Protein 7KLJ (pdb70)

InterPro domains:
  IPR001680 WD40 repeat [PF00400] (1338-1373)
  IPR001680 WD40 repeat [PF00400] (1378-1414)
  IPR001680 WD40 repeat [PF00400] (1451-1478)
  IPR001680 WD40 repeat [PF00400] (1484-1523)
  IPR001680 WD40 repeat [PF00400] (1579-1612)
  IPR001680 WD40 repeat [PF00400] (1618-1651)
  IPR001680 WD40 repeat [PS50082] (1343-1382)
  IPR001680 WD40 repeat [PS50082] (1539-1578)
  IPR001680 WD40 repeat [PS50082] (1580-1615)
  IPR001680 WD40 repeat [PS50082] (1622-1655)
  IPR001680 WD40 repeat [SM00320] (1336-1373)
  IPR001680 WD40 repeat [SM00320] (1376-1414)
  IPR001680 WD40 repeat [SM00320] (1440-1478)
  IPR001680 WD40 repeat [SM00320] (1481-1523)
  IPR001680 WD40 repeat [SM00320] (1531-1569)
  IPR001680 WD40 repeat [SM00320] (1572-1612)
  IPR001680 WD40 repeat [SM00320] (1615-1652)
  IPR001752 Kinesin motor domain [PF00225] (15-371)
  IPR001752 Kinesin motor domain [PR00380] (79-100)
  IPR001752 Kinesin motor domain [PR00380] (217-234)

Radius of gyration: 26.64 Å; Cα contacts (8 Å, |Δi|>4): 2056; chains: 2; bounding box: 51×71×72 Å

Organism: Homo sapiens (NCBI:txid9606)

B-factor: mean 21.09, std 7.45, range [11.45, 58.47]

Structure (mmCIF, N/CA/C/O backbone):
data_7KLJ
#
_entry.id   7KLJ
#
_cell.length_a   55.275
_cell.length_b   67.067
_cell.length_c   79.880
_cell.angle_alpha   90.000
_cell.angle_beta   94.430
_cell.angle_gamma   90.000
#
_symmetry.space_group_name_H-M   'P 1 21 1'
#
loop_
_entity.id
_entity.type
_entity.pdbx_description
1 polymer 'Isoform 2 of Kinesin-like protein KIF21A'
2 non-polymer 1,2-ETHANEDIOL
3 non-polymer 'UNKNOWN ATOM OR ION'
4 water water
#
loop_
_atom_site.group_PDB
_atom_site.id
_atom_site.type_symbol
_atom_site.label_atom_id
_atom_site.label_alt_id
_atom_site.label_comp_id
_atom_site.label_asym_id
_atom_site.label_entity_id
_atom_site.label_seq_id
_atom_site.pdbx_PDB_ins_code
_atom_site.Cartn_x
_atom_site.Cartn_y
_atom_site.Cartn_z
_atom_site.occupancy
_atom_site.B_iso_or_equiv
_atom_site.auth_seq_id
_atom_site.auth_comp_id
_atom_site.auth_asym_id
_atom_site.auth_atom_id
_atom_site.pdbx_PDB_model_num
ATOM 1 N N . GLU A 1 12 ? 56.327 86.615 45.301 1.00 47.93 1330 GLU A N 1
ATOM 2 C CA . GLU A 1 12 ? 56.806 85.420 44.538 1.00 45.51 1330 GLU A CA 1
ATOM 3 C C . GLU A 1 12 ? 55.856 84.240 44.794 1.00 42.77 1330 GLU A C 1
ATOM 4 O O . GLU A 1 12 ? 55.007 83.973 43.926 1.00 42.88 1330 GLU A O 1
ATOM 6 N N . ASN A 1 13 ? 55.982 83.569 45.944 1.00 40.22 1331 ASN A N 1
ATOM 7 C CA . ASN A 1 13 ? 55.217 82.334 46.264 1.00 37.81 1331 ASN A CA 1
ATOM 8 C C . ASN A 1 13 ? 54.432 82.530 47.563 1.00 35.91 1331 ASN A C 1
ATOM 9 O O . ASN A 1 13 ? 55.051 82.535 48.643 1.00 37.16 1331 ASN A O 1
ATOM 14 N N . LEU A 1 14 ? 53.107 82.644 47.456 1.00 35.58 1332 LEU A N 1
ATOM 15 C CA . LEU A 1 14 ? 52.189 82.871 48.604 1.00 33.81 1332 LEU A CA 1
ATOM 16 C C . LEU A 1 14 ? 51.682 81.531 49.152 1.00 33.35 1332 LEU A C 1
ATOM 17 O O . LEU A 1 14 ? 51.089 81.521 50.252 1.00 33.51 1332 LEU A O 1
ATOM 22 N N . TYR A 1 15 ? 51.911 80.434 48.428 1.00 30.67 1333 TYR A N 1
ATOM 23 C CA . TYR A 1 15 ? 51.388 79.096 48.800 1.00 31.03 1333 TYR A CA 1
ATOM 24 C C . TYR A 1 15 ? 52.141 78.583 50.036 1.00 26.22 1333 TYR A C 1
ATOM 25 O O . TYR A 1 15 ? 53.169 79.163 50.461 1.00 25.63 1333 TYR A O 1
ATOM 34 N N . PHE A 1 16 ? 51.607 77.516 50.620 1.00 23.34 1334 PHE A N 1
ATOM 35 C CA . PHE A 1 16 ? 52.236 76.776 51.737 1.00 20.91 1334 PHE A CA 1
ATOM 36 C C . PHE A 1 16 ? 53.671 76.409 51.359 1.00 21.03 1334 PHE A C 1
ATOM 37 O O . PHE A 1 16 ? 53.864 75.853 50.248 1.00 20.65 1334 PHE A O 1
ATOM 45 N N . GLN A 1 17 ? 54.627 76.694 52.247 1.00 20.18 1335 GLN A N 1
ATOM 46 C CA . GLN A 1 17 ? 56.044 76.284 52.094 1.00 21.35 1335 GLN A CA 1
ATOM 47 C C . GLN A 1 17 ? 56.391 75.291 53.206 1.00 20.84 1335 GLN A C 1
ATOM 48 O O . GLN A 1 17 ? 56.789 74.156 52.914 1.00 21.32 1335 GLN A O 1
ATOM 54 N N . GLY A 1 18 ? 56.198 75.698 54.452 1.00 19.46 1336 GLY A N 1
ATOM 55 C CA . GLY A 1 18 ? 56.552 74.866 55.598 1.00 18.26 1336 GLY A CA 1
ATOM 56 C C . GLY A 1 18 ? 56.006 75.442 56.871 1.00 18.65 1336 GLY A C 1
ATOM 57 O O . GLY A 1 18 ? 55.356 76.477 56.813 1.00 22.07 1336 GLY A O 1
ATOM 58 N N . LEU A 1 19 ? 56.256 74.749 57.966 1.00 18.97 1337 LEU A N 1
ATOM 59 C CA . LEU A 1 19 ? 55.866 75.191 59.320 1.00 18.39 1337 LEU A CA 1
ATOM 60 C C . LEU A 1 19 ? 57.108 75.672 60.063 1.00 18.13 1337 LEU A C 1
ATOM 61 O O . LEU A 1 19 ? 58.152 75.016 59.969 1.00 19.38 1337 LEU A O 1
ATOM 66 N N . GLN A 1 20 ? 56.964 76.760 60.815 1.00 17.88 1338 GLN A N 1
ATOM 67 C CA . GLN A 1 20 ? 58.029 77.292 61.689 1.00 19.76 1338 GLN A CA 1
ATOM 68 C C . GLN A 1 20 ? 57.514 77.228 63.129 1.00 17.54 1338 GLN A C 1
ATOM 69 O O . GLN A 1 20 ? 56.361 77.648 63.391 1.00 17.03 1338 GLN A O 1
ATOM 73 N N . CYS A 1 21 ? 58.333 76.721 64.035 1.00 16.45 1339 CYS A N 1
ATOM 74 C CA . CYS A 1 21 ? 58.004 76.730 65.474 1.00 17.21 1339 CYS A CA 1
ATOM 75 C C . CYS A 1 21 ? 58.298 78.119 66.035 1.00 16.20 1339 CYS A C 1
ATOM 76 O O . CYS A 1 21 ? 59.461 78.564 65.998 1.00 18.25 1339 CYS A O 1
ATOM 79 N N . ILE A 1 22 ? 57.278 78.778 66.551 1.00 16.45 1340 ILE A N 1
ATOM 80 C CA . ILE A 1 22 ? 57.390 80.185 67.020 1.00 16.48 1340 ILE A CA 1
ATOM 81 C C . ILE A 1 22 ? 57.489 80.252 68.539 1.00 16.56 1340 ILE A C 1
ATOM 82 O O . ILE A 1 22 ? 57.869 81.318 69.041 1.00 17.01 1340 ILE A O 1
ATOM 87 N N . HIS A 1 23 ? 57.157 79.174 69.240 1.00 16.11 1341 HIS A N 1
ATOM 88 C CA . HIS A 1 23 ? 57.132 79.181 70.720 1.00 15.39 1341 HIS A CA 1
ATOM 89 C C . HIS A 1 23 ? 57.022 77.752 71.232 1.00 15.59 1341 HIS A C 1
ATOM 90 O O . HIS A 1 23 ? 56.374 76.922 70.566 1.00 15.42 1341 HIS A O 1
ATOM 97 N N . ILE A 1 24 ? 57.622 77.496 72.387 1.00 16.96 1342 ILE A N 1
ATOM 98 C CA . ILE A 1 24 ? 57.484 76.216 73.125 1.00 16.70 1342 ILE A CA 1
ATOM 99 C C . ILE A 1 24 ? 56.773 76.494 74.451 1.00 16.34 1342 ILE A C 1
ATOM 100 O O . ILE A 1 24 ? 57.304 77.309 75.259 1.00 17.85 1342 ILE A O 1
ATOM 105 N N . ALA A 1 25 ? 55.628 75.857 74.685 1.00 16.38 1343 ALA A N 1
ATOM 106 C CA . ALA A 1 25 ? 54.897 75.919 75.970 1.00 17.43 1343 ALA A CA 1
ATOM 107 C C . ALA A 1 25 ? 55.460 74.847 76.904 1.00 17.21 1343 ALA A C 1
ATOM 108 O O . ALA A 1 25 ? 55.301 73.655 76.619 1.00 18.19 1343 ALA A O 1
ATOM 110 N N . GLU A 1 26 ? 56.153 75.287 77.948 1.00 18.59 1344 GLU A N 1
ATOM 111 C CA . GLU A 1 26 ? 56.852 74.420 78.925 1.00 19.65 1344 GLU A CA 1
ATOM 112 C C . GLU A 1 26 ? 56.222 74.596 80.300 1.00 19.22 1344 GLU A C 1
ATOM 113 O O . GLU A 1 26 ? 55.822 75.700 80.635 1.00 20.50 1344 GLU A O 1
ATOM 119 N N . GLY A 1 27 ? 56.183 73.525 81.080 1.00 20.13 1345 GLY A N 1
ATOM 120 C CA . GLY A 1 27 ? 55.673 73.604 82.459 1.00 20.26 1345 GLY A CA 1
ATOM 121 C C . GLY A 1 27 ? 55.217 72.257 82.962 1.00 20.44 1345 GLY A C 1
ATOM 122 O O . GLY A 1 27 ? 55.470 71.957 84.147 1.00 20.18 1345 GLY A O 1
ATOM 123 N N . HIS A 1 28 ? 54.598 71.436 82.110 1.00 17.61 1346 HIS A N 1
ATOM 124 C CA . HIS A 1 28 ? 54.246 70.055 82.521 1.00 16.07 1346 HIS A CA 1
ATOM 125 C C . HIS A 1 28 ? 55.520 69.327 82.967 1.00 15.99 1346 HIS A C 1
ATOM 126 O O . HIS A 1 28 ? 56.599 69.568 82.391 1.00 16.45 1346 HIS A O 1
ATOM 133 N N . THR A 1 29 ? 55.392 68.431 83.937 1.00 16.32 1347 THR A N 1
ATOM 134 C CA . THR A 1 29 ? 56.545 67.660 84.458 1.00 15.89 1347 THR A CA 1
ATOM 135 C C . THR A 1 29 ? 56.664 66.302 83.765 1.00 16.03 1347 THR A C 1
ATOM 136 O O . THR A 1 29 ? 57.627 65.578 84.046 1.00 17.08 1347 THR A O 1
ATOM 140 N N . LYS A 1 30 ? 55.693 65.920 82.930 1.00 15.18 1348 LYS A N 1
ATOM 141 C CA . LYS A 1 30 ? 55.677 64.623 82.229 1.00 15.52 1348 LYS A CA 1
ATOM 142 C C . LYS A 1 30 ? 55.081 64.850 80.844 1.00 15.11 1348 LYS A C 1
ATOM 143 O O . LYS A 1 30 ? 54.652 65.987 80.557 1.00 15.01 1348 LYS A O 1
ATOM 149 N N . ALA A 1 31 ? 55.061 63.788 80.052 1.00 14.96 1349 ALA A N 1
ATOM 150 C CA . ALA A 1 31 ? 54.557 63.779 78.663 1.00 14.64 1349 ALA A CA 1
ATOM 151 C C . ALA A 1 31 ? 53.237 64.547 78.547 1.00 13.95 1349 ALA A C 1
ATOM 152 O O . ALA A 1 31 ? 52.345 64.401 79.391 1.00 14.13 1349 ALA A O 1
ATOM 154 N N . VAL A 1 32 ? 53.116 65.304 77.470 1.00 14.07 1350 VAL A N 1
ATOM 155 C CA . VAL A 1 32 ? 51.834 65.955 77.105 1.00 13.59 1350 VAL A CA 1
ATOM 156 C C . VAL A 1 32 ? 51.133 65.035 76.112 1.00 13.00 1350 VAL A C 1
ATOM 157 O O . VAL A 1 32 ? 51.680 64.753 75.048 1.00 13.47 1350 VAL A O 1
ATOM 161 N N . LEU A 1 33 ? 49.975 64.521 76.510 1.00 12.72 1351 LEU A N 1
ATOM 162 C CA . LEU A 1 33 ? 49.219 63.492 75.744 1.00 13.42 1351 LEU A CA 1
ATOM 163 C C . LEU A 1 33 ? 48.174 64.122 74.818 1.00 12.89 1351 LEU A C 1
ATOM 164 O O . LEU A 1 33 ? 47.727 63.428 73.887 1.00 14.12 1351 LEU A O 1
ATOM 169 N N . CYS A 1 34 ? 47.678 65.318 75.127 1.00 11.90 1352 CYS A N 1
ATOM 170 C CA . CYS A 1 34 ? 46.517 65.879 74.407 1.00 11.88 1352 CYS A CA 1
ATOM 171 C C . CYS A 1 34 ? 46.542 67.394 74.484 1.00 11.97 1352 CYS A C 1
ATOM 172 O O . CYS A 1 34 ? 47.165 67.958 75.395 1.00 12.11 1352 CYS A O 1
ATOM 175 N N A VAL A 1 35 ? 45.927 68.018 73.477 0.70 11.94 1353 VAL A N 1
ATOM 176 N N B VAL A 1 35 ? 45.861 68.030 73.537 0.30 11.64 1353 VAL A N 1
ATOM 177 C CA A VAL A 1 35 ? 45.839 69.492 73.327 0.70 12.82 1353 VAL A CA 1
ATOM 178 C CA B VAL A 1 35 ? 45.874 69.506 73.397 0.30 11.79 1353 VAL A CA 1
ATOM 179 C C A VAL A 1 35 ? 44.470 69.853 72.758 0.70 12.43 1353 VAL A C 1
ATOM 180 C C B VAL A 1 35 ? 44.603 69.936 72.662 0.30 11.94 1353 VAL A C 1
ATOM 181 O O A VAL A 1 35 ? 43.876 69.027 72.025 0.70 12.42 1353 VAL A O 1
ATOM 182 O O B VAL A 1 35 ? 44.173 69.205 71.752 0.30 11.98 1353 VAL A O 1
ATOM 189 N N . ASP A 1 36 ? 44.024 71.060 73.088 1.00 11.66 1354 ASP A N 1
ATOM 190 C CA . ASP A 1 36 ? 42.869 71.710 72.434 1.00 13.19 1354 ASP A CA 1
ATOM 191 C C . ASP A 1 36 ? 43.154 73.198 72.418 1.00 13.04 1354 ASP A C 1
ATOM 192 O O . ASP A 1 36 ? 43.883 73.677 73.298 1.00 12.87 1354 ASP A O 1
ATOM 197 N N . SER A 1 37 ? 42.610 73.919 71.457 1.00 13.70 1355 SER A N 1
ATOM 198 C CA . SER A 1 37 ? 42.890 75.366 71.345 1.00 13.95 1355 SER A CA 1
ATOM 199 C C . SER A 1 37 ? 41.690 76.114 70.801 1.00 15.03 1355 SER A C 1
ATOM 200 O O . SER A 1 37 ? 41.105 75.654 69.798 1.00 18.23 1355 SER A O 1
ATOM 203 N N . THR A 1 38 ? 41.467 77.296 71.344 1.00 14.14 1356 THR A N 1
ATOM 204 C CA . THR A 1 38 ? 40.715 78.371 70.669 1.00 13.51 1356 THR A CA 1
ATOM 205 C C . THR A 1 38 ? 41.726 79.383 70.138 1.00 13.50 1356 THR A C 1
ATOM 206 O O . THR A 1 38 ? 42.937 79.116 70.192 1.00 13.22 1356 THR A O 1
ATOM 210 N N . ASP A 1 39 ? 41.251 80.535 69.667 1.00 14.30 1357 ASP A N 1
ATOM 211 C CA . ASP A 1 39 ? 42.174 81.610 69.235 1.00 14.67 1357 ASP A CA 1
ATOM 212 C C . ASP A 1 39 ? 42.720 82.340 70.458 1.00 16.10 1357 ASP A C 1
ATOM 213 O O . ASP A 1 39 ? 43.634 83.151 70.277 1.00 20.09 1357 ASP A O 1
ATOM 218 N N . ASP A 1 40 ? 42.191 82.081 71.649 1.00 15.89 1358 ASP A N 1
ATOM 219 C CA . ASP A 1 40 ? 42.598 82.822 72.876 1.00 16.28 1358 ASP A CA 1
ATOM 220 C C . ASP A 1 40 ? 43.249 81.909 73.922 1.00 14.94 1358 ASP A C 1
ATOM 221 O O . ASP A 1 40 ? 44.019 82.417 74.740 1.00 15.37 1358 ASP A O 1
ATOM 226 N N . LEU A 1 41 ? 42.900 80.620 73.938 1.00 13.73 1359 LEU A N 1
ATOM 227 C CA . LEU A 1 41 ? 43.257 79.702 75.040 1.00 14.08 1359 LEU A CA 1
ATOM 228 C C . LEU A 1 41 ? 43.834 78.409 74.488 1.00 13.59 1359 LEU A C 1
ATOM 229 O O . LEU A 1 41 ? 43.309 77.892 73.496 1.00 14.79 1359 LEU A O 1
ATOM 234 N N . LEU A 1 42 ? 44.829 77.883 75.184 1.00 13.51 1360 LEU A N 1
ATOM 235 C CA . LEU A 1 42 ? 45.400 76.541 74.919 1.00 13.29 1360 LEU A CA 1
ATOM 236 C C . LEU A 1 42 ? 45.140 75.665 76.134 1.00 12.76 1360 LEU A C 1
ATOM 237 O O . LEU A 1 42 ? 45.238 76.165 77.248 1.00 13.96 1360 LEU A O 1
ATOM 242 N N . PHE A 1 43 ? 44.813 74.407 75.896 1.00 11.91 1361 PHE A N 1
ATOM 243 C CA . PHE A 1 43 ? 44.538 73.383 76.925 1.00 12.59 1361 PHE A CA 1
ATOM 244 C C . PHE A 1 43 ? 45.464 72.215 76.669 1.00 12.60 1361 PHE A C 1
ATOM 245 O O . PHE A 1 43 ? 45.505 71.737 75.541 1.00 12.93 1361 PHE A O 1
ATOM 253 N N . THR A 1 44 ? 46.189 71.779 77.694 1.00 13.31 1362 THR A N 1
ATOM 254 C CA . THR A 1 44 ? 47.187 70.694 77.576 1.00 13.66 1362 THR A CA 1
ATOM 255 C C . THR A 1 44 ? 46.904 69.665 78.662 1.00 14.49 1362 THR A C 1
ATOM 256 O O . THR A 1 44 ? 46.667 70.088 79.809 1.00 16.93 1362 THR A O 1
ATOM 260 N N . GLY A 1 45 ? 46.864 68.386 78.323 1.00 13.26 1363 GLY A N 1
ATOM 261 C CA . GLY A 1 45 ? 46.675 67.306 79.307 1.00 12.68 1363 GLY A CA 1
ATOM 262 C C . GLY A 1 45 ? 47.897 66.430 79.324 1.00 12.11 1363 GLY A C 1
ATOM 263 O O . GLY A 1 45 ? 48.448 66.145 78.242 1.00 12.68 1363 GLY A O 1
ATOM 264 N N . SER A 1 46 ? 48.308 66.004 80.516 1.00 12.60 1364 SER A N 1
ATOM 265 C CA . SER A 1 46 ? 49.624 65.356 80.733 1.00 12.24 1364 SER A CA 1
ATOM 266 C C . SER A 1 46 ? 49.540 64.084 81.590 1.00 13.27 1364 SER A C 1
ATOM 267 O O . SER A 1 46 ? 48.555 63.869 82.349 1.00 13.38 1364 SER A O 1
ATOM 270 N N . LYS A 1 47 ? 50.583 63.267 81.464 1.00 13.94 1365 LYS A N 1
ATOM 271 C CA . LYS A 1 47 ? 50.830 62.127 82.391 1.00 14.89 1365 LYS A CA 1
ATOM 272 C C . LYS A 1 47 ? 51.039 62.678 83.811 1.00 14.90 1365 LYS A C 1
ATOM 273 O O . LYS A 1 47 ? 50.975 61.879 84.759 1.00 15.32 1365 LYS A O 1
ATOM 279 N N . ASP A 1 48 ? 51.273 63.988 83.972 1.00 13.92 1366 ASP A N 1
ATOM 280 C CA . ASP A 1 48 ? 51.458 64.593 85.321 1.00 13.87 1366 ASP A CA 1
ATOM 281 C C . ASP A 1 48 ? 50.118 64.781 86.041 1.00 14.03 1366 ASP A C 1
ATOM 282 O O . ASP A 1 48 ? 50.132 65.330 87.143 1.00 14.88 1366 ASP A O 1
ATOM 287 N N . ARG A 1 49 ? 49.007 64.295 85.466 1.00 13.87 1367 ARG A N 1
ATOM 288 C CA . ARG A 1 49 ? 47.669 64.207 86.116 1.00 14.78 1367 ARG A CA 1
ATOM 289 C C . ARG A 1 49 ? 46.993 65.582 86.135 1.00 13.82 1367 ARG A C 1
ATOM 290 O O . ARG A 1 49 ? 46.035 65.755 86.877 1.00 14.37 1367 ARG A O 1
ATOM 298 N N . THR A 1 50 ? 47.430 66.500 85.277 1.00 13.61 1368 THR A N 1
ATOM 299 C CA . THR A 1 50 ? 46.837 67.847 85.191 1.00 13.49 1368 THR A CA 1
ATOM 300 C C . THR A 1 50 ? 46.510 68.209 83.751 1.00 12.49 1368 THR A C 1
ATOM 301 O O . THR A 1 50 ? 47.120 67.684 82.786 1.00 12.77 1368 THR A O 1
ATOM 305 N N . CYS A 1 51 ? 45.573 69.135 83.643 1.00 13.40 1369 CYS A N 1
ATOM 306 C CA . CYS A 1 51 ? 45.370 69.941 82.435 1.00 14.24 1369 CYS A CA 1
ATOM 307 C C . CYS A 1 51 ? 45.770 71.378 82.755 1.00 14.76 1369 CYS A C 1
ATOM 308 O O . CYS A 1 51 ? 45.282 71.914 83.751 1.00 15.64 1369 CYS A O 1
ATOM 311 N N . LYS A 1 52 ? 46.637 71.969 81.939 1.00 14.48 1370 LYS A N 1
ATOM 312 C CA . LYS A 1 52 ? 46.982 73.400 82.067 1.00 14.35 1370 LYS A CA 1
ATOM 313 C C . LYS A 1 52 ? 46.152 74.191 81.061 1.00 14.24 1370 LYS A C 1
ATOM 314 O O . LYS A 1 52 ? 45.950 73.730 79.915 1.00 13.64 1370 LYS A O 1
ATOM 320 N N . VAL A 1 53 ? 45.695 75.347 81.511 1.00 12.94 1371 VAL A N 1
ATOM 321 C CA . VAL A 1 53 ? 45.028 76.372 80.676 1.00 13.67 1371 VAL A CA 1
ATOM 322 C C . VAL A 1 53 ? 46.034 77.495 80.454 1.00 14.33 1371 VAL A C 1
ATOM 323 O O . VAL A 1 53 ? 46.591 77.980 81.453 1.00 15.49 1371 VAL A O 1
ATOM 327 N N . TRP A 1 54 ? 46.254 77.889 79.203 1.00 14.06 1372 TRP A N 1
ATOM 328 C CA . TRP A 1 54 ? 47.291 78.886 78.839 1.00 14.27 1372 TRP A CA 1
ATOM 329 C C . TRP A 1 54 ? 46.629 80.018 78.071 1.00 15.53 1372 TRP A C 1
ATOM 330 O O . TRP A 1 54 ? 45.762 79.763 77.228 1.00 15.81 1372 TRP A O 1
ATOM 341 N N . ASN A 1 55 ? 47.060 81.238 78.359 1.00 15.66 1373 ASN A N 1
ATOM 342 C CA . ASN A 1 55 ? 46.694 82.448 77.588 1.00 15.88 1373 ASN A CA 1
ATOM 343 C C . ASN A 1 55 ? 47.539 82.406 76.318 1.00 15.99 1373 ASN A C 1
ATOM 344 O O . ASN A 1 55 ? 48.752 82.462 76.427 1.00 16.00 1373 ASN A O 1
ATOM 349 N N . LEU A 1 56 ? 46.932 82.243 75.136 1.00 15.57 1374 LEU A N 1
ATOM 350 C CA . LEU A 1 56 ? 47.719 82.144 73.885 1.00 16.11 1374 LEU A CA 1
ATOM 351 C C . LEU A 1 56 ? 48.312 83.495 73.458 1.00 16.13 1374 LEU A C 1
ATOM 352 O O . LEU A 1 56 ? 49.252 83.469 72.660 1.00 16.28 1374 LEU A O 1
ATOM 357 N N . VAL A 1 57 ? 47.797 84.612 73.962 1.00 16.96 1375 VAL A N 1
ATOM 358 C CA . VAL A 1 57 ? 48.354 85.955 73.637 1.00 19.52 1375 VAL A CA 1
ATOM 359 C C . VAL A 1 57 ? 49.717 86.099 74.329 1.00 19.10 1375 VAL A C 1
ATOM 360 O O . VAL A 1 57 ? 50.663 86.549 73.684 1.00 19.85 1375 VAL A O 1
ATOM 364 N N . THR A 1 58 ? 49.835 85.663 75.587 1.00 18.57 1376 THR A N 1
ATOM 365 C CA . THR A 1 58 ? 51.027 85.905 76.439 1.00 18.43 1376 THR A CA 1
ATOM 366 C C . THR A 1 58 ? 51.895 84.647 76.610 1.00 19.25 1376 THR A C 1
ATOM 367 O O . THR A 1 58 ? 53.092 84.775 76.984 1.00 21.64 1376 THR A O 1
ATOM 371 N N . GLY A 1 59 ? 51.326 83.461 76.380 1.00 18.13 1377 GLY A N 1
ATOM 372 C CA . GLY A 1 59 ? 51.990 82.177 76.674 1.00 17.57 1377 GLY A CA 1
ATOM 373 C C . GLY A 1 59 ? 51.963 81.838 78.163 1.00 18.95 1377 GLY A C 1
ATOM 374 O O . GLY A 1 59 ? 52.538 80.792 78.531 1.00 20.27 1377 GLY A O 1
ATOM 375 N N . GLN A 1 60 ? 51.297 82.635 78.995 1.00 20.04 1378 GLN A N 1
ATOM 376 C CA . GLN A 1 60 ? 51.278 82.421 80.467 1.00 21.66 1378 GLN A CA 1
ATOM 377 C C . GLN A 1 60 ? 50.304 81.291 80.797 1.00 19.67 1378 GLN A C 1
ATOM 378 O O . GLN A 1 60 ? 49.214 81.282 80.244 1.00 18.77 1378 GLN A O 1
ATOM 384 N N . GLU A 1 61 ? 50.677 80.421 81.735 1.00 19.53 1379 GLU A N 1
ATOM 385 C CA . GLU A 1 61 ? 49.730 79.474 82.362 1.00 18.66 1379 GLU A CA 1
ATOM 386 C C . GLU A 1 61 ? 48.745 80.276 83.218 1.00 19.31 1379 GLU A C 1
ATOM 387 O O . GLU A 1 61 ? 49.200 81.070 84.075 1.00 22.05 1379 GLU A O 1
ATOM 393 N N A ILE A 1 62 ? 47.440 80.067 82.985 0.50 18.58 1380 ILE A N 1
ATOM 394 N N B ILE A 1 62 ? 47.445 80.102 82.996 0.50 19.18 1380 ILE A N 1
ATOM 395 C CA A ILE A 1 62 ? 46.264 80.744 83.617 0.50 19.32 1380 ILE A CA 1
ATOM 396 C CA B ILE A 1 62 ? 46.371 80.804 83.752 0.50 20.41 1380 ILE A CA 1
ATOM 397 C C A ILE A 1 62 ? 45.834 79.953 84.854 0.50 18.91 1380 ILE A C 1
ATOM 398 C C B ILE A 1 62 ? 45.980 79.931 84.942 0.50 19.73 1380 ILE A C 1
ATOM 399 O O A ILE A 1 62 ? 45.437 80.564 85.864 0.50 19.19 1380 ILE A O 1
ATOM 400 O O B ILE A 1 62 ? 45.891 80.459 86.061 0.50 20.18 1380 ILE A O 1
ATOM 409 N N . MET A 1 63 ? 45.801 78.629 84.727 1.00 18.94 1381 MET A N 1
ATOM 410 C CA . MET A 1 63 ? 45.398 77.755 85.843 1.00 18.91 1381 MET A CA 1
ATOM 411 C C . MET A 1 63 ? 45.727 76.308 85.511 1.00 16.91 1381 MET A C 1
ATOM 412 O O . MET A 1 63 ? 46.024 75.953 84.355 1.00 15.72 1381 MET A O 1
ATOM 417 N N . SER A 1 64 ? 45.713 75.519 86.561 1.00 16.46 1382 SER A N 1
ATOM 418 C CA . SER A 1 64 ? 45.985 74.078 86.546 1.00 16.28 1382 SER A CA 1
ATOM 419 C C . SER A 1 64 ? 44.739 73.336 87.013 1.00 16.38 1382 SER A C 1
ATOM 420 O O . SER A 1 64 ? 44.234 73.649 88.119 1.00 17.79 1382 SER A O 1
ATOM 423 N N . LEU A 1 65 ? 44.277 72.384 86.210 1.00 15.08 1383 LEU A N 1
ATOM 424 C CA . LEU A 1 65 ? 43.097 71.555 86.534 1.00 14.69 1383 LEU A CA 1
ATOM 425 C C . LEU A 1 65 ? 43.611 70.173 86.961 1.00 14.72 1383 LEU A C 1
ATOM 426 O O . LEU A 1 65 ? 44.116 69.407 86.113 1.00 14.63 1383 LEU A O 1
ATOM 431 N N . GLY A 1 66 ? 43.522 69.902 88.255 1.00 14.53 1384 GLY A N 1
ATOM 432 C CA . GLY A 1 66 ? 44.104 68.701 88.871 1.00 15.04 1384 GLY A CA 1
ATOM 433 C C . GLY A 1 66 ? 43.067 67.712 89.367 1.00 14.93 1384 GLY A C 1
ATOM 434 O O . GLY A 1 66 ? 41.947 67.644 88.835 1.00 16.27 1384 GLY A O 1
ATOM 435 N N . GLY A 1 67 ? 43.466 66.926 90.364 1.00 16.57 1385 GLY A N 1
ATOM 436 C CA . GLY A 1 67 ? 42.606 65.898 90.959 1.00 16.52 1385 GLY A CA 1
ATOM 437 C C . GLY A 1 67 ? 42.261 64.804 89.969 1.00 16.52 1385 GLY A C 1
ATOM 438 O O . GLY A 1 67 ? 41.112 64.328 89.998 1.00 18.85 1385 GLY A O 1
ATOM 439 N N . HIS A 1 68 ? 43.189 64.413 89.094 1.00 15.28 1386 HIS A N 1
ATOM 440 C CA . HIS A 1 68 ? 42.952 63.282 88.166 1.00 15.43 1386 HIS A CA 1
ATOM 441 C C . HIS A 1 68 ? 43.623 62.044 88.730 1.00 15.53 1386 HIS A C 1
ATOM 442 O O . HIS A 1 68 ? 44.739 62.118 89.238 1.00 17.08 1386 HIS A O 1
ATOM 449 N N . PRO A 1 69 ? 42.957 60.875 88.681 1.00 16.26 1387 PRO A N 1
ATOM 450 C CA . PRO A 1 69 ? 43.556 59.680 89.265 1.00 17.93 1387 PRO A CA 1
ATOM 451 C C . PRO A 1 69 ? 44.787 59.191 88.500 1.00 17.30 1387 PRO A C 1
ATOM 452 O O . PRO A 1 69 ? 45.563 58.434 89.042 1.00 18.30 1387 PRO A O 1
ATOM 456 N N . ASN A 1 70 ? 44.926 59.591 87.235 1.00 16.54 1388 ASN A N 1
ATOM 457 C CA . ASN A 1 70 ? 45.999 59.081 86.366 1.00 17.22 1388 ASN A CA 1
ATOM 458 C C . ASN A 1 70 ? 46.228 60.069 85.218 1.00 15.22 1388 ASN A C 1
ATOM 459 O O . ASN A 1 70 ? 45.933 61.277 85.356 1.00 16.33 1388 ASN A O 1
ATOM 464 N N . ASN A 1 71 ? 46.762 59.581 84.113 1.00 14.47 1389 ASN A N 1
ATOM 465 C CA . ASN A 1 71 ? 47.043 60.408 82.922 1.00 14.54 1389 ASN A CA 1
ATOM 466 C C . ASN A 1 71 ? 45.794 61.183 82.498 1.00 14.36 1389 ASN A C 1
ATOM 467 O O . ASN A 1 71 ? 44.664 60.641 82.552 1.00 14.51 1389 ASN A O 1
ATOM 472 N N . VAL A 1 72 ? 45.989 62.398 82.009 1.00 12.98 1390 VAL A N 1
ATOM 473 C CA . VAL A 1 72 ? 44.912 63.165 81.318 1.00 13.26 1390 VAL A CA 1
ATOM 474 C C . VAL A 1 72 ? 45.062 62.924 79.820 1.00 12.90 1390 VAL A C 1
ATOM 475 O O . VAL A 1 72 ? 46.028 63.419 79.233 1.00 13.13 1390 VAL A O 1
ATOM 479 N N . VAL A 1 73 ? 44.182 62.098 79.260 1.00 12.37 1391 VAL A N 1
ATOM 480 C CA . VAL A 1 73 ? 44.368 61.505 77.905 1.00 13.59 1391 VAL A CA 1
ATOM 481 C C . VAL A 1 73 ? 43.645 62.313 76.828 1.00 12.59 1391 VAL A C 1
ATOM 482 O O . VAL A 1 73 ? 43.935 62.120 75.650 1.00 13.09 1391 VAL A O 1
ATOM 486 N N . SER A 1 74 ? 42.681 63.141 77.205 1.00 12.61 1392 SER A N 1
ATOM 487 C CA . SER A 1 74 ? 41.860 63.903 76.244 1.00 12.25 1392 SER A CA 1
ATOM 488 C C . SER A 1 74 ? 41.352 65.150 76.949 1.00 12.44 1392 SER A C 1
ATOM 489 O O . SER A 1 74 ? 41.004 65.077 78.130 1.00 11.96 1392 SER A O 1
ATOM 492 N N A VAL A 1 75 ? 41.344 66.286 76.257 0.50 12.27 1393 VAL A N 1
ATOM 493 N N B VAL A 1 75 ? 41.380 66.281 76.254 0.50 12.13 1393 VAL A N 1
ATOM 494 C CA A VAL A 1 75 ? 40.823 67.567 76.808 0.50 12.65 1393 VAL A CA 1
ATOM 495 C CA B VAL A 1 75 ? 40.792 67.546 76.762 0.50 12.39 1393 VAL A CA 1
ATOM 496 C C A VAL A 1 75 ? 40.121 68.330 75.683 0.50 12.66 1393 VAL A C 1
ATOM 497 C C B VAL A 1 75 ? 40.057 68.247 75.628 0.50 12.53 1393 VAL A C 1
ATOM 498 O O A VAL A 1 75 ? 40.681 68.420 74.579 0.50 12.23 1393 VAL A O 1
ATOM 499 O O B VAL A 1 75 ? 40.531 68.236 74.479 0.50 12.03 1393 VAL A O 1
ATOM 506 N N . LYS A 1 76 ? 38.918 68.845 75.957 1.00 13.19 1394 LYS A N 1
ATOM 507 C CA . LYS A 1 76 ? 38.160 69.648 74.993 1.00 13.38 1394 LYS A CA 1
ATOM 508 C C . LYS A 1 76 ? 37.559 70.814 75.746 1.00 14.38 1394 LYS A C 1
ATOM 509 O O . LYS A 1 76 ? 37.108 70.632 76.869 1.00 14.68 1394 LYS A O 1
ATOM 515 N N . TYR A 1 77 ? 37.552 71.975 75.120 1.00 14.34 1395 TYR A N 1
ATOM 516 C CA . TYR A 1 77 ? 36.923 73.197 75.650 1.00 14.35 1395 TYR A CA 1
ATOM 517 C C . TYR A 1 77 ? 35.750 73.562 74.752 1.00 14.27 1395 TYR A C 1
ATOM 518 O O . TYR A 1 77 ? 35.870 73.505 73.516 1.00 15.68 1395 TYR A O 1
ATOM 527 N N . CYS A 1 78 ? 34.644 73.934 75.372 1.00 15.56 1396 CYS A N 1
ATOM 528 C CA . CYS A 1 78 ? 33.494 74.553 74.679 1.00 18.08 1396 CYS A CA 1
ATOM 529 C C . CYS A 1 78 ? 33.530 76.065 74.919 1.00 18.75 1396 CYS A C 1
ATOM 530 O O . CYS A 1 78 ? 33.274 76.507 76.044 1.00 19.00 1396 CYS A O 1
ATOM 533 N N . ASN A 1 79 ? 33.890 76.823 73.892 1.00 23.09 1397 ASN A N 1
ATOM 534 C CA . ASN A 1 79 ? 34.047 78.297 73.977 1.00 25.98 1397 ASN A CA 1
ATOM 535 C C . ASN A 1 79 ? 32.714 78.951 74.373 1.00 27.37 1397 ASN A C 1
ATOM 536 O O . ASN A 1 79 ? 32.748 79.909 75.165 1.00 26.17 1397 ASN A O 1
ATOM 541 N N . TYR A 1 80 ? 31.593 78.435 73.864 1.00 26.19 1398 TYR A N 1
ATOM 542 C CA . TYR A 1 80 ? 30.225 78.984 74.088 1.00 28.60 1398 TYR A CA 1
ATOM 543 C C . TYR A 1 80 ? 29.873 78.960 75.583 1.00 27.63 1398 TYR A C 1
ATOM 544 O O . TYR A 1 80 ? 29.318 79.940 76.101 1.00 27.10 1398 TYR A O 1
ATOM 553 N N . THR A 1 81 ? 30.171 77.853 76.273 1.00 24.30 1399 THR A N 1
ATOM 554 C CA . THR A 1 81 ? 29.740 77.603 77.669 1.00 22.68 1399 THR A CA 1
ATOM 555 C C . THR A 1 81 ? 30.903 77.830 78.640 1.00 21.99 1399 THR A C 1
ATOM 556 O O . THR A 1 81 ? 30.658 77.801 79.856 1.00 22.77 1399 THR A O 1
ATOM 560 N N . SER A 1 82 ? 32.123 78.064 78.136 1.00 21.41 1400 SER A N 1
ATOM 561 C CA . SER A 1 82 ? 33.349 78.267 78.953 1.00 23.23 1400 SER A CA 1
ATOM 562 C C . SER A 1 82 ? 33.636 77.021 79.799 1.00 20.39 1400 SER A C 1
ATOM 563 O O . SER A 1 82 ? 34.166 77.165 80.926 1.00 21.84 1400 SER A O 1
ATOM 566 N N . LEU A 1 83 ? 33.280 75.834 79.303 1.00 17.87 1401 LEU A N 1
ATOM 567 C CA . LEU A 1 83 ? 33.487 74.591 80.074 1.00 16.46 1401 LEU A CA 1
ATOM 568 C C . LEU A 1 83 ? 34.663 73.808 79.487 1.00 15.10 1401 LEU A C 1
ATOM 569 O O . LEU A 1 83 ? 34.718 73.604 78.241 1.00 14.99 1401 LEU A O 1
ATOM 574 N N . VAL A 1 84 ? 35.553 73.362 80.367 1.00 14.48 1402 VAL A N 1
ATOM 575 C CA . VAL A 1 84 ? 36.653 72.433 80.005 1.00 14.47 1402 VAL A CA 1
ATOM 576 C C . VAL A 1 84 ? 36.213 71.013 80.382 1.00 13.93 1402 VAL A C 1
ATOM 577 O O . VAL A 1 84 ? 35.681 70.816 81.494 1.00 14.58 1402 VAL A O 1
ATOM 581 N N . PHE A 1 85 ? 36.465 70.047 79.505 1.00 12.75 1403 PHE A N 1
ATOM 582 C CA . PHE A 1 85 ? 36.220 68.603 79.730 1.00 12.70 1403 PHE A CA 1
ATOM 583 C C . PHE A 1 85 ? 37.572 67.912 79.735 1.00 12.81 1403 PHE A C 1
ATOM 584 O O . PHE A 1 85 ? 38.268 67.961 78.716 1.00 12.48 1403 PHE A O 1
ATOM 592 N N . THR A 1 86 ? 37.948 67.315 80.859 1.00 11.98 1404 THR A N 1
ATOM 593 C CA . THR A 1 86 ? 39.236 66.593 80.987 1.00 12.43 1404 THR A CA 1
ATOM 594 C C . THR A 1 86 ? 38.942 65.129 81.254 1.00 12.73 1404 THR A C 1
ATOM 595 O O . THR A 1 86 ? 37.981 64.798 81.980 1.00 13.66 1404 THR A O 1
ATOM 599 N N . VAL A 1 87 ? 39.740 64.249 80.684 1.00 11.93 1405 VAL A N 1
ATOM 600 C CA . VAL A 1 87 ? 39.477 62.790 80.790 1.00 12.47 1405 VAL A CA 1
ATOM 601 C C . VAL A 1 87 ? 40.642 62.122 81.502 1.00 11.99 1405 VAL A C 1
ATOM 602 O O . VAL A 1 87 ? 41.790 62.287 81.083 1.00 12.69 1405 VAL A O 1
ATOM 606 N N . SER A 1 88 ? 40.337 61.320 82.511 1.00 13.00 1406 SER A N 1
ATOM 607 C CA . SER A 1 88 ? 41.344 60.480 83.188 1.00 13.12 1406 SER A CA 1
ATOM 608 C C . SER A 1 88 ? 40.651 59.211 83.647 1.00 13.43 1406 SER A C 1
ATOM 609 O O . SER A 1 88 ? 39.537 59.306 84.174 1.00 13.31 1406 SER A O 1
ATOM 612 N N . THR A 1 89 ? 41.276 58.062 83.392 1.00 13.69 1407 THR A N 1
ATOM 613 C CA . THR A 1 89 ? 40.713 56.704 83.613 1.00 13.60 1407 THR A CA 1
ATOM 614 C C . THR A 1 89 ? 39.253 56.675 83.162 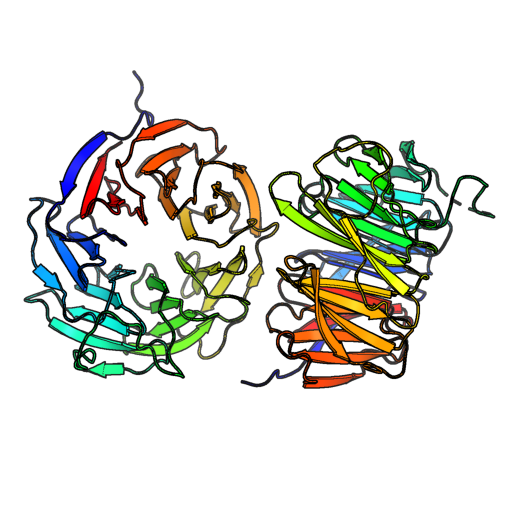1.00 13.84 1407 THR A C 1
ATOM 615 O O . THR A 1 89 ? 39.024 56.921 81.988 1.00 13.65 1407 THR A O 1
ATOM 619 N N . SER A 1 90 ? 38.313 56.361 84.052 1.00 12.91 1408 SER A N 1
ATOM 620 C CA . SER A 1 90 ? 36.888 56.169 83.685 1.00 13.99 1408 SER A CA 1
ATOM 621 C C . SER A 1 90 ? 36.087 57.439 83.966 1.00 13.63 1408 SER A C 1
ATOM 622 O O . SER A 1 90 ? 34.845 57.336 84.074 1.00 14.77 1408 SER A O 1
ATOM 625 N N . TYR A 1 91 ? 36.745 58.597 84.063 1.00 13.93 1409 TYR A N 1
ATOM 626 C CA . TYR A 1 91 ? 36.108 59.871 84.472 1.00 13.06 1409 TYR A CA 1
ATOM 627 C C . TYR A 1 91 ? 36.276 60.969 83.418 1.00 13.29 1409 TYR A C 1
ATOM 628 O O . TYR A 1 91 ? 37.330 61.113 82.774 1.00 13.22 1409 TYR A O 1
ATOM 637 N N . ILE A 1 92 ? 35.245 61.804 83.313 1.00 13.00 1410 ILE A N 1
ATOM 638 C CA . ILE A 1 92 ? 35.307 63.109 82.605 1.00 13.79 1410 ILE A CA 1
ATOM 639 C C . ILE A 1 92 ? 35.031 64.180 83.647 1.00 13.16 1410 ILE A C 1
ATOM 640 O O . ILE A 1 92 ? 33.940 64.167 84.200 1.00 13.87 1410 ILE A O 1
ATOM 645 N N . LYS A 1 93 ? 35.971 65.078 83.890 1.00 12.69 1411 LYS A N 1
ATOM 646 C CA . LYS A 1 93 ? 35.747 66.195 84.826 1.00 13.08 1411 LYS A CA 1
ATOM 647 C C . LYS A 1 93 ? 35.347 67.407 83.997 1.00 13.93 1411 LYS A C 1
ATOM 648 O O . LYS A 1 93 ? 35.981 67.655 82.935 1.00 13.79 1411 LYS A O 1
ATOM 654 N N . VAL A 1 94 ? 34.333 68.124 84.473 1.00 13.79 1412 VAL A N 1
ATOM 655 C CA . VAL A 1 94 ? 33.753 69.283 83.767 1.00 13.71 1412 VAL A CA 1
ATOM 656 C C . VAL A 1 94 ? 34.071 70.509 84.612 1.00 14.04 1412 VAL A C 1
ATOM 657 O O . VAL A 1 94 ? 33.708 70.516 85.820 1.00 14.69 1412 VAL A O 1
ATOM 661 N N . TRP A 1 95 ? 34.784 71.464 84.031 1.00 14.57 1413 TRP A N 1
ATOM 662 C CA . TRP A 1 95 ? 35.307 72.630 84.771 1.00 15.34 1413 TRP A CA 1
ATOM 663 C C . TRP A 1 95 ? 34.669 73.911 84.243 1.00 15.99 1413 TRP A C 1
ATOM 664 O O . TRP A 1 95 ? 34.720 74.161 83.025 1.00 15.80 1413 TRP A O 1
ATOM 675 N N . ASP A 1 96 ? 34.146 74.732 85.152 1.00 17.52 1414 ASP A N 1
ATOM 676 C CA . ASP A 1 96 ? 33.731 76.118 84.847 1.00 20.31 1414 ASP A CA 1
ATOM 677 C C . ASP A 1 96 ? 34.912 77.011 85.207 1.00 19.75 1414 ASP A C 1
ATOM 678 O O . ASP A 1 96 ? 35.231 77.093 86.392 1.00 20.48 1414 ASP A O 1
ATOM 683 N N . ILE A 1 97 ? 35.601 77.571 84.214 1.00 21.16 1415 ILE A N 1
ATOM 684 C CA . ILE A 1 97 ? 36.912 78.240 84.445 1.00 23.26 1415 ILE A CA 1
ATOM 685 C C . ILE A 1 97 ? 36.772 79.762 84.372 1.00 26.33 1415 ILE A C 1
ATOM 686 O O . ILE A 1 97 ? 37.818 80.425 84.364 1.00 29.53 1415 ILE A O 1
ATOM 691 N N . ARG A 1 98 ? 35.546 80.287 84.395 1.00 30.39 1416 ARG A N 1
ATOM 692 C CA . ARG A 1 98 ? 35.297 81.755 84.344 1.00 34.65 1416 ARG A CA 1
ATOM 693 C C . ARG A 1 98 ? 36.078 82.453 85.466 1.00 37.26 1416 ARG A C 1
ATOM 694 O O . ARG A 1 98 ? 36.676 83.514 85.173 1.00 37.61 1416 ARG A O 1
ATOM 702 N N . ASP A 1 99 ? 36.123 81.873 86.674 1.00 38.15 1417 ASP A N 1
ATOM 703 C CA . ASP A 1 99 ? 36.708 82.496 87.893 1.00 39.76 1417 ASP A CA 1
ATOM 704 C C . ASP A 1 99 ? 37.943 81.724 88.372 1.00 39.26 1417 ASP A C 1
ATOM 705 O O . ASP A 1 99 ? 39.005 82.356 88.551 1.00 42.44 1417 ASP A O 1
ATOM 710 N N . SER A 1 100 ? 37.793 80.420 88.619 1.00 32.80 1418 SER A N 1
ATOM 711 C CA . SER A 1 100 ? 38.807 79.543 89.255 1.00 31.41 1418 SER A CA 1
ATOM 712 C C . SER A 1 100 ? 38.729 78.149 88.624 1.00 26.43 1418 SER A C 1
ATOM 713 O O . SER A 1 100 ? 37.885 77.957 87.738 1.00 24.95 1418 SER A O 1
ATOM 716 N N . ALA A 1 101 ? 39.566 77.218 89.078 1.00 27.17 1419 ALA A N 1
ATOM 717 C CA . ALA A 1 101 ? 39.550 75.807 88.621 1.00 25.46 1419 ALA A CA 1
ATOM 718 C C . ALA A 1 101 ? 38.398 75.070 89.321 1.00 23.01 1419 ALA A C 1
ATOM 719 O O . ALA A 1 101 ? 38.667 74.243 90.226 1.00 23.28 1419 ALA A O 1
ATOM 721 N N . LYS A 1 102 ? 37.156 75.363 88.915 1.00 21.12 1420 LYS A N 1
ATOM 722 C CA . LYS A 1 102 ? 35.925 74.865 89.591 1.00 21.06 1420 LYS A CA 1
ATOM 723 C C . LYS A 1 102 ? 35.381 73.644 88.838 1.00 19.06 1420 LYS A C 1
ATOM 724 O O . LYS A 1 102 ? 34.811 73.801 87.762 1.00 18.41 1420 LYS A O 1
ATOM 728 N N . CYS A 1 103 ? 35.505 72.465 89.436 1.00 17.01 1421 CYS A N 1
ATOM 729 C CA . CYS A 1 103 ? 34.913 71.236 88.884 1.00 16.63 1421 CYS A CA 1
ATOM 730 C C . CYS A 1 103 ? 33.422 71.204 89.230 1.00 17.93 1421 CYS A C 1
ATOM 731 O O . CYS A 1 103 ? 33.096 71.042 90.425 1.00 18.77 1421 CYS A O 1
ATOM 734 N N . ILE A 1 104 ? 32.555 71.328 88.229 1.00 16.06 1422 ILE A N 1
ATOM 735 C CA . ILE A 1 104 ? 31.077 71.359 88.443 1.00 16.14 1422 ILE A CA 1
ATOM 736 C C . ILE A 1 104 ? 30.450 69.975 88.260 1.00 15.46 1422 ILE A C 1
ATOM 737 O O . ILE A 1 104 ? 29.344 69.771 88.766 1.00 15.14 1422 ILE A O 1
ATOM 742 N N . ARG A 1 105 ? 31.083 69.072 87.514 1.00 14.98 1423 ARG A N 1
ATOM 743 C CA . ARG A 1 105 ? 30.530 67.718 87.274 1.00 14.60 1423 ARG A CA 1
ATOM 744 C C . ARG A 1 105 ? 31.674 66.730 87.125 1.00 14.57 1423 ARG A C 1
ATOM 745 O O . ARG A 1 105 ? 32.748 67.123 86.631 1.00 14.53 1423 ARG A O 1
ATOM 753 N N . THR A 1 106 ? 31.435 65.491 87.536 1.00 13.53 1424 THR A N 1
ATOM 754 C CA . THR A 1 106 ? 32.253 64.353 87.089 1.00 14.86 1424 THR A CA 1
ATOM 755 C C . THR A 1 106 ? 31.320 63.334 86.465 1.00 15.20 1424 THR A C 1
ATOM 756 O O . THR A 1 106 ? 30.329 62.930 87.112 1.00 16.34 1424 THR A O 1
ATOM 760 N N . LEU A 1 107 ? 31.618 62.945 85.234 1.00 14.39 1425 LEU A N 1
ATOM 761 C CA . LEU A 1 107 ? 30.858 61.926 84.476 1.00 14.65 1425 LEU A CA 1
ATOM 762 C C . LEU A 1 107 ? 31.675 60.637 84.460 1.00 14.62 1425 LEU A C 1
ATOM 763 O O . LEU A 1 107 ? 32.913 60.720 84.399 1.00 16.22 1425 LEU A O 1
ATOM 768 N N . THR A 1 108 ? 31.041 59.476 84.497 1.00 14.14 1426 THR A N 1
ATOM 769 C CA . THR A 1 108 ? 31.785 58.206 84.427 1.00 14.93 1426 THR A CA 1
ATOM 770 C C . THR A 1 108 ? 31.548 57.496 83.097 1.00 14.63 1426 THR A C 1
ATOM 771 O O . THR A 1 108 ? 30.599 57.807 82.366 1.00 14.11 1426 THR A O 1
ATOM 775 N N . SER A 1 109 ? 32.400 56.529 82.804 1.00 14.70 1427 SER A N 1
ATOM 776 C CA . SER A 1 109 ? 32.292 55.704 81.578 1.00 14.89 1427 SER A CA 1
ATOM 777 C C . SER A 1 109 ? 30.916 55.023 81.542 1.00 16.21 1427 SER A C 1
ATOM 778 O O . SER A 1 109 ? 30.366 54.856 80.434 1.00 17.88 1427 SER A O 1
ATOM 781 N N . SER A 1 110 ? 30.362 54.708 82.711 1.00 16.13 1428 SER A N 1
ATOM 782 C CA . SER A 1 110 ? 29.076 53.975 82.848 1.00 17.20 1428 SER A CA 1
ATOM 783 C C . SER A 1 110 ? 27.878 54.929 82.872 1.00 18.15 1428 SER A C 1
ATOM 784 O O . SER A 1 110 ? 26.751 54.406 82.932 1.00 20.95 1428 SER A O 1
ATOM 787 N N . GLY A 1 111 ? 28.066 56.251 82.819 1.00 16.42 1429 GLY A N 1
ATOM 788 C CA . GLY A 1 111 ? 26.932 57.200 82.774 1.00 16.41 1429 GLY A CA 1
ATOM 789 C C . GLY A 1 111 ? 26.533 57.778 84.123 1.00 17.14 1429 GLY A C 1
ATOM 790 O O . GLY A 1 111 ? 25.480 58.432 84.189 1.00 20.08 1429 GLY A O 1
ATOM 791 N N A GLN A 1 112 ? 27.336 57.564 85.170 0.50 15.91 1430 GLN A N 1
ATOM 792 N N B GLN A 1 112 ? 27.337 57.607 85.168 0.50 15.57 1430 GLN A N 1
ATOM 793 C CA A GLN A 1 112 ? 27.119 58.159 86.521 0.50 16.34 1430 GLN A CA 1
ATOM 794 C CA B GLN A 1 112 ? 27.000 58.178 86.499 0.50 15.83 1430 GLN A CA 1
ATOM 795 C C A GLN A 1 112 ? 27.422 59.657 86.423 0.50 16.24 1430 GLN A C 1
ATOM 796 C C B GLN A 1 112 ? 27.514 59.616 86.572 0.50 15.94 1430 GLN A C 1
ATOM 797 O O A GLN A 1 112 ? 28.268 60.039 85.573 0.50 15.65 1430 GLN A O 1
ATOM 798 O O B GLN A 1 112 ? 28.614 59.901 86.033 0.50 15.76 1430 GLN A O 1
ATOM 803 N N . VAL A 1 113 ? 26.724 60.480 87.214 1.00 16.18 1431 VAL A N 1
ATOM 804 C CA . VAL A 1 113 ? 26.958 61.946 87.276 1.00 15.13 1431 VAL A CA 1
ATOM 805 C C . VAL A 1 113 ? 27.111 62.386 88.726 1.00 15.86 1431 VAL A C 1
ATOM 806 O O . VAL A 1 113 ? 26.133 62.266 89.501 1.00 16.84 1431 VAL A O 1
ATOM 810 N N . THR A 1 114 ? 28.267 62.939 89.069 1.00 15.64 1432 THR A N 1
ATOM 811 C CA . THR A 1 114 ? 28.516 63.593 90.372 1.00 15.27 1432 THR A CA 1
ATOM 812 C C . THR A 1 114 ? 28.451 65.110 90.210 1.00 16.21 1432 THR A C 1
ATOM 813 O O . THR A 1 114 ? 29.016 65.641 89.226 1.00 16.13 1432 THR A O 1
ATOM 817 N N . LEU A 1 115 ? 27.779 65.784 91.146 1.00 16.37 1433 LEU A N 1
ATOM 818 C CA . LEU A 1 115 ? 27.827 67.258 91.304 1.00 17.29 1433 LEU A CA 1
ATOM 819 C C . LEU A 1 115 ? 29.139 67.585 92.009 1.00 18.79 1433 LEU A C 1
ATOM 820 O O . LEU A 1 115 ? 29.284 67.268 93.190 1.00 23.30 1433 LEU A O 1
ATOM 825 N N . GLY A 1 116 ? 30.080 68.150 91.274 1.00 17.83 1434 GLY A N 1
ATOM 826 C CA . GLY A 1 116 ? 31.426 68.443 91.770 1.00 18.27 1434 GLY A CA 1
ATOM 827 C C . GLY A 1 116 ? 32.398 67.352 91.381 1.00 18.31 1434 GLY A C 1
ATOM 828 O O . GLY A 1 116 ? 32.201 66.689 90.339 1.00 17.62 1434 GLY A O 1
ATOM 829 N N . ASP A 1 117 ? 33.437 67.201 92.187 1.00 18.62 1435 ASP A N 1
ATOM 830 C CA . ASP A 1 117 ? 34.610 66.356 91.885 1.00 18.72 1435 ASP A CA 1
ATOM 831 C C . ASP A 1 117 ? 34.444 64.982 92.537 1.00 19.17 1435 ASP A C 1
ATOM 832 O O . ASP A 1 117 ? 34.517 64.913 93.791 1.00 22.53 1435 ASP A O 1
ATOM 837 N N . ALA A 1 118 ? 34.257 63.928 91.738 1.00 18.17 1436 ALA A N 1
ATOM 838 C CA . ALA A 1 118 ? 34.074 62.532 92.216 1.00 19.71 1436 ALA A CA 1
ATOM 839 C C . ALA A 1 118 ? 35.425 61.853 92.429 1.00 21.44 1436 ALA A C 1
ATOM 840 O O . ALA A 1 118 ? 35.444 60.740 92.982 1.00 22.82 1436 ALA A O 1
ATOM 842 N N . CYS A 1 119 ? 36.515 62.441 91.953 1.00 21.11 1437 CYS A N 1
ATOM 843 C CA . CYS A 1 119 ? 37.850 61.805 92.030 1.00 24.17 1437 CYS A CA 1
ATOM 844 C C . CYS A 1 119 ? 38.439 62.117 93.414 1.00 27.86 1437 CYS A C 1
ATOM 845 O O . CYS A 1 119 ? 39.452 62.840 93.482 1.00 31.91 1437 CYS A O 1
ATOM 848 N N . SER A 1 120 ? 37.784 61.583 94.458 1.00 32.41 1438 SER A N 1
ATOM 849 C CA . SER A 1 120 ? 38.050 61.812 95.905 1.00 34.64 1438 SER A CA 1
ATOM 850 C C . SER A 1 120 ? 38.823 60.627 96.501 1.00 35.20 1438 SER A C 1
ATOM 851 O O . SER A 1 120 ? 39.466 60.808 97.563 1.00 38.07 1438 SER A O 1
ATOM 853 N N . ALA A 1 121 ? 38.749 59.456 95.857 1.00 34.81 1439 ALA A N 1
ATOM 854 C CA . ALA A 1 121 ? 39.393 58.192 96.296 1.00 33.12 1439 ALA A CA 1
ATOM 855 C C . ALA A 1 121 ? 40.910 58.398 96.392 1.00 31.99 1439 ALA A C 1
ATOM 856 O O . ALA A 1 121 ? 41.446 59.316 95.721 1.00 29.52 1439 ALA A O 1
ATOM 858 N N . SER A 1 122 ? 41.583 57.596 97.220 1.00 32.41 1440 SER A N 1
ATOM 859 C CA . SER A 1 122 ? 43.063 57.578 97.311 1.00 31.08 1440 SER A CA 1
ATOM 860 C C . SER A 1 122 ? 43.630 57.340 95.904 1.00 29.32 1440 SER A C 1
ATOM 861 O O . SER A 1 122 ? 43.052 56.515 95.174 1.00 29.28 1440 SER A O 1
ATOM 864 N N . THR A 1 123 ? 44.705 58.033 95.528 1.00 26.55 1441 THR A N 1
ATOM 865 C CA . THR A 1 123 ? 45.393 57.808 94.227 1.00 25.74 1441 THR A CA 1
ATOM 866 C C . THR A 1 123 ? 46.634 56.933 94.437 1.00 26.45 1441 THR A C 1
ATOM 867 O O . THR A 1 123 ? 47.155 56.833 95.575 1.00 27.15 1441 THR A O 1
ATOM 871 N N . SER A 1 124 ? 47.078 56.301 93.357 1.00 26.52 1442 SER A N 1
ATOM 872 C CA . SER A 1 124 ? 48.261 55.410 93.324 1.00 24.91 1442 SER A CA 1
ATOM 873 C C . SER A 1 124 ? 48.802 55.391 91.899 1.00 24.81 1442 SER A C 1
ATOM 874 O O . SER A 1 124 ? 48.282 56.161 91.059 1.00 25.12 1442 SER A O 1
ATOM 877 N N . ARG A 1 125 ? 49.823 54.567 91.669 1.00 25.77 1443 ARG A N 1
ATOM 878 C CA . ARG A 1 125 ? 50.425 54.349 90.338 1.00 26.27 1443 ARG A CA 1
ATOM 879 C C . ARG A 1 125 ? 49.962 53.001 89.798 1.00 23.14 1443 ARG A C 1
ATOM 880 O O . ARG A 1 125 ? 50.677 52.477 88.943 1.00 25.51 1443 ARG A O 1
ATOM 888 N N . THR A 1 126 ? 48.848 52.437 90.290 1.00 19.48 1444 THR A N 1
ATOM 889 C CA . THR A 1 126 ? 48.373 51.113 89.797 1.00 18.23 1444 THR A CA 1
ATOM 890 C C . THR A 1 126 ? 46.941 51.244 89.291 1.00 17.48 1444 THR A C 1
ATOM 891 O O . THR A 1 126 ? 46.093 51.775 90.030 1.00 18.87 1444 THR A O 1
ATOM 895 N N . VAL A 1 127 ? 46.675 50.713 88.101 1.00 15.87 1445 VAL A N 1
ATOM 896 C CA . VAL A 1 127 ? 45.310 50.741 87.496 1.00 16.43 1445 VAL A CA 1
ATOM 897 C C . VAL A 1 127 ? 44.284 50.217 88.501 1.00 17.02 1445 VAL A C 1
ATOM 898 O O . VAL A 1 127 ? 44.516 49.156 89.110 1.00 17.63 1445 VAL A O 1
ATOM 902 N N . ALA A 1 128 ? 43.178 50.947 88.677 1.00 17.12 1446 ALA A N 1
ATOM 903 C CA . ALA A 1 128 ? 42.147 50.647 89.685 1.00 16.59 1446 ALA A CA 1
ATOM 904 C C . ALA A 1 128 ? 40.760 50.871 89.087 1.00 17.43 1446 ALA A C 1
ATOM 905 O O . ALA A 1 128 ? 39.844 51.192 89.844 1.00 20.31 1446 ALA A O 1
ATOM 907 N N . ILE A 1 129 ? 40.624 50.660 87.784 1.00 16.45 1447 ILE A N 1
ATOM 908 C CA . ILE A 1 129 ? 39.331 50.796 87.065 1.00 17.33 1447 ILE A CA 1
ATOM 909 C C . ILE A 1 129 ? 38.505 49.563 87.405 1.00 18.11 1447 ILE A C 1
ATOM 910 O O . ILE A 1 129 ? 38.897 48.434 87.089 1.00 19.09 1447 ILE A O 1
ATOM 915 N N . PRO A 1 130 ? 37.367 49.745 88.105 1.00 19.53 1448 PRO A N 1
ATOM 916 C CA . PRO A 1 130 ? 36.571 48.608 88.546 1.00 20.33 1448 PRO A CA 1
ATOM 917 C C . PRO A 1 130 ? 35.721 47.987 87.435 1.00 22.18 1448 PRO A C 1
ATOM 918 O O . PRO A 1 130 ? 35.545 48.574 86.376 1.00 21.83 1448 PRO A O 1
ATOM 922 N N . SER A 1 131 ? 35.194 46.793 87.711 1.00 23.78 1449 SER A N 1
ATOM 923 C CA . SER A 1 131 ? 34.156 46.154 86.873 1.00 25.73 1449 SER A CA 1
ATOM 924 C C . SER A 1 131 ? 33.002 47.135 86.669 1.00 24.33 1449 SER A C 1
ATOM 925 O O . SER A 1 131 ? 32.600 47.816 87.627 1.00 28.16 1449 SER A O 1
ATOM 928 N N . GLY A 1 132 ? 32.496 47.198 85.448 1.00 25.77 1450 GLY A N 1
ATOM 929 C CA . GLY A 1 132 ? 31.399 48.109 85.095 1.00 23.42 1450 GLY A CA 1
ATOM 930 C C . GLY A 1 132 ? 31.910 49.474 84.676 1.00 21.05 1450 GLY A C 1
ATOM 931 O O . GLY A 1 132 ? 31.070 50.289 84.243 1.00 23.78 1450 GLY A O 1
ATOM 932 N N . GLU A 1 133 ? 33.224 49.720 84.775 1.00 19.65 1451 GLU A N 1
ATOM 933 C CA . GLU A 1 133 ? 33.843 50.926 84.158 1.00 17.88 1451 GLU A CA 1
ATOM 934 C C . GLU A 1 133 ? 34.911 50.499 83.161 1.00 17.78 1451 GLU A C 1
ATOM 935 O O . GLU A 1 133 ? 35.446 49.377 83.258 1.00 18.11 1451 GLU A O 1
ATOM 941 N N . ASN A 1 134 ? 35.243 51.410 82.251 1.00 16.66 1452 ASN A N 1
ATOM 942 C CA . ASN A 1 134 ? 36.379 51.251 81.328 1.00 17.06 1452 ASN A CA 1
ATOM 943 C C . ASN A 1 134 ? 37.116 52.579 81.236 1.00 15.95 1452 ASN A C 1
ATOM 944 O O . ASN A 1 134 ? 36.503 53.646 81.414 1.00 14.54 1452 ASN A O 1
ATOM 949 N N . GLN A 1 135 ? 38.382 52.502 80.875 1.00 15.21 1453 GLN A N 1
ATOM 950 C CA . GLN A 1 135 ? 39.132 53.688 80.434 1.00 14.01 1453 GLN A CA 1
ATOM 951 C C . GLN A 1 135 ? 38.331 54.411 79.362 1.00 13.76 1453 GLN A C 1
ATOM 952 O O . GLN A 1 135 ? 37.855 53.777 78.413 1.00 14.61 1453 GLN A O 1
ATOM 958 N N . ILE A 1 136 ? 38.217 55.723 79.503 1.00 12.96 1454 ILE A N 1
ATOM 959 C CA . ILE A 1 136 ? 37.717 56.619 78.434 1.00 12.95 1454 ILE A CA 1
ATOM 960 C C . ILE A 1 136 ? 38.933 57.039 77.621 1.00 13.30 1454 ILE A C 1
ATOM 961 O O . ILE A 1 136 ? 39.855 57.661 78.166 1.00 13.70 1454 ILE A O 1
ATOM 966 N N . ASN A 1 137 ? 38.966 56.676 76.354 1.00 14.13 1455 ASN A N 1
ATOM 967 C CA . ASN A 1 137 ? 40.185 56.854 75.533 1.00 13.75 1455 ASN A CA 1
ATOM 968 C C . ASN A 1 137 ? 40.204 58.255 74.927 1.00 14.01 1455 ASN A C 1
ATOM 969 O O . ASN A 1 137 ? 41.302 58.807 74.717 1.00 14.89 1455 ASN A O 1
ATOM 974 N N . GLN A 1 138 ? 39.039 58.800 74.589 1.00 13.27 1456 GLN A N 1
ATOM 975 C CA . GLN A 1 138 ? 38.958 60.112 73.920 1.00 13.20 1456 GLN A CA 1
ATOM 976 C C . GLN A 1 138 ? 37.529 60.626 73.997 1.00 12.84 1456 GLN A C 1
ATOM 977 O O . GLN A 1 138 ? 36.594 59.796 74.019 1.00 12.21 1456 GLN A O 1
ATOM 983 N N . ILE A 1 139 ? 37.391 61.938 74.012 1.00 12.42 1457 ILE A N 1
ATOM 984 C CA . ILE A 1 139 ? 36.083 62.623 73.909 1.00 13.18 1457 ILE A CA 1
ATOM 985 C C . ILE A 1 139 ? 36.095 63.542 72.691 1.00 13.27 1457 ILE A C 1
ATOM 986 O O . ILE A 1 139 ? 37.185 63.936 72.210 1.00 13.20 1457 ILE A O 1
ATOM 991 N N . ALA A 1 140 ? 34.895 63.895 72.257 1.00 13.54 1458 ALA A N 1
ATOM 992 C CA . ALA A 1 140 ? 34.655 64.863 71.176 1.00 13.80 1458 ALA A CA 1
ATOM 993 C C . ALA A 1 140 ? 33.392 65.644 71.504 1.00 14.36 1458 ALA A C 1
ATOM 994 O O . ALA A 1 140 ? 32.393 65.036 71.944 1.00 15.10 1458 ALA A O 1
ATOM 996 N N . LEU A 1 141 ? 33.424 66.944 71.281 1.00 15.47 1459 LEU A N 1
ATOM 997 C CA . LEU A 1 141 ? 32.208 67.785 71.325 1.00 16.48 1459 LEU A CA 1
ATOM 998 C C . LEU A 1 141 ? 31.655 67.895 69.902 1.00 17.45 1459 LEU A C 1
ATOM 999 O O . LEU A 1 141 ? 32.429 67.887 68.931 1.00 17.70 1459 LEU A O 1
ATOM 1004 N N . ASN A 1 142 ? 30.349 68.038 69.784 1.00 16.10 1460 ASN A N 1
ATOM 1005 C CA . ASN A 1 142 ? 29.758 68.467 68.500 1.00 18.33 1460 ASN A CA 1
ATOM 1006 C C . ASN A 1 142 ? 30.066 69.954 68.340 1.00 20.22 1460 ASN A C 1
ATOM 1007 O O . ASN A 1 142 ? 30.437 70.641 69.291 1.00 19.98 1460 ASN A O 1
ATOM 1012 N N . PRO A 1 143 ? 30.008 70.477 67.098 1.00 22.21 1461 PRO A N 1
ATOM 1013 C CA . PRO A 1 143 ? 30.381 71.870 66.858 1.00 22.99 1461 PRO A CA 1
ATOM 1014 C C . PRO A 1 143 ? 29.598 72.883 67.709 1.00 24.31 1461 PRO A C 1
ATOM 1015 O O . PRO A 1 143 ? 30.185 73.897 68.070 1.00 27.30 1461 PRO A O 1
ATOM 1019 N N . THR A 1 144 ? 28.336 72.585 68.051 1.00 25.50 1462 THR A N 1
ATOM 1020 C CA . THR A 1 144 ? 27.439 73.467 68.850 1.00 26.37 1462 THR A CA 1
ATOM 1021 C C . THR A 1 144 ? 27.739 73.363 70.354 1.00 27.05 1462 THR A C 1
ATOM 1022 O O . THR A 1 144 ? 27.210 74.207 71.105 1.00 28.55 1462 THR A O 1
ATOM 1026 N N . GLY A 1 145 ? 28.532 72.377 70.789 1.00 25.02 1463 GLY A N 1
ATOM 1027 C CA . GLY A 1 145 ? 28.832 72.128 72.214 1.00 24.55 1463 GLY A CA 1
ATOM 1028 C C . GLY A 1 145 ? 27.606 71.728 73.022 1.00 22.93 1463 GLY A C 1
ATOM 1029 O O . GLY A 1 145 ? 27.623 71.943 74.247 1.00 23.41 1463 GLY A O 1
ATOM 1030 N N . THR A 1 146 ? 26.590 71.150 72.377 1.00 20.09 1464 THR A N 1
ATOM 1031 C CA . THR A 1 146 ? 25.346 70.643 73.020 1.00 21.00 1464 THR A CA 1
ATOM 1032 C C . THR A 1 146 ? 25.491 69.171 73.425 1.00 18.02 1464 THR A C 1
ATOM 1033 O O . THR A 1 146 ? 24.728 68.735 74.310 1.00 18.93 1464 THR A O 1
ATOM 1037 N N . PHE A 1 147 ? 26.406 68.425 72.795 1.00 17.64 1465 PHE A N 1
ATOM 1038 C CA . PHE A 1 147 ? 26.634 66.987 73.072 1.00 17.36 1465 PHE A CA 1
ATOM 1039 C C . PHE A 1 147 ? 28.131 66.715 73.146 1.00 16.46 1465 PHE A C 1
ATOM 1040 O O . PHE A 1 147 ? 28.923 67.304 72.379 1.00 14.97 1465 PHE A O 1
ATOM 1048 N N . LEU A 1 148 ? 28.478 65.822 74.072 1.00 15.28 1466 LEU A N 1
ATOM 1049 C CA . LEU A 1 148 ? 29.821 65.217 74.223 1.00 15.19 1466 LEU A CA 1
ATOM 1050 C C . LEU A 1 148 ? 29.692 63.730 73.916 1.00 14.76 1466 LEU A C 1
ATOM 1051 O O . LEU A 1 148 ? 28.703 63.089 74.315 1.00 14.18 1466 LEU A O 1
ATOM 1056 N N . TYR A 1 149 ? 30.665 63.213 73.176 1.00 14.18 1467 TYR A N 1
ATOM 1057 C CA . TYR A 1 149 ? 30.766 61.796 72.782 1.00 13.67 1467 TYR A CA 1
ATOM 1058 C C . TYR A 1 149 ? 32.029 61.220 73.409 1.00 13.78 1467 TYR A C 1
ATOM 1059 O O . TYR A 1 149 ? 33.107 61.766 73.200 1.00 14.06 1467 TYR A O 1
ATOM 1068 N N . ALA A 1 150 ? 31.875 60.189 74.226 1.00 13.70 1468 ALA A N 1
ATOM 1069 C CA . ALA A 1 150 ? 32.957 59.646 75.076 1.00 13.05 1468 ALA A CA 1
ATOM 1070 C C . ALA A 1 150 ? 33.243 58.193 74.694 1.00 13.49 1468 ALA A C 1
ATOM 1071 O O . ALA A 1 150 ? 32.419 57.305 74.979 1.00 14.12 1468 ALA A O 1
ATOM 1073 N N . ALA A 1 151 ? 34.398 57.958 74.082 1.00 13.94 1469 ALA A N 1
ATOM 1074 C CA . ALA A 1 151 ? 34.826 56.621 73.625 1.00 14.32 1469 ALA A CA 1
ATOM 1075 C C . ALA A 1 151 ? 35.371 55.838 74.819 1.00 14.61 1469 ALA A C 1
ATOM 1076 O O . ALA A 1 151 ? 36.327 56.285 75.439 1.00 15.32 1469 ALA A O 1
ATOM 1078 N N A SER A 1 152 ? 34.791 54.677 75.086 0.50 14.62 1470 SER A N 1
ATOM 1079 N N B SER A 1 152 ? 34.728 54.728 75.193 0.50 14.58 1470 SER A N 1
ATOM 1080 C CA A SER A 1 152 ? 35.148 53.827 76.244 0.50 14.97 1470 SER A CA 1
ATOM 1081 C CA B SER A 1 152 ? 35.175 53.839 76.303 0.50 14.87 1470 SER A CA 1
ATOM 1082 C C A SER A 1 152 ? 34.735 52.390 75.941 0.50 15.24 1470 SER A C 1
ATOM 1083 C C B SER A 1 152 ? 34.713 52.405 76.032 0.50 15.23 1470 SER A C 1
ATOM 1084 O O A SER A 1 152 ? 33.640 52.203 75.401 0.50 15.71 1470 SER A O 1
ATOM 1085 O O B SER A 1 152 ? 33.549 52.240 75.639 0.50 15.94 1470 SER A O 1
ATOM 1090 N N . GLY A 1 153 ? 35.589 51.418 76.243 1.00 15.56 1471 GLY A N 1
ATOM 1091 C CA . GLY A 1 153 ? 35.314 50.035 75.814 1.00 16.48 1471 GLY A CA 1
ATOM 1092 C C . GLY A 1 153 ? 35.011 50.026 74.321 1.00 16.62 1471 GLY A C 1
ATOM 1093 O O . GLY A 1 153 ? 35.630 50.820 73.575 1.00 17.11 1471 GLY A O 1
ATOM 1094 N N . ASN A 1 154 ? 34.045 49.219 73.882 1.00 17.40 1472 ASN A N 1
ATOM 1095 C CA . ASN A 1 154 ? 33.793 49.023 72.428 1.00 18.47 1472 ASN A CA 1
ATOM 1096 C C . ASN A 1 154 ? 32.688 49.972 71.958 1.00 19.71 1472 ASN A C 1
ATOM 1097 O O . ASN A 1 154 ? 32.117 49.709 70.881 1.00 20.30 1472 ASN A O 1
ATOM 1102 N N . ALA A 1 155 ? 32.437 51.074 72.677 1.00 17.82 1473 ALA A N 1
ATOM 1103 C CA . ALA A 1 155 ? 31.285 51.956 72.405 1.00 17.47 1473 ALA A CA 1
ATOM 1104 C C . ALA A 1 155 ? 31.635 53.419 72.672 1.00 16.34 1473 ALA A C 1
ATOM 1105 O O . ALA A 1 155 ? 32.717 53.720 73.171 1.00 16.49 1473 ALA A O 1
ATOM 1107 N N . VAL A 1 156 ? 30.732 54.296 72.278 1.00 15.47 1474 VAL A N 1
ATOM 1108 C CA . VAL A 1 156 ? 30.832 55.757 72.510 1.00 14.54 1474 VAL A CA 1
ATOM 1109 C C . VAL A 1 156 ? 29.565 56.165 73.245 1.00 15.61 1474 VAL A C 1
ATOM 1110 O O . VAL A 1 156 ? 28.473 56.019 72.668 1.00 17.13 1474 VAL A O 1
ATOM 1114 N N . ARG A 1 157 ? 29.714 56.700 74.448 1.00 15.01 1475 ARG A N 1
ATOM 1115 C CA . ARG A 1 157 ? 28.558 57.190 75.227 1.00 14.87 1475 ARG A CA 1
ATOM 1116 C C . ARG A 1 157 ? 28.207 58.618 74.789 1.00 14.88 1475 ARG A C 1
ATOM 1117 O O . ARG A 1 157 ? 29.117 59.462 74.628 1.00 14.69 1475 ARG A O 1
ATOM 1125 N N . MET A 1 158 ? 26.921 58.906 74.645 1.00 15.35 1476 MET A N 1
ATOM 1126 C CA . MET A 1 158 ? 26.396 60.227 74.245 1.00 16.10 1476 MET A CA 1
ATOM 1127 C C . MET A 1 158 ? 25.928 60.975 75.488 1.00 14.49 1476 MET A C 1
ATOM 1128 O O . MET A 1 158 ? 25.198 60.384 76.290 1.00 16.12 1476 MET A O 1
ATOM 1133 N N . TRP A 1 159 ? 26.417 62.191 75.660 1.00 14.66 1477 TRP A N 1
ATOM 1134 C CA . TRP A 1 159 ? 26.122 63.061 76.811 1.00 14.73 1477 TRP A CA 1
ATOM 1135 C C . TRP A 1 159 ? 25.430 64.334 76.345 1.00 15.40 1477 TRP A C 1
ATOM 1136 O O . TRP A 1 159 ? 26.051 65.131 75.610 1.00 15.89 1477 TRP A O 1
ATOM 1147 N N . ASP A 1 160 ? 24.224 64.561 76.860 1.00 16.47 1478 ASP A N 1
ATOM 1148 C CA . ASP A 1 160 ? 23.505 65.846 76.721 1.00 16.45 1478 ASP A CA 1
ATOM 1149 C C . ASP A 1 160 ? 24.141 66.848 77.685 1.00 16.62 1478 ASP A C 1
ATOM 1150 O O . ASP A 1 160 ? 24.016 66.657 78.904 1.00 17.18 1478 ASP A O 1
ATOM 1155 N N . LEU A 1 161 ? 24.802 67.869 77.163 1.00 16.82 1479 LEU A N 1
ATOM 1156 C CA . LEU A 1 161 ? 25.553 68.839 77.991 1.00 17.12 1479 LEU A CA 1
ATOM 1157 C C . LEU A 1 161 ? 24.646 69.942 78.548 1.00 19.12 1479 LEU A C 1
ATOM 1158 O O . LEU A 1 161 ? 25.125 70.703 79.380 1.00 20.19 1479 LEU A O 1
ATOM 1163 N N . LYS A 1 162 ? 23.378 70.006 78.159 1.00 20.00 1480 LYS A N 1
ATOM 1164 C CA . LYS A 1 162 ? 22.431 70.941 78.827 1.00 22.01 1480 LYS A CA 1
ATOM 1165 C C . LYS A 1 162 ? 21.996 70.331 80.166 1.00 21.89 1480 LYS A C 1
ATOM 1166 O O . LYS A 1 162 ? 21.813 71.114 81.121 1.00 23.40 1480 LYS A O 1
ATOM 1171 N N . ARG A 1 163 ? 21.911 69.001 80.250 1.00 20.67 1481 ARG A N 1
ATOM 1172 C CA . ARG A 1 163 ? 21.386 68.285 81.443 1.00 20.74 1481 ARG A CA 1
ATOM 1173 C C . ARG A 1 163 ? 22.521 67.541 82.162 1.00 21.27 1481 ARG A C 1
ATOM 1174 O O . ARG A 1 163 ? 22.327 67.169 83.330 1.00 21.84 1481 ARG A O 1
ATOM 1177 N N . PHE A 1 164 ? 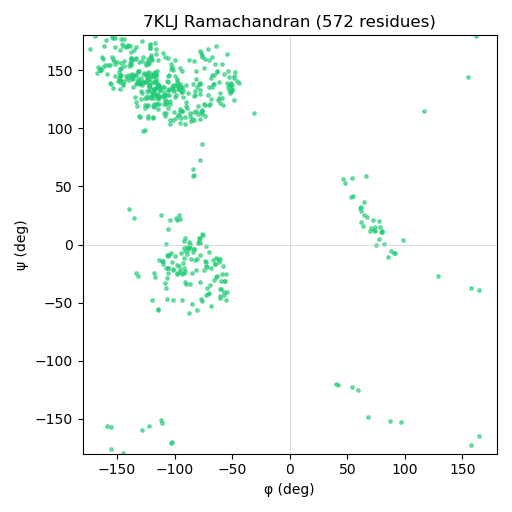23.682 67.373 81.520 1.00 19.08 1482 PHE A N 1
ATOM 1178 C CA . PHE A 1 164 ? 24.756 66.437 81.954 1.00 19.84 1482 PHE A CA 1
ATOM 1179 C C . PHE A 1 164 ? 24.143 65.081 82.310 1.00 21.16 1482 PHE A C 1
ATOM 1180 O O . PHE A 1 164 ? 24.325 64.573 83.440 1.00 22.99 1482 PHE A O 1
ATOM 1188 N N . GLN A 1 165 ? 23.434 64.499 81.352 1.00 19.75 1483 GLN A N 1
ATOM 1189 C CA . GLN A 1 165 ? 22.879 63.139 81.471 1.00 20.27 1483 GLN A CA 1
ATOM 1190 C C . GLN A 1 165 ? 23.117 62.410 80.152 1.00 19.35 1483 GLN A C 1
ATOM 1191 O O . GLN A 1 165 ? 23.093 63.050 79.073 1.00 18.39 1483 GLN A O 1
ATOM 1197 N N . SER A 1 166 ? 23.403 61.123 80.253 1.00 18.53 1484 SER A N 1
ATOM 1198 C CA . SER A 1 166 ? 23.696 60.261 79.089 1.00 18.67 1484 SER A CA 1
ATOM 1199 C C . SER A 1 166 ? 22.394 59.864 78.392 1.00 18.13 1484 SER A C 1
ATOM 1200 O O . SER A 1 166 ? 21.438 59.478 79.088 1.00 19.73 1484 SER A O 1
ATOM 1203 N N . THR A 1 167 ? 22.379 59.888 77.064 1.00 17.71 1485 THR A N 1
ATOM 1204 C CA . THR A 1 167 ? 21.182 59.565 76.240 1.00 19.10 1485 THR A CA 1
ATOM 1205 C C . THR A 1 167 ? 21.309 58.194 75.581 1.00 20.39 1485 THR A C 1
ATOM 1206 O O . THR A 1 167 ? 20.278 57.648 75.173 1.00 21.44 1485 THR A O 1
ATOM 1210 N N . GLY A 1 168 ? 22.511 57.638 75.445 1.00 19.24 1486 GLY A N 1
ATOM 1211 C CA . GLY A 1 168 ? 22.675 56.364 74.729 1.00 19.57 1486 GLY A CA 1
ATOM 1212 C C . GLY A 1 168 ? 24.112 56.102 74.355 1.00 19.34 1486 GLY A C 1
ATOM 1213 O O . GLY A 1 168 ? 24.995 56.776 74.901 1.00 17.89 1486 GLY A O 1
ATOM 1214 N N . LYS A 1 169 ? 24.314 55.150 73.449 1.00 18.54 1487 LYS A N 1
ATOM 1215 C CA . LYS A 1 169 ? 25.657 54.647 73.086 1.00 19.14 1487 LYS A CA 1
ATOM 1216 C C . LYS A 1 169 ? 25.713 54.362 71.592 1.00 19.79 1487 LYS A C 1
ATOM 1217 O O . LYS A 1 169 ? 24.712 53.887 71.033 1.00 19.82 1487 LYS A O 1
ATOM 1221 N N . LEU A 1 170 ? 26.867 54.608 70.988 1.00 17.90 1488 LEU A N 1
ATOM 1222 C CA . LEU A 1 170 ? 27.185 54.176 69.603 1.00 17.60 1488 LEU A CA 1
ATOM 1223 C C . LEU A 1 170 ? 27.905 52.830 69.700 1.00 18.29 1488 LEU A C 1
ATOM 1224 O O . LEU A 1 170 ? 28.965 52.793 70.311 1.00 18.22 1488 LEU A O 1
ATOM 1229 N N . THR A 1 171 ? 27.318 51.744 69.186 1.00 16.88 1489 THR A N 1
ATOM 1230 C CA . THR A 1 171 ? 27.851 50.370 69.326 1.00 18.03 1489 THR A CA 1
ATOM 1231 C C . THR A 1 171 ? 28.214 49.811 67.954 1.00 18.53 1489 THR A C 1
ATOM 1232 O O . THR A 1 171 ? 27.916 50.474 66.943 1.00 20.69 1489 THR A O 1
ATOM 1236 N N . GLY A 1 172 ? 28.925 48.686 67.951 1.00 20.85 1490 GLY A N 1
ATOM 1237 C CA . GLY A 1 172 ? 29.250 47.914 66.737 1.00 20.40 1490 GLY A CA 1
ATOM 1238 C C . GLY A 1 172 ? 30.726 47.598 66.614 1.00 22.41 1490 GLY A C 1
ATOM 1239 O O . GLY A 1 172 ? 31.056 46.577 65.983 1.00 24.40 1490 GLY A O 1
ATOM 1240 N N . HIS A 1 173 ? 31.632 48.404 67.188 1.00 20.12 1491 HIS A N 1
ATOM 1241 C CA . HIS A 1 173 ? 33.076 48.072 67.195 1.00 21.39 1491 HIS A CA 1
ATOM 1242 C C . HIS A 1 173 ? 33.309 46.774 67.992 1.00 21.76 1491 HIS A C 1
ATOM 1243 O O . HIS A 1 173 ? 32.570 46.502 68.969 1.00 21.51 1491 HIS A O 1
ATOM 1250 N N . LEU A 1 174 ? 34.333 46.013 67.610 1.00 22.06 1492 LEU A N 1
ATOM 1251 C CA . LEU A 1 174 ? 34.701 44.724 68.260 1.00 23.24 1492 LEU A CA 1
ATOM 1252 C C . LEU A 1 174 ? 35.975 44.870 69.087 1.00 23.39 1492 LEU A C 1
ATOM 1253 O O . LEU A 1 174 ? 36.430 43.866 69.663 1.00 28.78 1492 LEU A O 1
ATOM 1258 N N . GLY A 1 175 ? 36.552 46.060 69.124 1.00 22.18 1493 GLY A N 1
ATOM 1259 C CA . GLY A 1 175 ? 37.637 46.365 70.047 1.00 20.25 1493 GLY A CA 1
ATOM 1260 C C . GLY A 1 175 ? 37.475 47.783 70.558 1.00 19.70 1493 GLY A C 1
ATOM 1261 O O . GLY A 1 175 ? 36.609 48.513 70.077 1.00 19.80 1493 GLY A O 1
ATOM 1262 N N . PRO A 1 176 ? 38.261 48.156 71.578 1.00 19.82 1494 PRO A N 1
ATOM 1263 C CA . PRO A 1 176 ? 38.138 49.477 72.184 1.00 18.47 1494 PRO A CA 1
ATOM 1264 C C . PRO A 1 176 ? 38.148 50.599 71.140 1.00 17.57 1494 PRO A C 1
ATOM 1265 O O . PRO A 1 176 ? 38.964 50.609 70.218 1.00 17.97 1494 PRO A O 1
ATOM 1269 N N . VAL A 1 177 ? 37.265 51.572 71.330 1.00 16.19 1495 VAL A N 1
ATOM 1270 C CA . VAL A 1 177 ? 37.238 52.796 70.488 1.00 15.77 1495 VAL A CA 1
ATOM 1271 C C . VAL A 1 177 ? 38.310 53.743 71.026 1.00 15.63 1495 VAL A C 1
ATOM 1272 O O . VAL A 1 177 ? 38.185 54.190 72.182 1.00 15.52 1495 VAL A O 1
ATOM 1276 N N . MET A 1 178 ? 39.336 54.017 70.225 1.00 15.50 1496 MET A N 1
ATOM 1277 C CA . MET A 1 178 ? 40.536 54.735 70.705 1.00 15.67 1496 MET A CA 1
ATOM 1278 C C . MET A 1 178 ? 40.471 56.216 70.356 1.00 15.39 1496 MET A C 1
ATOM 1279 O O . MET A 1 178 ? 41.165 57.022 71.027 1.00 16.14 1496 MET A O 1
ATOM 1284 N N . CYS A 1 179 ? 39.730 56.582 69.318 1.00 14.37 1497 CYS A N 1
ATOM 1285 C CA . CYS A 1 179 ? 39.653 57.978 68.850 1.00 14.77 1497 CYS A CA 1
ATOM 1286 C C . CYS A 1 179 ? 38.326 58.197 68.147 1.00 14.61 1497 CYS A C 1
ATOM 1287 O O . CYS A 1 179 ? 37.670 57.207 67.739 1.00 14.95 1497 CYS A O 1
ATOM 1290 N N . LEU A 1 180 ? 37.937 59.456 68.043 1.00 14.69 1498 LEU A N 1
ATOM 1291 C CA . LEU A 1 180 ? 36.686 59.824 67.365 1.00 14.61 1498 LEU A CA 1
ATOM 1292 C C . LEU A 1 180 ? 36.723 61.298 67.028 1.00 15.10 1498 LEU A C 1
ATOM 1293 O O . LEU A 1 180 ? 37.538 62.051 67.615 1.00 14.87 1498 LEU A O 1
ATOM 1298 N N . THR A 1 181 ? 35.896 61.688 66.085 1.00 15.21 1499 THR A N 1
ATOM 1299 C CA . THR A 1 181 ? 35.741 63.108 65.727 1.00 16.77 1499 THR A CA 1
ATOM 1300 C C . THR A 1 181 ? 34.291 63.316 65.309 1.00 17.17 1499 THR A C 1
ATOM 1301 O O . THR A 1 181 ? 33.636 62.338 64.872 1.00 16.94 1499 THR A O 1
ATOM 1305 N N . VAL A 1 182 ? 33.784 64.527 65.493 1.00 17.70 1500 VAL A N 1
ATOM 1306 C CA . VAL A 1 182 ? 32.345 64.819 65.279 1.00 19.30 1500 VAL A CA 1
ATOM 1307 C C . VAL A 1 182 ? 32.225 66.030 64.353 1.00 21.47 1500 VAL A C 1
ATOM 1308 O O . VAL A 1 182 ? 32.975 67.000 64.513 1.00 22.09 1500 VAL A O 1
ATOM 1312 N N . ASP A 1 183 ? 31.267 65.968 63.444 1.00 23.12 1501 ASP A N 1
ATOM 1313 C CA . ASP A 1 183 ? 30.921 67.089 62.536 1.00 26.29 1501 ASP A CA 1
ATOM 1314 C C . ASP A 1 183 ? 29.401 67.255 62.524 1.00 26.34 1501 ASP A C 1
ATOM 1315 O O . ASP A 1 183 ? 28.711 66.373 63.051 1.00 24.79 1501 ASP A O 1
ATOM 1320 N N . GLN A 1 184 ? 28.906 68.344 61.929 1.00 29.74 1502 GLN A N 1
ATOM 1321 C CA . GLN A 1 184 ? 27.468 68.557 61.618 1.00 32.97 1502 GLN A CA 1
ATOM 1322 C C . GLN A 1 184 ? 27.366 68.982 60.148 1.00 35.25 1502 GLN A C 1
ATOM 1323 O O . GLN A 1 184 ? 27.810 70.102 59.842 1.00 36.17 1502 GLN A O 1
ATOM 1329 N N . ILE A 1 185 ? 26.840 68.103 59.289 1.00 40.75 1503 ILE A N 1
ATOM 1330 C CA . ILE A 1 185 ? 26.648 68.338 57.822 1.00 44.16 1503 ILE A CA 1
ATOM 1331 C C . ILE A 1 185 ? 25.188 68.720 57.549 1.00 49.42 1503 ILE A C 1
ATOM 1332 O O . ILE A 1 185 ? 24.909 69.143 56.409 1.00 51.13 1503 ILE A O 1
ATOM 1334 N N . SER A 1 186 ? 24.304 68.583 58.548 1.00 52.87 1504 SER A N 1
ATOM 1335 C CA . SER A 1 186 ? 22.841 68.833 58.445 1.00 55.39 1504 SER A CA 1
ATOM 1336 C C . SER A 1 186 ? 22.318 69.514 59.717 1.00 57.57 1504 SER A C 1
ATOM 1337 O O . SER A 1 186 ? 23.080 69.616 60.708 1.00 55.90 1504 SER A O 1
ATOM 1339 N N . SER A 1 187 ? 21.057 69.962 59.676 1.00 56.70 1505 SER A N 1
ATOM 1340 C CA . SER A 1 187 ? 20.309 70.556 60.816 1.00 55.81 1505 SER A CA 1
ATOM 1341 C C . SER A 1 187 ? 19.897 69.445 61.790 1.00 53.44 1505 SER A C 1
ATOM 1342 O O . SER A 1 187 ? 19.196 68.505 61.349 1.00 53.46 1505 SER A O 1
ATOM 1344 N N . GLY A 1 188 ? 20.341 69.541 63.050 1.00 49.86 1506 GLY A N 1
ATOM 1345 C CA . GLY A 1 188 ? 19.952 68.642 64.158 1.00 47.11 1506 GLY A CA 1
ATOM 1346 C C . GLY A 1 188 ? 20.522 67.233 64.030 1.00 43.89 1506 GLY A C 1
ATOM 1347 O O . GLY A 1 188 ? 20.040 66.340 64.764 1.00 39.88 1506 GLY A O 1
ATOM 1348 N N . GLN A 1 189 ? 21.506 67.024 63.147 1.00 39.63 1507 GLN A N 1
ATOM 1349 C CA . GLN A 1 189 ? 22.174 65.711 62.938 1.00 35.54 1507 GLN A CA 1
ATOM 1350 C C . GLN A 1 189 ? 23.663 65.844 63.276 1.00 30.04 1507 GLN A C 1
ATOM 1351 O O . GLN A 1 189 ? 24.320 66.774 62.752 1.00 29.02 1507 GLN A O 1
ATOM 1357 N N . ASP A 1 190 ? 24.181 64.942 64.115 1.00 24.14 1508 ASP A N 1
ATOM 1358 C CA . ASP A 1 190 ? 25.638 64.836 64.388 1.00 23.00 1508 ASP A CA 1
ATOM 1359 C C . ASP A 1 190 ? 26.180 63.660 63.576 1.00 21.59 1508 ASP A C 1
ATOM 1360 O O . ASP A 1 190 ? 25.504 62.604 63.468 1.00 22.38 1508 ASP A O 1
ATOM 1365 N N . LEU A 1 191 ? 27.341 63.866 62.967 1.00 21.38 1509 LEU A N 1
ATOM 1366 C CA . LEU A 1 191 ? 28.101 62.818 62.254 1.00 21.61 1509 LEU A CA 1
ATOM 1367 C C . LEU A 1 191 ? 29.290 62.464 63.145 1.00 19.85 1509 LEU A C 1
ATOM 1368 O O . LEU A 1 191 ? 30.090 63.368 63.429 1.00 20.07 1509 LEU A O 1
ATOM 1373 N N . ILE A 1 192 ? 29.356 61.227 63.611 1.00 18.08 1510 ILE A N 1
ATOM 1374 C CA . ILE A 1 192 ? 30.457 60.770 64.503 1.00 17.05 1510 ILE A CA 1
ATOM 1375 C C . ILE A 1 192 ? 31.252 59.718 63.744 1.00 16.82 1510 ILE A C 1
ATOM 1376 O O . ILE A 1 192 ? 30.678 58.737 63.260 1.00 17.69 1510 ILE A O 1
ATOM 1381 N N . ILE A 1 193 ? 32.553 59.945 63.637 1.00 15.60 1511 ILE A N 1
ATOM 1382 C CA . ILE A 1 193 ? 33.516 58.969 63.068 1.00 15.51 1511 ILE A CA 1
ATOM 1383 C C . ILE A 1 193 ? 34.329 58.389 64.215 1.00 14.60 1511 ILE A C 1
ATOM 1384 O O . ILE A 1 193 ? 34.916 59.163 65.004 1.00 14.93 1511 ILE A O 1
ATOM 1389 N N . THR A 1 194 ? 34.396 57.065 64.273 1.00 14.26 1512 THR A N 1
ATOM 1390 C CA . THR A 1 194 ? 35.101 56.335 65.335 1.00 14.71 1512 THR A CA 1
ATOM 1391 C C . THR A 1 194 ? 36.239 55.518 64.736 1.00 15.35 1512 THR A C 1
ATOM 1392 O O . THR A 1 194 ? 36.086 55.026 63.593 1.00 15.80 1512 THR A O 1
ATOM 1396 N N . GLY A 1 195 ? 37.307 55.363 65.507 1.00 14.49 1513 GLY A N 1
ATOM 1397 C CA . GLY A 1 195 ? 38.473 54.538 65.166 1.00 15.74 1513 GLY A CA 1
ATOM 1398 C C . GLY A 1 195 ? 38.778 53.601 66.303 1.00 16.40 1513 GLY A C 1
ATOM 1399 O O . GLY A 1 195 ? 38.793 54.046 67.460 1.00 16.17 1513 GLY A O 1
ATOM 1400 N N . SER A 1 196 ? 39.091 52.351 65.991 1.00 16.63 1514 SER A N 1
ATOM 1401 C CA . SER A 1 196 ? 39.125 51.283 67.003 1.00 17.13 1514 SER A CA 1
ATOM 1402 C C . SER A 1 196 ? 40.440 50.504 66.968 1.00 16.88 1514 SER A C 1
ATOM 1403 O O . SER A 1 196 ? 41.144 50.508 65.946 1.00 16.66 1514 SER A O 1
ATOM 1406 N N . LYS A 1 197 ? 40.750 49.867 68.093 1.00 17.43 1515 LYS A N 1
ATOM 1407 C CA . LYS A 1 197 ? 41.810 48.845 68.214 1.00 20.49 1515 LYS A CA 1
ATOM 1408 C C . LYS A 1 197 ? 41.559 47.727 67.206 1.00 20.05 1515 LYS A C 1
ATOM 1409 O O . LYS A 1 197 ? 42.540 47.090 66.843 1.00 24.09 1515 LYS A O 1
ATOM 1415 N N . ASP A 1 198 ? 40.303 47.527 66.793 1.00 20.55 1516 ASP A N 1
ATOM 1416 C CA . ASP A 1 198 ? 39.860 46.488 65.825 1.00 21.56 1516 ASP A CA 1
ATOM 1417 C C . ASP A 1 198 ? 40.310 46.858 64.403 1.00 20.29 1516 ASP A C 1
ATOM 1418 O O . ASP A 1 198 ? 39.979 46.073 63.488 1.00 20.53 1516 ASP A O 1
ATOM 1423 N N . HIS A 1 199 ? 40.983 48.009 64.217 1.00 18.67 1517 HIS A N 1
ATOM 1424 C CA . HIS A 1 199 ? 41.534 48.486 62.912 1.00 18.86 1517 HIS A CA 1
ATOM 1425 C C . HIS A 1 199 ? 40.460 49.165 62.051 1.00 18.56 1517 HIS A C 1
ATOM 1426 O O . HIS A 1 199 ? 40.809 49.596 60.922 1.00 19.18 1517 HIS A O 1
ATOM 1433 N N . TYR A 1 200 ? 39.213 49.282 62.512 1.00 18.54 1518 TYR A N 1
ATOM 1434 C CA . TYR A 1 200 ? 38.112 49.809 61.669 1.00 20.46 1518 TYR A CA 1
ATOM 1435 C C . TYR A 1 200 ? 37.786 51.257 62.019 1.00 18.20 1518 TYR A C 1
ATOM 1436 O O . TYR A 1 200 ? 37.981 51.737 63.167 1.00 17.40 1518 TYR A O 1
ATOM 1445 N N . ILE A 1 201 ? 37.276 51.934 61.000 1.00 17.48 1519 ILE A N 1
ATOM 1446 C CA . ILE A 1 201 ? 36.692 53.296 61.063 1.00 17.24 1519 ILE A CA 1
ATOM 1447 C C . ILE A 1 201 ? 35.217 53.123 60.751 1.00 16.64 1519 ILE A C 1
ATOM 1448 O O . ILE A 1 201 ? 34.908 52.464 59.741 1.00 17.09 1519 ILE A O 1
ATOM 1453 N N . LYS A 1 202 ? 34.348 53.640 61.614 1.00 16.10 1520 LYS A N 1
ATOM 1454 C CA . LYS A 1 202 ? 32.883 53.567 61.430 1.00 16.65 1520 LYS A CA 1
ATOM 1455 C C . LYS A 1 202 ? 32.290 54.970 61.440 1.00 16.99 1520 LYS A C 1
ATOM 1456 O O . LYS A 1 202 ? 32.890 55.917 62.012 1.00 15.91 1520 LYS A O 1
ATOM 1462 N N . MET A 1 203 ? 31.132 55.098 60.804 1.00 18.21 1521 MET A N 1
ATOM 1463 C CA . MET A 1 203 ? 30.358 56.350 60.736 1.00 19.20 1521 MET A CA 1
ATOM 1464 C C . MET A 1 203 ? 29.026 56.103 61.432 1.00 18.69 1521 MET A C 1
ATOM 1465 O O . MET A 1 203 ? 28.390 55.064 61.151 1.00 18.72 1521 MET A O 1
ATOM 1470 N N . PHE A 1 204 ? 28.633 57.043 62.285 1.00 17.57 1522 PHE A N 1
ATOM 1471 C CA . PHE A 1 204 ? 27.312 57.070 62.941 1.00 19.10 1522 PHE A CA 1
ATOM 1472 C C . PHE A 1 204 ? 26.640 58.380 62.559 1.00 20.04 1522 PHE A C 1
ATOM 1473 O O . PHE A 1 204 ? 27.323 59.415 62.533 1.00 20.39 1522 PHE A O 1
ATOM 1481 N N . ASP A 1 205 ? 25.336 58.307 62.298 1.00 24.05 1523 ASP A N 1
ATOM 1482 C CA . ASP A 1 205 ? 24.455 59.458 61.970 1.00 28.40 1523 ASP A CA 1
ATOM 1483 C C . ASP A 1 205 ? 23.390 59.531 63.059 1.00 29.29 1523 ASP A C 1
ATOM 1484 O O . ASP A 1 205 ? 22.549 58.620 63.117 1.00 33.23 1523 ASP A O 1
ATOM 1489 N N . VAL A 1 206 ? 23.462 60.530 63.931 1.00 27.83 1524 VAL A N 1
ATOM 1490 C CA . VAL A 1 206 ? 22.571 60.598 65.124 1.00 29.02 1524 VAL A CA 1
ATOM 1491 C C . VAL A 1 206 ? 21.761 61.893 65.083 1.00 28.58 1524 VAL A C 1
ATOM 1492 O O . VAL A 1 206 ? 22.361 62.973 64.983 1.00 26.15 1524 VAL A O 1
ATOM 1496 N N . THR A 1 207 ? 20.438 61.778 65.201 1.00 30.58 1525 THR A N 1
ATOM 1497 C CA . THR A 1 207 ? 19.559 62.939 65.480 1.00 33.92 1525 THR A CA 1
ATOM 1498 C C . THR A 1 207 ? 19.825 63.370 66.919 1.00 33.40 1525 THR A C 1
ATOM 1499 O O . THR A 1 207 ? 19.646 62.535 67.812 1.00 34.09 1525 THR A O 1
ATOM 1503 N N . GLU A 1 208 ? 20.265 64.613 67.107 1.00 34.03 1526 GLU A N 1
ATOM 1504 C CA . GLU A 1 208 ? 20.657 65.166 68.423 1.00 34.82 1526 GLU A CA 1
ATOM 1505 C C . GLU A 1 208 ? 19.552 64.845 69.432 1.00 34.69 1526 GLU A C 1
ATOM 1506 O O . GLU A 1 208 ? 18.373 65.173 69.149 1.00 32.14 1526 GLU A O 1
ATOM 1512 N N . GLY A 1 209 ? 19.914 64.183 70.533 1.00 32.26 1527 GLY A N 1
ATOM 1513 C CA . GLY A 1 209 ? 18.995 63.852 71.636 1.00 32.16 1527 GLY A CA 1
ATOM 1514 C C . GLY A 1 209 ? 18.326 62.495 71.478 1.00 33.28 1527 GLY A C 1
ATOM 1515 O O . GLY A 1 209 ? 17.645 62.087 72.434 1.00 33.06 1527 GLY A O 1
ATOM 1516 N N . ALA A 1 210 ? 18.487 61.810 70.338 1.00 33.91 1528 ALA A N 1
ATOM 1517 C CA . ALA A 1 210 ? 17.947 60.445 70.117 1.00 35.53 1528 ALA A CA 1
ATOM 1518 C C . ALA A 1 210 ? 18.392 59.555 71.284 1.00 34.47 1528 ALA A C 1
ATOM 1519 O O . ALA A 1 210 ? 19.565 59.657 71.689 1.00 33.08 1528 ALA A O 1
ATOM 1521 N N . LEU A 1 211 ? 17.495 58.720 71.815 1.00 33.23 1529 LEU A N 1
ATOM 1522 C CA . LEU A 1 211 ? 17.771 57.898 73.021 1.00 31.99 1529 LEU A CA 1
ATOM 1523 C C . LEU A 1 211 ? 18.139 56.473 72.603 1.00 31.67 1529 LEU A C 1
ATOM 1524 O O . LEU A 1 211 ? 17.561 55.974 71.622 1.00 35.48 1529 LEU A O 1
ATOM 1529 N N . GLY A 1 212 ? 19.046 55.838 73.343 1.00 29.33 1530 GLY A N 1
ATOM 1530 C CA . GLY A 1 212 ? 19.301 54.390 73.264 1.00 27.18 1530 GLY A CA 1
ATOM 1531 C C . GLY A 1 212 ? 20.540 54.075 72.452 1.00 27.60 1530 GLY A C 1
ATOM 1532 O O . GLY A 1 212 ? 21.372 54.989 72.220 1.00 27.61 1530 GLY A O 1
ATOM 1533 N N A THR A 1 213 ? 20.642 52.824 72.011 0.70 26.29 1531 THR A N 1
ATOM 1534 N N B THR A 1 213 ? 20.682 52.810 72.039 0.30 26.09 1531 THR A N 1
ATOM 1535 C CA A THR A 1 213 ? 21.815 52.253 71.306 0.70 27.00 1531 THR A CA 1
ATOM 1536 C CA B THR A 1 213 ? 21.876 52.269 71.333 0.30 25.70 1531 THR A CA 1
ATOM 1537 C C A THR A 1 213 ? 21.683 52.560 69.814 0.70 25.63 1531 THR A C 1
ATOM 1538 C C B THR A 1 213 ? 21.726 52.470 69.823 0.30 24.73 1531 THR A C 1
ATOM 1539 O O A THR A 1 213 ? 20.574 52.425 69.278 0.70 26.62 1531 THR A O 1
ATOM 1540 O O B THR A 1 213 ? 20.672 52.093 69.281 0.30 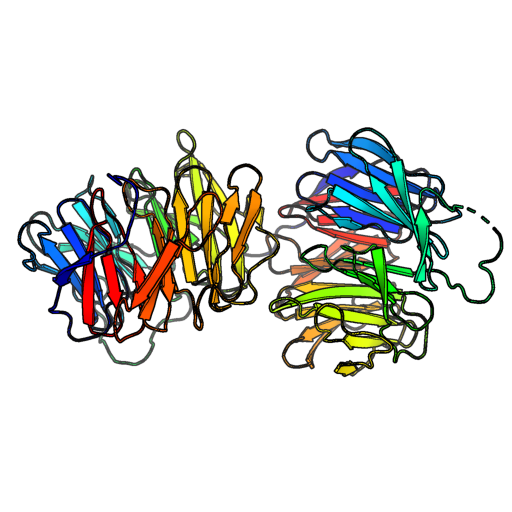24.48 1531 THR A O 1
ATOM 1547 N N . VAL A 1 214 ? 22.781 52.984 69.183 1.00 23.54 1532 VAL A N 1
ATOM 1548 C CA . VAL A 1 214 ? 22.809 53.376 67.746 1.00 22.82 1532 VAL A CA 1
ATOM 1549 C C . VAL A 1 214 ? 23.851 52.509 67.042 1.00 22.19 1532 VAL A C 1
ATOM 1550 O O . VAL A 1 214 ? 25.016 52.479 67.515 1.00 20.61 1532 VAL A O 1
ATOM 1554 N N . SER A 1 215 ? 23.463 51.831 65.957 1.00 20.69 1533 SER A N 1
ATOM 1555 C CA . SER A 1 215 ? 24.385 51.030 65.111 1.00 20.58 1533 SER A CA 1
ATOM 1556 C C . SER A 1 215 ? 24.999 51.930 64.041 1.00 19.45 1533 SER A C 1
ATOM 1557 O O . SER A 1 215 ? 24.453 52.979 63.720 1.00 19.43 1533 SER A O 1
ATOM 1560 N N . PRO A 1 216 ? 26.154 51.547 63.461 1.00 18.50 1534 PRO A N 1
ATOM 1561 C CA . PRO A 1 216 ? 26.794 52.340 62.409 1.00 20.10 1534 PRO A CA 1
ATOM 1562 C C . PRO A 1 216 ? 25.959 52.411 61.129 1.00 21.81 1534 PRO A C 1
ATOM 1563 O O . PRO A 1 216 ? 25.184 51.514 60.890 1.00 21.95 1534 PRO A O 1
ATOM 1567 N N . THR A 1 217 ? 26.169 53.463 60.342 1.00 23.17 1535 THR A N 1
ATOM 1568 C CA . THR A 1 217 ? 25.609 53.615 58.977 1.00 24.72 1535 THR A CA 1
ATOM 1569 C C . THR A 1 217 ? 26.605 53.037 57.973 1.00 24.74 1535 THR A C 1
ATOM 1570 O O . THR A 1 217 ? 26.159 52.481 56.947 1.00 25.25 1535 THR A O 1
ATOM 1574 N N . HIS A 1 218 ? 27.906 53.137 58.260 1.00 22.43 1536 HIS A N 1
ATOM 1575 C CA . HIS A 1 218 ? 28.955 52.693 57.313 1.00 23.16 1536 HIS A CA 1
ATOM 1576 C C . HIS A 1 218 ? 30.191 52.162 58.040 1.00 22.54 1536 HIS A C 1
ATOM 1577 O O . HIS A 1 218 ? 30.606 52.759 59.059 1.00 21.07 1536 HIS A O 1
ATOM 1584 N N . ASN A 1 219 ? 30.773 51.102 57.484 1.00 23.78 1537 ASN A N 1
ATOM 1585 C CA . ASN A 1 219 ? 32.137 50.620 57.788 1.00 26.58 1537 ASN A CA 1
ATOM 1586 C C . ASN A 1 219 ? 33.049 50.954 56.621 1.00 28.63 1537 ASN A C 1
ATOM 1587 O O . ASN A 1 219 ? 32.742 50.496 55.510 1.00 31.05 1537 ASN A O 1
ATOM 1592 N N . PHE A 1 220 ? 34.125 51.700 56.872 1.00 26.26 1538 PHE A N 1
ATOM 1593 C CA . PHE A 1 220 ? 35.087 52.114 55.823 1.00 25.58 1538 PHE A CA 1
ATOM 1594 C C . PHE A 1 220 ? 36.012 50.938 55.488 1.00 28.20 1538 PHE A C 1
ATOM 1595 O O . PHE A 1 220 ? 36.605 50.305 56.395 1.00 28.83 1538 PHE A O 1
ATOM 1603 N N . GLU A 1 221 ? 36.125 50.658 54.190 1.00 29.29 1539 GLU A N 1
ATOM 1604 C CA . GLU A 1 221 ? 36.899 49.517 53.641 1.00 29.13 1539 GLU A CA 1
ATOM 1605 C C . GLU A 1 221 ? 37.797 50.034 52.528 1.00 28.20 1539 GLU A C 1
ATOM 1606 O O . GLU A 1 221 ? 37.415 50.965 51.837 1.00 26.43 1539 GLU A O 1
ATOM 1612 N N . PRO A 1 222 ? 38.992 49.442 52.283 1.00 27.33 1540 PRO A N 1
ATOM 1613 C CA . PRO A 1 222 ? 39.567 48.418 53.152 1.00 28.55 1540 PRO A CA 1
ATOM 1614 C C . PRO A 1 222 ? 40.268 49.056 54.346 1.00 27.38 1540 PRO A C 1
ATOM 1615 O O . PRO A 1 222 ? 40.797 50.161 54.225 1.00 29.77 1540 PRO A O 1
ATOM 1619 N N . PRO A 1 223 ? 40.306 48.381 55.517 1.00 26.58 1541 PRO A N 1
ATOM 1620 C CA . PRO A 1 223 ? 40.791 49.003 56.744 1.00 25.90 1541 PRO A CA 1
ATOM 1621 C C . PRO A 1 223 ? 42.314 49.107 56.807 1.00 26.20 1541 PRO A C 1
ATOM 1622 O O . PRO A 1 223 ? 43.005 48.460 56.044 1.00 24.99 1541 PRO A O 1
ATOM 1626 N N . HIS A 1 224 ? 42.797 49.932 57.735 1.00 24.44 1542 HIS A N 1
ATOM 1627 C CA . HIS A 1 224 ? 44.199 49.879 58.209 1.00 22.32 1542 HIS A CA 1
ATOM 1628 C C . HIS A 1 224 ? 44.532 48.460 58.695 1.00 20.23 1542 HIS A C 1
ATOM 1629 O O . HIS A 1 224 ? 43.610 47.654 58.970 1.00 21.63 1542 HIS A O 1
ATOM 1636 N N . TYR A 1 225 ? 45.819 48.165 58.832 1.00 20.18 1543 TYR A N 1
ATOM 1637 C CA . TYR A 1 225 ? 46.331 46.840 59.248 1.00 20.35 1543 TYR A CA 1
ATOM 1638 C C . TYR A 1 225 ? 46.493 46.757 60.762 1.00 20.69 1543 TYR A C 1
ATOM 1639 O O . TYR A 1 225 ? 46.848 45.678 61.273 1.00 21.69 1543 TYR A O 1
ATOM 1648 N N . ASP A 1 226 ? 46.280 47.879 61.469 1.00 19.87 1544 ASP A N 1
ATOM 1649 C CA . ASP A 1 226 ? 46.513 47.952 62.933 1.00 19.50 1544 ASP A CA 1
ATOM 1650 C C . ASP A 1 226 ? 45.597 49.037 63.510 1.00 19.40 1544 ASP A C 1
ATOM 1651 O O . ASP A 1 226 ? 44.859 49.653 62.738 1.00 18.10 1544 ASP A O 1
ATOM 1656 N N . GLY A 1 227 ? 45.626 49.225 64.830 1.00 19.22 1545 GLY A N 1
ATOM 1657 C CA . GLY A 1 227 ? 44.742 50.166 65.541 1.00 18.47 1545 GLY A CA 1
ATOM 1658 C C . GLY A 1 227 ? 44.695 51.546 64.910 1.00 17.74 1545 GLY A C 1
ATOM 1659 O O . GLY A 1 227 ? 45.722 52.052 64.433 1.00 16.67 1545 GLY A O 1
ATOM 1660 N N . ILE A 1 228 ? 43.525 52.168 64.967 1.00 16.44 1546 ILE A N 1
ATOM 1661 C CA . ILE A 1 228 ? 43.334 53.569 64.520 1.00 15.72 1546 ILE A CA 1
ATOM 1662 C C . ILE A 1 228 ? 43.757 54.478 65.683 1.00 15.82 1546 ILE A C 1
ATOM 1663 O O . ILE A 1 228 ? 43.226 54.323 66.792 1.00 16.63 1546 ILE A O 1
ATOM 1668 N N . GLU A 1 229 ? 44.644 55.436 65.420 1.00 15.27 1547 GLU A N 1
ATOM 1669 C CA . GLU A 1 229 ? 45.183 56.371 66.437 1.00 15.77 1547 GLU A CA 1
ATOM 1670 C C . GLU A 1 229 ? 44.641 57.787 66.259 1.00 14.61 1547 GLU A C 1
ATOM 1671 O O . GLU A 1 229 ? 44.543 58.477 67.284 1.00 15.64 1547 GLU A O 1
ATOM 1677 N N . ALA A 1 230 ? 44.370 58.241 65.034 1.00 13.44 1548 ALA A N 1
ATOM 1678 C CA . ALA A 1 230 ? 44.028 59.658 64.771 1.00 14.36 1548 ALA A CA 1
ATOM 1679 C C . ALA A 1 230 ? 43.028 59.771 63.634 1.00 14.31 1548 ALA A C 1
ATOM 1680 O O . ALA A 1 230 ? 43.095 58.952 62.685 1.00 14.99 1548 ALA A O 1
ATOM 1682 N N . LEU A 1 231 ? 42.149 60.769 63.751 1.00 14.27 1549 LEU A N 1
ATOM 1683 C CA . LEU A 1 231 ? 41.119 61.119 62.751 1.00 15.09 1549 LEU A CA 1
ATOM 1684 C C . LEU A 1 231 ? 41.011 62.632 62.688 1.00 16.48 1549 LEU A C 1
ATOM 1685 O O . LEU A 1 231 ? 41.096 63.265 63.746 1.00 18.10 1549 LEU A O 1
ATOM 1690 N N . THR A 1 232 ? 40.797 63.177 61.497 1.00 15.52 1550 THR A N 1
ATOM 1691 C CA . THR A 1 232 ? 40.461 64.608 61.333 1.00 16.26 1550 THR A CA 1
ATOM 1692 C C . THR A 1 232 ? 39.622 64.768 60.066 1.00 17.07 1550 THR A C 1
ATOM 1693 O O . THR A 1 232 ? 39.848 64.030 59.117 1.00 16.10 1550 THR A O 1
ATOM 1697 N N . ILE A 1 233 ? 38.683 65.706 60.105 1.00 18.45 1551 ILE A N 1
ATOM 1698 C CA . ILE A 1 233 ? 37.770 66.020 58.972 1.00 19.22 1551 ILE A CA 1
ATOM 1699 C C . ILE A 1 233 ? 38.066 67.439 58.482 1.00 20.39 1551 ILE A C 1
ATOM 1700 O O . ILE A 1 233 ? 38.226 68.337 59.332 1.00 21.23 1551 ILE A O 1
ATOM 1705 N N . GLN A 1 234 ? 38.094 67.607 57.160 1.00 22.76 1552 GLN A N 1
ATOM 1706 C CA . GLN A 1 234 ? 37.976 68.916 56.463 1.00 25.09 1552 GLN A CA 1
ATOM 1707 C C . GLN A 1 234 ? 36.944 68.736 55.346 1.00 23.67 1552 GLN A C 1
ATOM 1708 O O . GLN A 1 234 ? 37.181 67.900 54.474 1.00 23.10 1552 GLN A O 1
ATOM 1714 N N . GLY A 1 235 ? 35.855 69.503 55.405 1.00 26.25 1553 GLY A N 1
ATOM 1715 C CA . GLY A 1 235 ? 34.724 69.401 54.466 1.00 26.81 1553 GLY A CA 1
ATOM 1716 C C . GLY A 1 235 ? 34.191 67.982 54.411 1.00 25.39 1553 GLY A C 1
ATOM 1717 O O . GLY A 1 235 ? 33.855 67.444 55.475 1.00 26.03 1553 GLY A O 1
ATOM 1718 N N . ASP A 1 236 ? 34.174 67.382 53.219 1.00 27.30 1554 ASP A N 1
ATOM 1719 C CA . ASP A 1 236 ? 33.677 66.002 52.969 1.00 28.62 1554 ASP A CA 1
ATOM 1720 C C . ASP A 1 236 ? 34.805 64.975 53.095 1.00 27.27 1554 ASP A C 1
ATOM 1721 O O . ASP A 1 236 ? 34.545 63.807 52.776 1.00 25.84 1554 ASP A O 1
ATOM 1726 N N . ASN A 1 237 ? 36.012 65.385 53.503 1.00 24.55 1555 ASN A N 1
ATOM 1727 C CA . ASN A 1 237 ? 37.204 64.495 53.545 1.00 23.70 1555 ASN A CA 1
ATOM 1728 C C . ASN A 1 237 ? 37.505 64.101 54.995 1.00 22.05 1555 ASN A C 1
ATOM 1729 O O . ASN A 1 237 ? 37.519 64.978 55.882 1.00 21.82 1555 ASN A O 1
ATOM 1734 N N . LEU A 1 238 ? 37.732 62.809 55.203 1.00 18.24 1556 LEU A N 1
ATOM 1735 C CA . LEU A 1 238 ? 38.203 62.239 56.488 1.00 18.09 1556 LEU A CA 1
ATOM 1736 C C . LEU A 1 238 ? 39.619 61.704 56.292 1.00 17.39 1556 LEU A C 1
ATOM 1737 O O . LEU A 1 238 ? 39.886 60.960 55.336 1.00 16.88 1556 LEU A O 1
ATOM 1742 N N . PHE A 1 239 ? 40.515 62.042 57.213 1.00 16.21 1557 PHE A N 1
ATOM 1743 C CA . PHE A 1 239 ? 41.893 61.515 57.224 1.00 17.05 1557 PHE A CA 1
ATOM 1744 C C . PHE A 1 239 ? 42.081 60.641 58.461 1.00 16.31 1557 PHE A C 1
ATOM 1745 O O . PHE A 1 239 ? 41.666 61.060 59.551 1.00 16.00 1557 PHE A O 1
ATOM 1753 N N . SER A 1 240 ? 42.702 59.474 58.291 1.00 16.36 1558 SER A N 1
ATOM 1754 C CA . SER A 1 240 ? 42.957 58.507 59.383 1.00 16.11 1558 SER A CA 1
ATOM 1755 C C . SER A 1 240 ? 44.447 58.181 59.478 1.00 16.66 1558 SER A C 1
ATOM 1756 O O . SER A 1 240 ? 45.126 58.171 58.431 1.00 17.75 1558 SER A O 1
ATOM 1759 N N . GLY A 1 241 ? 44.924 57.981 60.705 1.00 16.47 1559 GLY A N 1
ATOM 1760 C CA . GLY A 1 241 ? 46.302 57.584 61.012 1.00 15.82 1559 GLY A CA 1
ATOM 1761 C C . GLY A 1 241 ? 46.304 56.385 61.931 1.00 15.39 1559 GLY A C 1
ATOM 1762 O O . GLY A 1 241 ? 45.399 56.289 62.780 1.00 15.80 1559 GLY A O 1
ATOM 1763 N N . SER A 1 242 ? 47.247 55.472 61.738 1.00 14.89 1560 SER A N 1
ATOM 1764 C CA . SER A 1 242 ? 47.181 54.130 62.362 1.00 15.48 1560 SER A CA 1
ATOM 1765 C C . SER A 1 242 ? 48.538 53.685 62.906 1.00 16.34 1560 SER A C 1
ATOM 1766 O O . SER A 1 242 ? 49.587 54.184 62.453 1.00 16.17 1560 SER A O 1
ATOM 1769 N N . ARG A 1 243 ? 48.494 52.710 63.810 1.00 17.22 1561 ARG A N 1
ATOM 1770 C CA . ARG A 1 243 ? 49.678 51.937 64.274 1.00 17.65 1561 ARG A CA 1
ATOM 1771 C C . ARG A 1 243 ? 50.309 51.163 63.104 1.00 18.00 1561 ARG A C 1
ATOM 1772 O O . ARG A 1 243 ? 51.447 50.712 63.271 1.00 17.46 1561 ARG A O 1
ATOM 1780 N N . ASP A 1 244 ? 49.637 51.059 61.949 1.00 16.91 1562 ASP A N 1
ATOM 1781 C CA . ASP A 1 244 ? 50.237 50.443 60.734 1.00 17.18 1562 ASP A CA 1
ATOM 1782 C C . ASP A 1 244 ? 51.200 51.413 60.032 1.00 17.48 1562 ASP A C 1
ATOM 1783 O O . ASP A 1 244 ? 51.783 51.004 59.012 1.00 19.00 1562 ASP A O 1
ATOM 1788 N N . ASN A 1 245 ? 51.387 52.618 60.578 1.00 17.28 1563 ASN A N 1
ATOM 1789 C CA . ASN A 1 245 ? 52.326 53.662 60.089 1.00 17.57 1563 ASN A CA 1
ATOM 1790 C C . ASN A 1 245 ? 51.787 54.307 58.811 1.00 16.63 1563 ASN A C 1
ATOM 1791 O O . ASN A 1 245 ? 52.529 55.097 58.196 1.00 16.18 1563 ASN A O 1
ATOM 1796 N N . GLY A 1 246 ? 50.520 54.070 58.470 1.00 17.02 1564 GLY A N 1
ATOM 1797 C CA . GLY A 1 246 ? 49.854 54.582 57.259 1.00 16.91 1564 GLY A CA 1
ATOM 1798 C C . GLY A 1 246 ? 48.868 55.704 57.542 1.00 17.52 1564 GLY A C 1
ATOM 1799 O O . GLY A 1 246 ? 48.432 55.870 58.707 1.00 16.93 1564 GLY A O 1
ATOM 1800 N N . ILE A 1 247 ? 48.546 56.467 56.502 1.00 16.46 1565 ILE A N 1
ATOM 1801 C CA . ILE A 1 247 ? 47.455 57.478 56.475 1.00 17.67 1565 ILE A CA 1
ATOM 1802 C C . ILE A 1 247 ? 46.535 57.110 55.319 1.00 19.31 1565 ILE A C 1
ATOM 1803 O O . ILE A 1 247 ? 47.018 56.562 54.292 1.00 17.86 1565 ILE A O 1
ATOM 1808 N N . LYS A 1 248 ? 45.252 57.377 55.487 1.00 20.78 1566 LYS A N 1
ATOM 1809 C CA A LYS A 1 248 ? 44.231 57.174 54.431 0.50 21.03 1566 LYS A CA 1
ATOM 1810 C CA B LYS A 1 248 ? 44.238 57.178 54.425 0.50 21.50 1566 LYS A CA 1
ATOM 1811 C C . LYS A 1 248 ? 43.347 58.415 54.355 1.00 21.69 1566 LYS A C 1
ATOM 1812 O O . LYS A 1 248 ? 43.163 59.093 55.410 1.00 20.88 1566 LYS A O 1
ATOM 1823 N N . LYS A 1 249 ? 42.846 58.687 53.159 1.00 21.09 1567 LYS A N 1
ATOM 1824 C CA . LYS A 1 249 ? 41.872 59.754 52.885 1.00 20.86 1567 LYS A CA 1
ATOM 1825 C C . LYS A 1 249 ? 40.586 59.077 52.438 1.00 20.50 1567 LYS A C 1
ATOM 1826 O O . LYS A 1 249 ? 40.641 58.239 51.516 1.00 20.18 1567 LYS A O 1
ATOM 1832 N N . TRP A 1 250 ? 39.488 59.421 53.099 1.00 19.07 1568 TRP A N 1
ATOM 1833 C CA . TRP A 1 250 ? 38.160 58.823 52.845 1.00 20.55 1568 TRP A CA 1
ATOM 1834 C C . TRP A 1 250 ? 37.200 59.909 52.391 1.00 19.87 1568 TRP A C 1
ATOM 1835 O O . TRP A 1 250 ? 37.290 61.036 52.871 1.00 20.41 1568 TRP A O 1
ATOM 1846 N N . ASP A 1 251 ? 36.281 59.549 51.496 1.00 22.63 1569 ASP A N 1
ATOM 1847 C CA . ASP A 1 251 ? 35.166 60.438 51.109 1.00 22.22 1569 ASP A CA 1
ATOM 1848 C C . ASP A 1 251 ? 33.980 60.167 52.038 1.00 22.39 1569 ASP A C 1
ATOM 1849 O O . ASP A 1 251 ? 33.469 59.027 52.021 1.00 20.69 1569 ASP A O 1
ATOM 1854 N N . LEU A 1 252 ? 33.544 61.186 52.780 1.00 22.85 1570 LEU A N 1
ATOM 1855 C CA . LEU A 1 252 ? 32.442 61.045 53.762 1.00 22.89 1570 LEU A CA 1
ATOM 1856 C C . LEU A 1 252 ? 31.098 60.938 53.033 1.00 24.54 1570 LEU A C 1
ATOM 1857 O O . LEU A 1 252 ? 30.153 60.470 53.657 1.00 25.52 1570 LEU A O 1
ATOM 1862 N N . THR A 1 253 ? 31.002 61.402 51.783 1.00 25.83 1571 THR A N 1
ATOM 1863 C CA . THR A 1 253 ? 29.736 61.361 51.002 1.00 25.50 1571 THR A CA 1
ATOM 1864 C C . THR A 1 253 ? 29.545 59.964 50.403 1.00 26.34 1571 THR A C 1
ATOM 1865 O O . THR A 1 253 ? 28.492 59.357 50.669 1.00 25.86 1571 THR A O 1
ATOM 1869 N N . GLN A 1 254 ? 30.518 59.476 49.627 1.00 27.49 1572 GLN A N 1
ATOM 1870 C CA . GLN A 1 254 ? 30.480 58.165 48.918 1.00 30.58 1572 GLN A CA 1
ATOM 1871 C C . GLN A 1 254 ? 30.865 57.031 49.870 1.00 31.29 1572 GLN A C 1
ATOM 1872 O O . GLN A 1 254 ? 30.566 55.866 49.554 1.00 28.92 1572 GLN A O 1
ATOM 1878 N N . LYS A 1 255 ? 31.573 57.346 50.958 1.00 29.60 1573 LYS A N 1
ATOM 1879 C CA . LYS A 1 255 ? 31.920 56.377 52.027 1.00 33.25 1573 LYS A CA 1
ATOM 1880 C C . LYS A 1 255 ? 32.869 55.329 51.437 1.00 33.74 1573 LYS A C 1
ATOM 1881 O O . LYS A 1 255 ? 32.512 54.136 51.438 1.00 37.11 1573 LYS A O 1
ATOM 1887 N N . ASP A 1 256 ? 34.019 55.772 50.928 1.00 31.40 1574 ASP A N 1
ATOM 1888 C CA . ASP A 1 256 ? 35.057 54.891 50.328 1.00 35.27 1574 ASP A CA 1
ATOM 1889 C C . ASP A 1 256 ? 36.398 55.631 50.265 1.00 32.27 1574 ASP A C 1
ATOM 1890 O O . ASP A 1 256 ? 36.429 56.849 50.531 1.00 33.28 1574 ASP A O 1
ATOM 1895 N N . LEU A 1 257 ? 37.461 54.897 49.927 1.00 30.86 1575 LEU A N 1
ATOM 1896 C CA . LEU A 1 257 ? 38.875 55.358 49.967 1.00 28.96 1575 LEU A CA 1
ATOM 1897 C C . LEU A 1 257 ? 39.195 56.238 48.748 1.00 29.50 1575 LEU A C 1
ATOM 1898 O O . LEU A 1 257 ? 38.870 55.809 47.617 1.00 31.28 1575 LEU A O 1
ATOM 1903 N N . LEU A 1 258 ? 39.835 57.397 48.959 1.00 26.98 1576 LEU A N 1
ATOM 1904 C CA . LEU A 1 258 ? 40.280 58.346 47.895 1.00 28.86 1576 LEU A CA 1
ATOM 1905 C C . LEU A 1 258 ? 41.801 58.312 47.689 1.00 30.87 1576 LEU A C 1
ATOM 1906 O O . LEU A 1 258 ? 42.248 58.385 46.520 1.00 32.04 1576 LEU A O 1
ATOM 1911 N N . GLN A 1 259 ? 42.573 58.354 48.775 1.00 29.79 1577 GLN A N 1
ATOM 1912 C CA . GLN A 1 259 ? 44.058 58.395 48.722 1.00 28.00 1577 GLN A CA 1
ATOM 1913 C C . GLN A 1 259 ? 44.574 57.577 49.899 1.00 27.82 1577 GLN A C 1
ATOM 1914 O O . GLN A 1 259 ? 43.830 57.395 50.891 1.00 23.14 1577 GLN A O 1
ATOM 1920 N N . GLN A 1 260 ? 45.805 57.100 49.799 1.00 26.61 1578 GLN A N 1
ATOM 1921 C CA . GLN A 1 260 ? 46.453 56.401 50.927 1.00 26.50 1578 GLN A CA 1
ATOM 1922 C C . GLN A 1 260 ? 47.962 56.450 50.729 1.00 27.69 1578 GLN A C 1
ATOM 1923 O O . GLN A 1 260 ? 48.443 56.456 49.578 1.00 27.21 1578 GLN A O 1
ATOM 1929 N N . VAL A 1 261 ? 48.663 56.521 51.846 1.00 25.31 1579 VAL A N 1
ATOM 1930 C CA . VAL A 1 261 ? 50.134 56.380 51.904 1.00 24.41 1579 VAL A CA 1
ATOM 1931 C C . VAL A 1 261 ? 50.408 55.311 52.946 1.00 23.49 1579 VAL A C 1
ATOM 1932 O O . VAL A 1 261 ? 50.376 55.584 54.142 1.00 21.52 1579 VAL A O 1
ATOM 1936 N N . PRO A 1 262 ? 50.635 54.047 52.537 1.00 22.98 1580 PRO A N 1
ATOM 1937 C CA . PRO A 1 262 ? 51.129 53.045 53.471 1.00 21.55 1580 PRO A CA 1
ATOM 1938 C C . PRO A 1 262 ? 52.561 53.453 53.844 1.00 19.15 1580 PRO A C 1
ATOM 1939 O O . PRO A 1 262 ? 53.250 54.078 53.030 1.00 20.76 1580 PRO A O 1
ATOM 1943 N N . ASN A 1 263 ? 52.965 53.189 55.086 1.00 20.90 1581 ASN A N 1
ATOM 1944 C CA . ASN A 1 263 ? 54.328 53.532 55.559 1.00 20.68 1581 ASN A CA 1
ATOM 1945 C C . ASN A 1 263 ? 54.564 55.030 55.318 1.00 20.25 1581 ASN A C 1
ATOM 1946 O O . ASN A 1 263 ? 55.648 55.420 54.894 1.00 20.90 1581 ASN A O 1
ATOM 1951 N N . ALA A 1 264 ? 53.556 55.858 55.596 1.00 19.03 1582 ALA A N 1
ATOM 1952 C CA . ALA A 1 264 ? 53.656 57.329 55.518 1.00 17.66 1582 ALA A CA 1
ATOM 1953 C C . ALA A 1 264 ? 54.742 57.817 56.481 1.00 16.79 1582 ALA A C 1
ATOM 1954 O O . ALA A 1 264 ? 55.453 58.766 56.154 1.00 17.09 1582 ALA A O 1
ATOM 1956 N N . HIS A 1 265 ? 54.835 57.194 57.658 1.00 15.67 1583 HIS A N 1
ATOM 1957 C CA . HIS A 1 265 ? 55.929 57.401 58.637 1.00 16.03 1583 HIS A CA 1
ATOM 1958 C C . HIS A 1 265 ? 56.607 56.052 58.891 1.00 16.77 1583 HIS A C 1
ATOM 1959 O O . HIS A 1 265 ? 56.053 55.025 58.481 1.00 17.14 1583 HIS A O 1
ATOM 1966 N N . LYS A 1 266 ? 57.747 56.078 59.568 1.00 19.70 1584 LYS A N 1
ATOM 1967 C CA . LYS A 1 266 ? 58.487 54.855 59.967 1.00 20.86 1584 LYS A CA 1
ATOM 1968 C C . LYS A 1 266 ? 57.958 54.320 61.303 1.00 21.38 1584 LYS A C 1
ATOM 1969 O O . LYS A 1 266 ? 58.477 53.304 61.785 1.00 21.97 1584 LYS A O 1
ATOM 1974 N N . ASP A 1 267 ? 56.960 54.967 61.897 1.00 20.23 1585 ASP A N 1
ATOM 1975 C CA . ASP A 1 267 ? 56.393 54.533 63.194 1.00 19.54 1585 ASP A CA 1
ATOM 1976 C C . ASP A 1 267 ? 54.932 54.984 63.247 1.00 18.45 1585 ASP A C 1
ATOM 1977 O O . ASP A 1 267 ? 54.464 55.617 62.264 1.00 17.10 1585 ASP A O 1
ATOM 1982 N N . TRP A 1 268 ? 54.248 54.636 64.336 1.00 18.20 1586 TRP A N 1
ATOM 1983 C CA . TRP A 1 268 ? 52.786 54.848 64.474 1.00 18.00 1586 TRP A CA 1
ATOM 1984 C C . TRP A 1 268 ? 52.444 56.295 64.132 1.00 16.84 1586 TRP A C 1
ATOM 1985 O O . TRP A 1 268 ? 53.051 57.212 64.703 1.00 16.19 1586 TRP A O 1
ATOM 1996 N N . VAL A 1 269 ? 51.424 56.487 63.304 1.00 16.93 1587 VAL A N 1
ATOM 1997 C CA . VAL A 1 269 ? 50.866 57.841 63.032 1.00 15.94 1587 VAL A CA 1
ATOM 1998 C C . VAL A 1 269 ? 49.837 58.137 64.122 1.00 17.32 1587 VAL A C 1
ATOM 1999 O O . VAL A 1 269 ? 48.732 57.592 64.081 1.00 18.14 1587 VAL A O 1
ATOM 2003 N N . CYS A 1 270 ? 50.185 59.012 65.054 1.00 16.96 1588 CYS A N 1
ATOM 2004 C CA . CYS A 1 270 ? 49.429 59.198 66.310 1.00 16.56 1588 CYS A CA 1
ATOM 2005 C C . CYS A 1 270 ? 48.597 60.482 66.274 1.00 14.69 1588 CYS A C 1
ATOM 2006 O O . CYS A 1 270 ? 47.807 60.703 67.195 1.00 15.00 1588 CYS A O 1
ATOM 2009 N N . ALA A 1 271 ? 48.779 61.339 65.274 1.00 13.38 1589 ALA A N 1
ATOM 2010 C CA . ALA A 1 271 ? 48.216 62.702 65.308 1.00 13.52 1589 ALA A CA 1
ATOM 2011 C C . ALA A 1 271 ? 48.079 63.201 63.878 1.00 13.15 1589 ALA A C 1
ATOM 2012 O O . ALA A 1 271 ? 49.001 63.008 63.065 1.00 13.37 1589 ALA A O 1
ATOM 2014 N N . LEU A 1 272 ? 46.963 63.863 63.614 1.00 12.92 1590 LEU A N 1
ATOM 2015 C CA . LEU A 1 272 ? 46.655 64.507 62.316 1.00 13.00 1590 LEU A CA 1
ATOM 2016 C C . LEU A 1 272 ? 45.991 65.853 62.565 1.00 13.33 1590 LEU A C 1
ATOM 2017 O O . LEU A 1 272 ? 45.165 65.984 63.480 1.00 13.63 1590 LEU A O 1
ATOM 2022 N N . GLY A 1 273 ? 46.276 66.805 61.696 1.00 13.23 1591 GLY A N 1
ATOM 2023 C CA . GLY A 1 273 ? 45.560 68.085 61.683 1.00 13.80 1591 GLY A CA 1
ATOM 2024 C C . GLY A 1 273 ? 45.672 68.752 60.346 1.00 14.18 1591 GLY A C 1
ATOM 2025 O O . GLY A 1 273 ? 46.642 68.515 59.641 1.00 17.02 1591 GLY A O 1
ATOM 2026 N N . VAL A 1 274 ? 44.710 69.590 60.022 1.00 13.51 1592 VAL A N 1
ATOM 2027 C CA . VAL A 1 274 ? 44.730 70.357 58.751 1.00 14.44 1592 VAL A CA 1
ATOM 2028 C C . VAL A 1 274 ? 45.385 71.708 59.033 1.00 13.44 1592 VAL A C 1
ATOM 2029 O O . VAL A 1 274 ? 44.957 72.446 59.946 1.00 13.30 1592 VAL A O 1
ATOM 2033 N N . VAL A 1 275 ? 46.400 72.054 58.256 1.00 13.65 1593 VAL A N 1
ATOM 2034 C CA . VAL A 1 275 ? 47.107 73.362 58.386 1.00 13.73 1593 VAL A CA 1
ATOM 2035 C C . VAL A 1 275 ? 46.084 74.459 58.121 1.00 14.32 1593 VAL A C 1
ATOM 2036 O O . VAL A 1 275 ? 45.414 74.430 57.086 1.00 14.07 1593 VAL A O 1
ATOM 2040 N N . PRO A 1 276 ? 45.912 75.446 59.018 1.00 14.31 1594 PRO A N 1
ATOM 2041 C CA . PRO A 1 276 ? 45.013 76.555 58.724 1.00 14.39 1594 PRO A CA 1
ATOM 2042 C C . PRO A 1 276 ? 45.339 77.228 57.386 1.00 14.66 1594 PRO A C 1
ATOM 2043 O O . PRO A 1 276 ? 46.497 77.429 57.087 1.00 14.46 1594 PRO A O 1
ATOM 2047 N N . ASP A 1 277 ? 44.286 77.504 56.619 1.00 15.36 1595 ASP A N 1
ATOM 2048 C CA . ASP A 1 277 ? 44.312 78.379 55.416 1.00 15.36 1595 ASP A CA 1
ATOM 2049 C C . ASP A 1 277 ? 44.962 77.691 54.217 1.00 15.81 1595 ASP A C 1
ATOM 2050 O O . ASP A 1 277 ? 45.059 78.350 53.171 1.00 17.58 1595 ASP A O 1
ATOM 2055 N N . HIS A 1 278 ? 45.428 76.450 54.341 1.00 15.49 1596 HIS A N 1
ATOM 2056 C CA . HIS A 1 278 ? 46.140 75.733 53.258 1.00 15.71 1596 HIS A CA 1
ATOM 2057 C C . HIS A 1 278 ? 45.568 74.335 53.086 1.00 16.62 1596 HIS A C 1
ATOM 2058 O O . HIS A 1 278 ? 45.129 73.716 54.055 1.00 16.21 1596 HIS A O 1
ATOM 2065 N N . PRO A 1 279 ? 45.587 73.790 51.846 1.00 16.08 1597 PRO A N 1
ATOM 2066 C CA . PRO A 1 279 ? 45.066 72.454 51.576 1.00 16.39 1597 PRO A CA 1
ATOM 2067 C C . PRO A 1 279 ? 46.118 71.396 51.902 1.00 16.65 1597 PRO A C 1
ATOM 2068 O O . PRO A 1 279 ? 46.521 70.623 51.043 1.00 17.38 1597 PRO A O 1
ATOM 2072 N N . VAL A 1 280 ? 46.529 71.384 53.158 1.00 14.81 1598 VAL A N 1
ATOM 2073 C CA . VAL A 1 280 ? 47.713 70.617 53.616 1.00 14.91 1598 VAL A CA 1
ATOM 2074 C C . VAL A 1 280 ? 47.364 69.873 54.902 1.00 14.59 1598 VAL A C 1
ATOM 2075 O O . VAL A 1 280 ? 46.889 70.505 55.874 1.00 14.94 1598 VAL A O 1
ATOM 2079 N N . LEU A 1 281 ? 47.616 68.568 54.892 1.00 14.18 1599 LEU A N 1
ATOM 2080 C CA . LEU A 1 281 ? 47.463 67.705 56.085 1.00 14.63 1599 LEU A CA 1
ATOM 2081 C C . LEU A 1 281 ? 48.811 67.594 56.778 1.00 13.86 1599 LEU A C 1
ATOM 2082 O O . LEU A 1 281 ? 49.808 67.299 56.109 1.00 15.03 1599 LEU A O 1
ATOM 2087 N N . LEU A 1 282 ? 48.824 67.799 58.088 1.00 13.71 1600 LEU A N 1
ATOM 2088 C CA . LEU A 1 282 ? 49.993 67.523 58.950 1.00 13.86 1600 LEU A CA 1
ATOM 2089 C C . LEU A 1 282 ? 49.795 66.185 59.660 1.00 13.74 1600 LEU A C 1
ATOM 2090 O O . LEU A 1 282 ? 48.730 65.969 60.300 1.00 13.71 1600 LEU A O 1
ATOM 2095 N N . SER A 1 283 ? 50.827 65.353 59.624 1.00 13.73 1601 SER A N 1
ATOM 2096 C CA . SER A 1 283 ? 50.844 64.060 60.345 1.00 13.93 1601 SER A CA 1
ATOM 2097 C C . SER A 1 283 ? 52.067 64.031 61.258 1.00 13.77 1601 SER A C 1
ATOM 2098 O O . SER A 1 283 ? 53.125 64.542 60.874 1.00 14.55 1601 SER A O 1
ATOM 2101 N N . GLY A 1 284 ? 51.892 63.457 62.444 1.00 13.37 1602 GLY A N 1
ATOM 2102 C CA . GLY A 1 284 ? 52.962 63.294 63.440 1.00 14.13 1602 GLY A CA 1
ATOM 2103 C C . GLY A 1 284 ? 52.983 61.874 63.940 1.00 14.74 1602 GLY A C 1
ATOM 2104 O O . GLY A 1 284 ? 51.918 61.280 64.166 1.00 14.70 1602 GLY A O 1
ATOM 2105 N N . CYS A 1 285 ? 54.178 61.334 64.109 1.00 14.47 1603 CYS A N 1
ATOM 2106 C CA . CYS A 1 285 ? 54.371 59.925 64.510 1.00 15.42 1603 CYS A CA 1
ATOM 2107 C C . CYS A 1 285 ? 55.068 59.783 65.869 1.00 14.92 1603 CYS A C 1
ATOM 2108 O O . CYS A 1 285 ? 55.593 60.777 66.453 1.00 14.98 1603 CYS A O 1
ATOM 2111 N N . ARG A 1 286 ? 55.129 58.532 66.309 1.00 16.24 1604 ARG A N 1
ATOM 2112 C CA . ARG A 1 286 ? 55.829 58.132 67.552 1.00 18.30 1604 ARG A CA 1
ATOM 2113 C C . ARG A 1 286 ? 57.342 58.345 67.391 1.00 18.28 1604 ARG A C 1
ATOM 2114 O O . ARG A 1 286 ? 58.035 58.304 68.405 1.00 18.86 1604 ARG A O 1
ATOM 2122 N N . GLY A 1 287 ? 57.839 58.570 66.171 1.00 18.28 1605 GLY A N 1
ATOM 2123 C CA . GLY A 1 287 ? 59.251 58.923 65.908 1.00 19.72 1605 GLY A CA 1
ATOM 2124 C C . GLY A 1 287 ? 59.549 60.409 66.076 1.00 19.14 1605 GLY A C 1
ATOM 2125 O O . GLY A 1 287 ? 60.717 60.807 65.896 1.00 20.28 1605 GLY A O 1
ATOM 2126 N N . GLY A 1 288 ? 58.546 61.245 66.345 1.00 17.56 1606 GLY A N 1
ATOM 2127 C CA . GLY A 1 288 ? 58.736 62.696 66.508 1.00 17.01 1606 GLY A CA 1
ATOM 2128 C C . GLY A 1 288 ? 58.831 63.431 65.177 1.00 16.77 1606 GLY A C 1
ATOM 2129 O O . GLY A 1 288 ? 59.159 64.625 65.181 1.00 17.64 1606 GLY A O 1
ATOM 2130 N N . ILE A 1 289 ? 58.506 62.754 64.072 1.00 17.22 1607 ILE A N 1
ATOM 2131 C CA . ILE A 1 289 ? 58.580 63.346 62.709 1.00 16.51 1607 ILE A CA 1
ATOM 2132 C C . ILE A 1 289 ? 57.239 63.998 62.364 1.00 15.45 1607 ILE A C 1
ATOM 2133 O O . ILE A 1 289 ? 56.185 63.390 62.612 1.00 14.84 1607 ILE A O 1
ATOM 2138 N N . LEU A 1 290 ? 57.296 65.182 61.759 1.00 14.98 1608 LEU A N 1
ATOM 2139 C CA . LEU A 1 290 ? 56.124 65.874 61.179 1.00 15.25 1608 LEU A CA 1
ATOM 2140 C C . LEU A 1 290 ? 56.249 65.818 59.662 1.00 15.65 1608 LEU A C 1
ATOM 2141 O O . LEU A 1 290 ? 57.329 66.183 59.120 1.00 16.41 1608 LEU A O 1
ATOM 2146 N N . LYS A 1 291 ? 55.181 65.370 59.010 1.00 14.44 1609 LYS A N 1
ATOM 2147 C CA . LYS A 1 291 ? 55.103 65.371 57.540 1.00 14.47 1609 LYS A CA 1
ATOM 2148 C C . LYS A 1 291 ? 53.884 66.157 57.101 1.00 14.83 1609 LYS A C 1
ATOM 2149 O O . LYS A 1 291 ? 52.846 66.165 57.818 1.00 13.99 1609 LYS A O 1
ATOM 2155 N N . VAL A 1 292 ? 54.001 66.787 55.940 1.00 14.55 1610 VAL A N 1
ATOM 2156 C CA . VAL A 1 292 ? 52.868 67.536 55.357 1.00 14.28 1610 VAL A CA 1
ATOM 2157 C C . VAL A 1 292 ? 52.565 66.958 53.980 1.00 14.36 1610 VAL A C 1
ATOM 2158 O O . VAL A 1 292 ? 53.495 66.560 53.241 1.00 14.58 1610 VAL A O 1
ATOM 2162 N N . TRP A 1 293 ? 51.281 66.908 53.681 1.00 14.48 1611 TRP A N 1
ATOM 2163 C CA . TRP A 1 293 ? 50.743 66.266 52.464 1.00 14.63 1611 TRP A CA 1
ATOM 2164 C C . TRP A 1 293 ? 49.734 67.192 51.814 1.00 15.12 1611 TRP A C 1
ATOM 2165 O O . TRP A 1 293 ? 48.904 67.752 52.521 1.00 16.52 1611 TRP A O 1
ATOM 2176 N N . ASN A 1 294 ? 49.766 67.312 50.495 1.00 15.44 1612 ASN A N 1
ATOM 2177 C CA . ASN A 1 294 ? 48.657 67.992 49.793 1.00 16.32 1612 ASN A CA 1
ATOM 2178 C C . ASN A 1 294 ? 47.399 67.165 50.071 1.00 16.78 1612 ASN A C 1
ATOM 2179 O O . ASN A 1 294 ? 47.400 65.953 49.854 1.00 16.51 1612 ASN A O 1
ATOM 2184 N N A MET A 1 295 ? 46.336 67.798 50.554 0.50 18.36 1613 MET A N 1
ATOM 2185 N N B MET A 1 295 ? 46.336 67.808 50.551 0.50 18.16 1613 MET A N 1
ATOM 2186 C CA A MET A 1 295 ? 45.113 67.062 50.966 0.50 20.14 1613 MET A CA 1
ATOM 2187 C CA B MET A 1 295 ? 45.129 67.075 51.015 0.50 19.82 1613 MET A CA 1
ATOM 2188 C C A MET A 1 295 ? 44.369 66.515 49.752 0.50 20.66 1613 MET A C 1
ATOM 2189 C C B MET A 1 295 ? 44.258 66.646 49.822 0.50 20.51 1613 MET A C 1
ATOM 2190 O O A MET A 1 295 ? 43.729 65.457 49.880 0.50 20.79 1613 MET A O 1
ATOM 2191 O O B MET A 1 295 ? 43.406 65.772 50.047 0.50 20.75 1613 MET A O 1
ATOM 2200 N N . ASP A 1 296 ? 44.486 67.185 48.609 1.00 19.85 1614 ASP A N 1
ATOM 2201 C CA . ASP A 1 296 ? 43.747 66.797 47.375 1.00 21.65 1614 ASP A CA 1
ATOM 2202 C C . ASP A 1 296 ? 44.396 65.547 46.755 1.00 21.27 1614 ASP A C 1
ATOM 2203 O O . ASP A 1 296 ? 43.662 64.627 46.364 1.00 22.94 1614 ASP A O 1
ATOM 2208 N N . THR A 1 297 ? 45.727 65.487 46.693 1.00 19.96 1615 THR A N 1
ATOM 2209 C CA . THR A 1 297 ? 46.466 64.424 45.963 1.00 19.18 1615 THR A CA 1
ATOM 2210 C C . THR A 1 297 ? 47.273 63.494 46.876 1.00 18.08 1615 THR A C 1
ATOM 2211 O O . THR A 1 297 ? 47.762 62.465 46.357 1.00 19.24 1615 THR A O 1
ATOM 2215 N N . PHE A 1 298 ? 47.477 63.853 48.152 1.00 17.93 1616 PHE A N 1
ATOM 2216 C CA . PHE A 1 298 ? 48.393 63.150 49.090 1.00 17.57 1616 PHE A CA 1
ATOM 2217 C C . PHE A 1 298 ? 49.842 63.198 48.585 1.00 16.33 1616 PHE A C 1
ATOM 2218 O O . PHE A 1 298 ? 50.689 62.446 49.108 1.00 16.37 1616 PHE A O 1
ATOM 2226 N N . MET A 1 299 ? 50.167 64.128 47.691 1.00 15.56 1617 MET A N 1
ATOM 2227 C CA . MET A 1 299 ? 51.586 64.394 47.350 1.00 15.42 1617 MET A CA 1
ATOM 2228 C C . MET A 1 299 ? 52.319 64.842 48.616 1.00 15.19 1617 MET A C 1
ATOM 2229 O O . MET A 1 299 ? 51.870 65.746 49.327 1.00 15.25 1617 MET A O 1
ATOM 2234 N N . PRO A 1 300 ? 53.483 64.261 48.965 1.00 15.28 1618 PRO A N 1
ATOM 2235 C CA . PRO A 1 300 ? 54.273 64.820 50.058 1.00 15.07 1618 PRO A CA 1
ATOM 2236 C C . PRO A 1 300 ? 54.701 66.254 49.721 1.00 15.52 1618 PRO A C 1
ATOM 2237 O O . PRO A 1 300 ? 55.071 66.528 48.581 1.00 16.27 1618 PRO A O 1
ATOM 2241 N N . VAL A 1 301 ? 54.676 67.157 50.691 1.00 15.27 1619 VAL A N 1
ATOM 2242 C CA . VAL A 1 301 ? 55.130 68.564 50.481 1.00 15.02 1619 VAL A CA 1
ATOM 2243 C C . VAL A 1 301 ? 56.014 68.986 51.658 1.00 14.83 1619 VAL A C 1
ATOM 2244 O O . VAL A 1 301 ? 56.200 70.209 51.870 1.00 16.14 1619 VAL A O 1
ATOM 2248 N N . GLY A 1 302 ? 56.616 68.030 52.376 1.00 14.98 1620 GLY A N 1
ATOM 2249 C CA . GLY A 1 302 ? 57.575 68.388 53.426 1.00 15.27 1620 GLY A CA 1
ATOM 2250 C C . GLY A 1 302 ? 57.720 67.351 54.516 1.00 15.19 1620 GLY A C 1
ATOM 2251 O O . GLY A 1 302 ? 56.731 66.675 54.899 1.00 15.49 1620 GLY A O 1
ATOM 2252 N N . GLU A 1 303 ? 58.946 67.221 55.005 1.00 16.97 1621 GLU A N 1
ATOM 2253 C CA . GLU A 1 303 ? 59.253 66.424 56.209 1.00 18.15 1621 GLU A CA 1
ATOM 2254 C C . GLU A 1 303 ? 60.148 67.268 57.097 1.00 18.89 1621 GLU A C 1
ATOM 2255 O O . GLU A 1 303 ? 61.064 67.913 56.585 1.00 18.26 1621 GLU A O 1
ATOM 2261 N N . MET A 1 304 ? 59.905 67.231 58.395 1.00 18.79 1622 MET A N 1
ATOM 2262 C CA . MET A 1 304 ? 60.741 67.977 59.351 1.00 20.79 1622 MET A CA 1
ATOM 2263 C C . MET A 1 304 ? 60.737 67.214 60.672 1.00 19.81 1622 MET A C 1
ATOM 2264 O O . MET A 1 304 ? 59.805 66.430 60.922 1.00 19.05 1622 MET A O 1
ATOM 2269 N N . LYS A 1 305 ? 61.753 67.437 61.488 1.00 21.89 1623 LYS A N 1
ATOM 2270 C CA . LYS A 1 305 ? 61.749 67.015 62.906 1.00 22.49 1623 LYS A CA 1
ATOM 2271 C C . LYS A 1 305 ? 60.711 67.881 63.627 1.00 21.64 1623 LYS A C 1
ATOM 2272 O O . LYS A 1 305 ? 60.713 69.115 63.465 1.00 23.50 1623 LYS A O 1
ATOM 2276 N N . GLY A 1 306 ? 59.744 67.259 64.299 1.00 19.84 1624 GLY A N 1
ATOM 2277 C CA . GLY A 1 306 ? 58.784 68.003 65.134 1.00 18.69 1624 GLY A CA 1
ATOM 2278 C C . GLY A 1 306 ? 59.358 68.181 66.528 1.00 18.33 1624 GLY A C 1
ATOM 2279 O O . GLY A 1 306 ? 59.515 69.323 67.008 1.00 17.77 1624 GLY A O 1
ATOM 2280 N N . HIS A 1 307 ? 59.647 67.049 67.148 1.00 17.46 1625 HIS A N 1
ATOM 2281 C CA . HIS A 1 307 ? 60.209 66.936 68.514 1.00 17.67 1625 HIS A CA 1
ATOM 2282 C C . HIS A 1 307 ? 61.267 65.837 68.493 1.00 19.30 1625 HIS A C 1
ATOM 2283 O O . HIS A 1 307 ? 61.179 64.946 67.626 1.00 19.93 1625 HIS A O 1
ATOM 2290 N N A ASP A 1 308 ? 62.167 65.848 69.480 0.50 20.86 1626 ASP A N 1
ATOM 2291 N N B ASP A 1 308 ? 62.230 65.876 69.422 0.50 20.24 1626 ASP A N 1
ATOM 2292 C CA A ASP A 1 308 ? 63.133 64.744 69.718 0.50 21.74 1626 ASP A CA 1
ATOM 2293 C CA B ASP A 1 308 ? 63.172 64.748 69.652 0.50 20.51 1626 ASP A CA 1
ATOM 2294 C C A ASP A 1 308 ? 62.477 63.734 70.665 0.50 21.69 1626 ASP A C 1
ATOM 2295 C C B ASP A 1 308 ? 62.500 63.780 70.625 0.50 20.17 1626 ASP A C 1
ATOM 2296 O O A ASP A 1 308 ? 63.177 63.145 71.506 0.50 22.55 1626 ASP A O 1
ATOM 2297 O O B ASP A 1 308 ? 63.066 63.542 71.712 0.50 21.22 1626 ASP A O 1
ATOM 2306 N N A SER A 1 309 ? 61.157 63.572 70.554 0.50 20.29 1627 SER A N 1
ATOM 2307 N N B SER A 1 309 ? 61.309 63.285 70.270 0.50 18.42 1627 SER A N 1
ATOM 2308 C CA A SER A 1 309 ? 60.353 62.607 71.340 0.50 19.53 1627 SER A CA 1
ATOM 2309 C CA B SER A 1 309 ? 60.350 62.688 71.231 0.50 17.58 1627 SER A CA 1
ATOM 2310 C C A SER A 1 309 ? 59.110 62.254 70.535 0.50 18.16 1627 SER A C 1
ATOM 2311 C C B SER A 1 309 ? 59.099 62.247 70.480 0.50 17.09 1627 SER A C 1
ATOM 2312 O O A SER A 1 309 ? 58.747 62.976 69.607 0.50 18.48 1627 SER A O 1
ATOM 2313 O O B SER A 1 309 ? 58.706 62.905 69.518 0.50 17.50 1627 SER A O 1
ATOM 2318 N N . PRO A 1 310 ? 58.421 61.150 70.885 1.00 17.00 1628 PRO A N 1
ATOM 2319 C CA . PRO A 1 310 ? 57.126 60.820 70.298 1.00 16.37 1628 PRO A CA 1
ATOM 2320 C C . PRO A 1 310 ? 56.123 61.979 70.355 1.00 15.92 1628 PRO A C 1
ATOM 2321 O O . PRO A 1 310 ? 56.040 62.679 71.367 1.00 15.16 1628 PRO A O 1
ATOM 2325 N N . ILE A 1 311 ? 55.390 62.155 69.264 1.00 15.19 1629 ILE A N 1
ATOM 2326 C CA . ILE A 1 311 ? 54.271 63.130 69.178 1.00 15.35 1629 ILE A CA 1
ATOM 2327 C C . ILE A 1 311 ? 52.983 62.390 69.510 1.00 14.65 1629 ILE A C 1
ATOM 2328 O O . ILE A 1 311 ? 52.723 61.332 68.923 1.00 15.33 1629 ILE A O 1
ATOM 2333 N N . ASN A 1 312 ? 52.187 62.961 70.401 1.00 13.67 1630 ASN A N 1
ATOM 2334 C CA . ASN A 1 312 ? 50.952 62.321 70.906 1.00 13.57 1630 ASN A CA 1
ATOM 2335 C C . ASN A 1 312 ? 49.688 62.948 70.317 1.00 13.20 1630 ASN A C 1
ATOM 2336 O O . ASN A 1 312 ? 48.657 62.262 70.313 1.00 14.41 1630 ASN A O 1
ATOM 2341 N N . ALA A 1 313 ? 49.745 64.204 69.885 1.00 13.27 1631 ALA A N 1
ATOM 2342 C CA . ALA A 1 313 ? 48.528 64.962 69.533 1.00 12.54 1631 ALA A CA 1
ATOM 2343 C C . ALA A 1 313 ? 48.892 66.194 68.726 1.00 12.51 1631 ALA A C 1
ATOM 2344 O O . ALA A 1 313 ? 50.000 66.761 68.891 1.00 13.20 1631 ALA A O 1
ATOM 2346 N N . ILE A 1 314 ? 47.953 66.578 67.877 1.00 12.44 1632 ILE A N 1
ATOM 2347 C CA . ILE A 1 314 ? 47.922 67.834 67.101 1.00 12.48 1632 ILE A CA 1
ATOM 2348 C C . ILE A 1 314 ? 46.555 68.462 67.315 1.00 11.68 1632 ILE A C 1
ATOM 2349 O O . ILE A 1 314 ? 45.525 67.749 67.269 1.00 12.49 1632 ILE A O 1
ATOM 2354 N N . CYS A 1 315 ? 46.523 69.772 67.475 1.00 12.56 1633 CYS A N 1
ATOM 2355 C CA . CYS A 1 315 ? 45.268 70.527 67.339 1.00 12.21 1633 CYS A CA 1
ATOM 2356 C C . CYS A 1 315 ? 45.556 71.812 66.575 1.00 12.77 1633 CYS A C 1
ATOM 2357 O O . CYS A 1 315 ? 46.735 72.148 66.365 1.00 12.94 1633 CYS A O 1
ATOM 2360 N N . VAL A 1 316 ? 44.504 72.519 66.199 1.00 13.72 1634 VAL A N 1
ATOM 2361 C CA . VAL A 1 316 ? 44.609 73.757 65.375 1.00 13.89 1634 VAL A CA 1
ATOM 2362 C C . VAL A 1 316 ? 43.649 74.792 65.935 1.00 13.44 1634 VAL A C 1
ATOM 2363 O O . VAL A 1 316 ? 42.653 74.449 66.587 1.00 14.54 1634 VAL A O 1
ATOM 2367 N N . ASN A 1 317 ? 43.983 76.049 65.684 1.00 13.09 1635 ASN A N 1
ATOM 2368 C CA . ASN A 1 317 ? 43.000 77.141 65.812 1.00 12.87 1635 ASN A CA 1
ATOM 2369 C C . ASN A 1 317 ? 42.932 77.846 64.452 1.00 13.02 1635 ASN A C 1
ATOM 2370 O O . ASN A 1 317 ? 43.274 77.238 63.424 1.00 13.83 1635 ASN A O 1
ATOM 2375 N N . SER A 1 318 ? 42.518 79.105 64.414 1.00 12.84 1636 SER A N 1
ATOM 2376 C CA . SER A 1 318 ? 42.324 79.805 63.116 1.00 13.50 1636 SER A CA 1
ATOM 2377 C C . SER A 1 318 ? 43.664 80.117 62.444 1.00 15.25 1636 SER A C 1
ATOM 2378 O O . SER A 1 318 ? 43.664 80.383 61.223 1.00 15.82 1636 SER A O 1
ATOM 2381 N N . THR A 1 319 ? 44.777 80.111 63.196 1.00 13.62 1637 THR A N 1
ATOM 2382 C CA . THR A 1 319 ? 46.052 80.671 62.692 1.00 13.48 1637 THR A CA 1
ATOM 2383 C C . THR A 1 319 ? 47.252 79.763 62.936 1.00 13.91 1637 THR A C 1
ATOM 2384 O O . THR A 1 319 ? 48.232 79.909 62.201 1.00 15.78 1637 THR A O 1
ATOM 2388 N N . HIS A 1 320 ? 47.215 78.887 63.927 1.00 13.03 1638 HIS A N 1
ATOM 2389 C CA . HIS A 1 320 ? 48.390 78.097 64.337 1.00 13.86 1638 HIS A CA 1
ATOM 2390 C C . HIS A 1 320 ? 48.027 76.629 64.489 1.00 13.72 1638 HIS A C 1
ATOM 2391 O O . HIS A 1 320 ? 46.839 76.261 64.629 1.00 13.79 1638 HIS A O 1
ATOM 2398 N N A ILE A 1 321 ? 49.104 75.863 64.553 0.50 14.71 1639 ILE A N 1
ATOM 2399 N N B ILE A 1 321 ? 49.035 75.769 64.469 0.50 14.14 1639 ILE A N 1
ATOM 2400 C CA A ILE A 1 321 ? 49.112 74.400 64.773 0.50 14.58 1639 ILE A CA 1
ATOM 2401 C CA B ILE A 1 321 ? 48.853 74.305 64.680 0.50 13.66 1639 ILE A CA 1
ATOM 2402 C C A ILE A 1 321 ? 49.849 74.111 66.061 0.50 14.73 1639 ILE A C 1
ATOM 2403 C C B ILE A 1 321 ? 49.855 73.881 65.773 0.50 14.13 1639 ILE A C 1
ATOM 2404 O O A ILE A 1 321 ? 50.852 74.796 66.386 0.50 14.57 1639 ILE A O 1
ATOM 2405 O O B ILE A 1 321 ? 50.986 74.367 65.735 0.50 14.16 1639 ILE A O 1
ATOM 2414 N N . PHE A 1 322 ? 49.389 73.086 66.755 1.00 13.87 1640 PHE A N 1
ATOM 2415 C CA . PHE A 1 322 ? 50.005 72.748 68.051 1.00 13.41 1640 PHE A CA 1
ATOM 2416 C C . PHE A 1 322 ? 50.368 71.269 68.046 1.00 14.13 1640 PHE A C 1
ATOM 2417 O O . PHE A 1 322 ? 49.510 70.469 67.635 1.00 14.17 1640 PHE A O 1
ATOM 2425 N N . THR A 1 323 ? 51.584 70.921 68.464 1.00 13.46 1641 THR A N 1
ATOM 2426 C CA . THR A 1 323 ? 52.016 69.514 68.667 1.00 13.77 1641 THR A CA 1
ATOM 2427 C C . THR A 1 323 ? 52.320 69.261 70.145 1.00 14.18 1641 THR A C 1
ATOM 2428 O O . THR A 1 323 ? 53.000 70.100 70.776 1.00 14.91 1641 THR A O 1
ATOM 2432 N N . ALA A 1 324 ? 51.869 68.131 70.660 1.00 14.04 1642 ALA A N 1
ATOM 2433 C CA . ALA A 1 324 ? 52.099 67.702 72.057 1.00 14.45 1642 ALA A CA 1
ATOM 2434 C C . ALA A 1 324 ? 53.012 66.479 72.032 1.00 15.22 1642 ALA A C 1
ATOM 2435 O O . ALA A 1 324 ? 52.736 65.573 71.229 1.00 14.70 1642 ALA A O 1
ATOM 2437 N N . ALA A 1 325 ? 54.059 66.450 72.866 1.00 14.66 1643 ALA A N 1
ATOM 2438 C CA . ALA A 1 325 ? 55.055 65.357 72.813 1.00 14.69 1643 ALA A CA 1
ATOM 2439 C C . ALA A 1 325 ? 55.427 64.825 74.199 1.00 15.68 1643 ALA A C 1
ATOM 2440 O O . ALA A 1 325 ? 55.134 65.446 75.239 1.00 14.12 1643 ALA A O 1
ATOM 2442 N N . ASP A 1 326 ? 56.102 63.681 74.194 1.00 16.02 1644 ASP A N 1
ATOM 2443 C CA . ASP A 1 326 ? 56.606 63.026 75.424 1.00 16.49 1644 ASP A CA 1
ATOM 2444 C C . ASP A 1 326 ? 57.666 63.893 76.110 1.00 15.91 1644 ASP A C 1
ATOM 2445 O O . ASP A 1 326 ? 57.905 63.683 77.311 1.00 18.81 1644 ASP A O 1
ATOM 2450 N N . ASP A 1 327 ? 58.231 64.865 75.402 1.00 15.36 1645 ASP A N 1
ATOM 2451 C CA . ASP A 1 327 ? 59.290 65.772 75.916 1.00 16.54 1645 ASP A CA 1
ATOM 2452 C C . ASP A 1 327 ? 58.712 66.830 76.857 1.00 16.19 1645 ASP A C 1
ATOM 2453 O O . ASP A 1 327 ? 59.475 67.709 77.280 1.00 16.71 1645 ASP A O 1
ATOM 2458 N N . ARG A 1 328 ? 57.427 66.727 77.229 1.00 15.94 1646 ARG A N 1
ATOM 2459 C CA . ARG A 1 328 ? 56.769 67.576 78.261 1.00 16.39 1646 ARG A CA 1
ATOM 2460 C C . ARG A 1 328 ? 56.382 68.937 77.675 1.00 16.05 1646 ARG A C 1
ATOM 2461 O O . ARG A 1 328 ? 56.020 69.831 78.470 1.00 16.73 1646 ARG A O 1
ATOM 2469 N N . THR A 1 329 ? 56.465 69.109 76.349 1.00 15.69 1647 THR A N 1
ATOM 2470 C CA . THR A 1 329 ? 56.220 70.419 75.707 1.00 16.06 1647 THR A CA 1
ATOM 2471 C C . THR A 1 329 ? 55.055 70.353 74.720 1.00 15.15 1647 THR A C 1
ATOM 2472 O O . THR A 1 329 ? 54.703 69.291 74.220 1.00 15.28 1647 THR A O 1
ATOM 2476 N N . VAL A 1 330 ? 54.499 71.527 74.460 1.00 14.61 1648 VAL A N 1
ATOM 2477 C CA . VAL A 1 330 ? 53.670 71.772 73.252 1.00 14.51 1648 VAL A CA 1
ATOM 2478 C C . VAL A 1 330 ? 54.444 72.764 72.399 1.00 14.76 1648 VAL A C 1
ATOM 2479 O O . VAL A 1 330 ? 54.845 73.803 72.931 1.00 15.36 1648 VAL A O 1
ATOM 2483 N N . ARG A 1 331 ? 54.669 72.441 71.133 1.00 14.96 1649 ARG A N 1
ATOM 2484 C CA . ARG A 1 331 ? 55.252 73.399 70.172 1.00 15.06 1649 ARG A CA 1
ATOM 2485 C C . ARG A 1 331 ? 54.131 74.085 69.403 1.00 14.43 1649 ARG A C 1
ATOM 2486 O O . ARG A 1 331 ? 53.176 73.406 68.976 1.00 14.99 1649 ARG A O 1
ATOM 2494 N N . ILE A 1 332 ? 54.271 75.391 69.210 1.00 14.44 1650 ILE A N 1
ATOM 2495 C CA . ILE A 1 332 ? 53.316 76.233 68.446 1.00 14.68 1650 ILE A CA 1
ATOM 2496 C C . ILE A 1 332 ? 53.941 76.518 67.085 1.00 15.52 1650 ILE A C 1
ATOM 2497 O O . ILE A 1 332 ? 55.064 77.080 67.051 1.00 14.94 1650 ILE A O 1
ATOM 2502 N N . TRP A 1 333 ? 53.226 76.160 66.021 1.00 14.59 1651 TRP A N 1
ATOM 2503 C CA . TRP A 1 333 ? 53.728 76.242 64.631 1.00 14.65 1651 TRP A CA 1
ATOM 2504 C C . TRP A 1 333 ? 52.869 77.211 63.831 1.00 15.22 1651 TRP A C 1
ATOM 2505 O O . TRP A 1 333 ? 51.628 77.227 63.994 1.00 16.01 1651 TRP A O 1
ATOM 2516 N N . LYS A 1 334 ? 53.514 77.932 62.922 1.00 15.84 1652 LYS A N 1
ATOM 2517 C CA . LYS A 1 334 ? 52.838 78.810 61.945 1.00 17.12 1652 LYS A CA 1
ATOM 2518 C C . LYS A 1 334 ? 53.323 78.392 60.555 1.00 17.67 1652 LYS A C 1
ATOM 2519 O O . LYS A 1 334 ? 54.501 78.187 60.344 1.00 17.45 1652 LYS A O 1
ATOM 2525 N N . ALA A 1 335 ? 52.220 78.375 59.479 1.00 20.17 1654 ALA A N 1
ATOM 2526 C CA . ALA A 1 335 ? 52.656 78.348 58.052 1.00 23.29 1654 ALA A CA 1
ATOM 2527 C C . ALA A 1 335 ? 53.144 79.738 57.618 1.00 29.51 1654 ALA A C 1
ATOM 2528 O O . ALA A 1 335 ? 53.713 79.846 56.528 1.00 32.38 1654 ALA A O 1
ATOM 2531 N N . LEU B 1 14 ? 20.567 43.921 76.845 1.00 40.99 1332 LEU B N 1
ATOM 2532 C CA . LEU B 1 14 ? 21.974 43.530 76.505 1.00 39.80 1332 LEU B CA 1
ATOM 2533 C C . LEU B 1 14 ? 22.006 42.324 75.548 1.00 40.15 1332 LEU B C 1
ATOM 2534 O O . LEU B 1 14 ? 23.047 42.124 74.901 1.00 42.24 1332 LEU B O 1
ATOM 2536 N N . TYR B 1 15 ? 20.936 41.527 75.464 1.00 35.99 1333 TYR B N 1
ATOM 2537 C CA . TYR B 1 15 ? 20.878 40.310 74.607 1.00 33.24 1333 TYR B CA 1
ATOM 2538 C C . TYR B 1 15 ? 20.698 40.721 73.140 1.00 28.52 1333 TYR B C 1
ATOM 2539 O O . TYR B 1 15 ? 20.262 41.838 72.833 1.00 29.26 1333 TYR B O 1
ATOM 2548 N N . PHE B 1 16 ? 20.979 39.786 72.239 1.00 25.79 1334 PHE B N 1
ATOM 2549 C CA . PHE B 1 16 ? 20.749 39.925 70.779 1.00 24.47 1334 PHE B CA 1
ATOM 2550 C C . PHE B 1 16 ? 19.245 39.827 70.508 1.00 23.57 1334 PHE B C 1
ATOM 2551 O O . PHE B 1 16 ? 18.658 38.781 70.833 1.00 24.33 1334 PHE B O 1
ATOM 2559 N N . GLN B 1 17 ? 18.627 40.855 69.931 1.00 23.67 1335 GLN B N 1
ATOM 2560 C CA . GLN B 1 17 ? 17.150 40.873 69.769 1.00 25.68 1335 GLN B CA 1
ATOM 2561 C C . GLN B 1 17 ? 16.743 39.803 68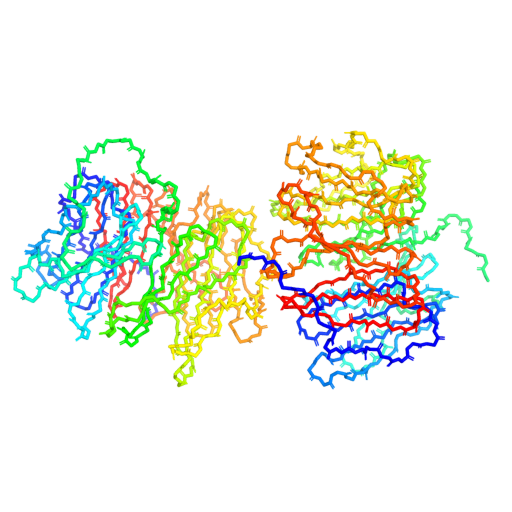.755 1.00 26.29 1335 GLN B C 1
ATOM 2562 O O . GLN B 1 17 ? 15.896 38.950 69.086 1.00 24.75 1335 GLN B O 1
ATOM 2568 N N . GLY B 1 18 ? 17.342 39.822 67.565 1.00 23.63 1336 GLY B N 1
ATOM 2569 C CA . GLY B 1 18 ? 17.038 38.838 66.517 1.00 23.54 1336 GLY B CA 1
ATOM 2570 C C . GLY B 1 18 ? 17.392 39.368 65.147 1.00 23.72 1336 GLY B C 1
ATOM 2571 O O . GLY B 1 18 ? 18.082 40.408 65.065 1.00 26.63 1336 GLY B O 1
ATOM 2572 N N . LEU B 1 19 ? 17.016 38.633 64.111 1.00 22.44 1337 LEU B N 1
ATOM 2573 C CA . LEU B 1 19 ? 17.136 39.078 62.704 1.00 21.45 1337 LEU B CA 1
ATOM 2574 C C . LEU B 1 19 ? 15.734 39.188 62.124 1.00 20.12 1337 LEU B C 1
ATOM 2575 O O . LEU B 1 19 ? 14.968 38.232 62.260 1.00 22.17 1337 LEU B O 1
ATOM 2580 N N . GLN B 1 20 ? 15.466 40.277 61.424 1.00 19.43 1338 GLN B N 1
ATOM 2581 C CA . GLN B 1 20 ? 14.182 40.513 60.739 1.00 20.54 1338 GLN B CA 1
ATOM 2582 C C . GLN B 1 20 ? 14.461 40.527 59.237 1.00 20.41 1338 GLN B C 1
ATOM 2583 O O . GLN B 1 20 ? 15.394 41.235 58.817 1.00 20.01 1338 GLN B O 1
ATOM 2586 N N . CYS B 1 21 ? 13.707 39.759 58.465 1.00 20.41 1339 CYS B N 1
ATOM 2587 C CA . CYS B 1 21 ? 13.815 39.789 56.987 1.00 20.55 1339 CYS B CA 1
ATOM 2588 C C . CYS B 1 21 ? 13.126 41.052 56.478 1.00 20.99 1339 CYS B C 1
ATOM 2589 O O . CYS B 1 21 ? 11.891 41.168 56.650 1.00 22.24 1339 CYS B O 1
ATOM 2592 N N . ILE B 1 22 ? 13.878 41.962 55.869 1.00 20.48 1340 ILE B N 1
ATOM 2593 C CA . ILE B 1 22 ? 13.339 43.294 55.458 1.00 22.13 1340 ILE B CA 1
ATOM 2594 C C . ILE B 1 22 ? 13.144 43.354 53.941 1.00 23.75 1340 ILE B C 1
ATOM 2595 O O . ILE B 1 22 ? 12.499 44.312 53.472 1.00 23.71 1340 ILE B O 1
ATOM 2600 N N . HIS B 1 23 ? 13.628 42.359 53.194 1.00 22.69 1341 HIS B N 1
ATOM 2601 C CA . HIS B 1 23 ? 13.464 42.291 51.720 1.00 22.03 1341 HIS B CA 1
ATOM 2602 C C . HIS B 1 23 ? 13.775 40.882 51.220 1.00 21.57 1341 HIS B C 1
ATOM 2603 O O . HIS B 1 23 ? 14.626 40.207 51.833 1.00 20.00 1341 HIS B O 1
ATOM 2610 N N . ILE B 1 24 ? 13.123 40.487 50.128 1.00 21.34 1342 ILE B N 1
ATOM 2611 C CA . ILE B 1 24 ? 13.416 39.229 49.388 1.00 22.06 1342 ILE B CA 1
ATOM 2612 C C . ILE B 1 24 ? 13.727 39.598 47.942 1.00 23.56 1342 ILE B C 1
ATOM 2613 O O . ILE B 1 24 ? 12.868 40.232 47.286 1.00 24.29 1342 ILE B O 1
ATOM 2618 N N . ALA B 1 25 ? 14.930 39.253 47.479 1.00 21.04 1343 ALA B N 1
ATOM 2619 C CA . ALA B 1 25 ? 15.357 39.406 46.075 1.00 21.16 1343 ALA B CA 1
ATOM 2620 C C . ALA B 1 25 ? 14.846 38.186 45.299 1.00 20.87 1343 ALA B C 1
ATOM 2621 O O . ALA B 1 25 ? 15.369 37.062 45.504 1.00 20.68 1343 ALA B O 1
ATOM 2623 N N . GLU B 1 26 ? 13.824 38.402 44.468 1.00 22.21 1344 GLU B N 1
ATOM 2624 C CA . GLU B 1 26 ? 13.163 37.375 43.629 1.00 22.82 1344 GLU B CA 1
ATOM 2625 C C . GLU B 1 26 ? 13.409 37.697 42.160 1.00 22.53 1344 GLU B C 1
ATOM 2626 O O . GLU B 1 26 ? 13.353 38.887 41.791 1.00 24.34 1344 GLU B O 1
ATOM 2632 N N . GLY B 1 27 ? 13.716 36.681 41.365 1.00 23.13 1345 GLY B N 1
ATOM 2633 C CA . GLY B 1 27 ? 14.027 36.859 39.936 1.00 22.81 1345 GLY B CA 1
ATOM 2634 C C . GLY B 1 27 ? 14.708 35.635 39.348 1.00 24.80 1345 GLY B C 1
ATOM 2635 O O . GLY B 1 27 ? 14.399 35.269 38.202 1.00 26.07 1345 GLY B O 1
ATOM 2636 N N . HIS B 1 28 ? 15.608 34.993 40.096 1.00 21.98 1346 HIS B N 1
ATOM 2637 C CA . HIS B 1 28 ? 16.270 33.748 39.634 1.00 21.68 1346 HIS B CA 1
ATOM 2638 C C . HIS B 1 28 ? 15.231 32.640 39.445 1.00 21.92 1346 HIS B C 1
ATOM 2639 O O . HIS B 1 28 ? 14.240 32.613 40.197 1.00 22.04 1346 HIS B O 1
ATOM 2646 N N . THR B 1 29 ? 15.477 31.739 38.493 1.00 22.60 1347 THR B N 1
ATOM 2647 C CA . THR B 1 29 ? 14.555 30.625 38.153 1.00 23.38 1347 THR B CA 1
ATOM 2648 C C . THR B 1 29 ? 15.046 29.284 38.719 1.00 22.67 1347 THR B C 1
ATOM 2649 O O . THR B 1 29 ? 14.353 28.285 38.533 1.00 24.90 1347 THR B O 1
ATOM 2653 N N A LYS B 1 30 ? 16.202 29.260 39.395 0.50 21.92 1348 LYS B N 1
ATOM 2654 N N B LYS B 1 30 ? 16.204 29.270 39.394 0.50 22.33 1348 LYS B N 1
ATOM 2655 C CA A LYS B 1 30 ? 16.740 28.049 40.070 0.50 21.45 1348 LYS B CA 1
ATOM 2656 C CA B LYS B 1 30 ? 16.781 28.065 40.046 0.50 22.10 1348 LYS B CA 1
ATOM 2657 C C A LYS B 1 30 ? 17.490 28.497 41.325 0.50 19.64 1348 LYS B C 1
ATOM 2658 C C B LYS B 1 30 ? 17.486 28.501 41.331 0.50 19.98 1348 LYS B C 1
ATOM 2659 O O A LYS B 1 30 ? 17.560 29.715 41.550 0.50 19.88 1348 LYS B O 1
ATOM 2660 O O B LYS B 1 30 ? 17.530 29.715 41.580 0.50 20.22 1348 LYS B O 1
ATOM 2671 N N . ALA B 1 31 ? 18.008 27.540 42.103 1.00 19.98 1349 ALA B N 1
ATOM 2672 C CA . ALA B 1 31 ? 18.753 27.775 43.367 1.00 19.21 1349 ALA B CA 1
ATOM 2673 C C . ALA B 1 31 ? 19.719 28.955 43.237 1.00 18.37 1349 ALA B C 1
ATOM 2674 O O . ALA B 1 31 ? 20.415 29.059 42.196 1.00 18.52 1349 ALA B O 1
ATOM 2676 N N . VAL B 1 32 ? 19.814 29.790 44.271 1.00 17.55 1350 VAL B N 1
ATOM 2677 C CA . VAL B 1 32 ? 20.869 30.843 44.361 1.00 16.65 1350 VAL B CA 1
ATOM 2678 C C . VAL B 1 32 ? 22.041 30.244 45.142 1.00 15.67 1350 VAL B C 1
ATOM 2679 O O . VAL B 1 32 ? 21.866 29.881 46.326 1.00 15.83 1350 VAL B O 1
ATOM 2683 N N . LEU B 1 33 ? 23.188 30.088 44.471 1.00 15.00 1351 LEU B N 1
ATOM 2684 C CA . LEU B 1 33 ? 24.363 29.368 45.026 1.00 15.16 1351 LEU B CA 1
ATOM 2685 C C . LEU B 1 33 ? 25.311 30.309 45.748 1.00 14.98 1351 LEU B C 1
ATOM 2686 O O . LEU B 1 33 ? 26.116 29.819 46.556 1.00 15.80 1351 LEU B O 1
ATOM 2691 N N . CYS B 1 34 ? 25.293 31.592 45.404 1.00 14.66 1352 CYS B N 1
ATOM 2692 C CA . CYS B 1 34 ? 26.334 32.532 45.865 1.00 14.51 1352 CYS B CA 1
ATOM 2693 C C . CYS B 1 34 ? 25.809 33.958 45.853 1.00 14.45 1352 CYS B C 1
ATOM 2694 O O . CYS B 1 34 ? 24.869 34.256 45.073 1.00 15.02 1352 CYS B O 1
ATOM 2697 N N . VAL B 1 35 ? 26.403 34.779 46.704 1.00 14.47 1353 VAL B N 1
ATOM 2698 C CA . VAL B 1 35 ? 26.061 36.216 46.857 1.00 15.16 1353 VAL B CA 1
ATOM 2699 C C . VAL B 1 35 ? 27.306 37.021 47.146 1.00 16.01 1353 VAL B C 1
ATOM 2700 O O . VAL B 1 35 ? 28.241 36.487 47.772 1.00 15.30 1353 VAL B O 1
ATOM 2704 N N . ASP B 1 36 ? 27.257 38.291 46.765 1.00 15.38 1354 ASP B N 1
ATOM 2705 C CA . ASP B 1 36 ? 28.237 39.303 47.197 1.00 15.88 1354 ASP B CA 1
ATOM 2706 C C . ASP B 1 36 ? 27.500 40.633 47.290 1.00 16.13 1354 ASP B C 1
ATOM 2707 O O . ASP B 1 36 ? 26.537 40.790 46.541 1.00 16.16 1354 ASP B O 1
ATOM 2712 N N . SER B 1 37 ? 27.922 41.537 48.161 1.00 16.47 1355 SER B N 1
ATOM 2713 C CA . SER B 1 37 ? 27.170 42.798 48.366 1.00 17.26 1355 SER B CA 1
ATOM 2714 C C . SER B 1 37 ? 28.118 43.920 48.756 1.00 18.71 1355 SER B C 1
ATOM 2715 O O . SER B 1 37 ? 29.020 43.706 49.576 1.00 21.63 1355 SER B O 1
ATOM 2718 N N . THR B 1 38 ? 27.868 45.108 48.222 1.00 19.15 1356 THR B N 1
ATOM 2719 C CA . THR B 1 38 ? 28.373 46.362 48.812 1.00 19.40 1356 THR B CA 1
ATOM 2720 C C . THR B 1 38 ? 27.200 47.026 49.526 1.00 20.20 1356 THR B C 1
ATOM 2721 O O . THR B 1 38 ? 26.128 46.410 49.623 1.00 18.76 1356 THR B O 1
ATOM 2725 N N . ASP B 1 39 ? 27.377 48.259 49.978 1.00 19.94 1357 ASP B N 1
ATOM 2726 C CA . ASP B 1 39 ? 26.265 49.030 50.590 1.00 21.66 1357 ASP B CA 1
ATOM 2727 C C . ASP B 1 39 ? 25.280 49.464 49.493 1.00 22.75 1357 ASP B C 1
ATOM 2728 O O . ASP B 1 39 ? 24.142 49.796 49.859 1.00 25.48 1357 ASP B O 1
ATOM 2733 N N . ASP B 1 40 ? 25.675 49.383 48.214 1.00 22.51 1358 ASP B N 1
ATOM 2734 C CA . ASP B 1 40 ? 24.961 49.933 47.030 1.00 23.64 1358 ASP B CA 1
ATOM 2735 C C . ASP B 1 40 ? 24.323 48.812 46.206 1.00 22.02 1358 ASP B C 1
ATOM 2736 O O . ASP B 1 40 ? 23.212 49.005 45.654 1.00 22.46 1358 ASP B O 1
ATOM 2741 N N . LEU B 1 41 ? 25.005 47.672 46.090 1.00 20.84 1359 LEU B N 1
ATOM 2742 C CA . LEU B 1 41 ? 24.690 46.651 45.069 1.00 19.74 1359 LEU B CA 1
ATOM 2743 C C . LEU B 1 41 ? 24.734 45.248 45.680 1.00 19.02 1359 LEU B C 1
ATOM 2744 O O . LEU B 1 41 ? 25.597 45.012 46.533 1.00 20.10 1359 LEU B O 1
ATOM 2749 N N . LEU B 1 42 ? 23.878 44.368 45.181 1.00 18.39 1360 LEU B N 1
ATOM 2750 C CA . LEU B 1 42 ? 23.877 42.918 45.486 1.00 18.39 1360 LEU B CA 1
ATOM 2751 C C . LEU B 1 42 ? 24.144 42.160 44.186 1.00 18.77 1360 LEU B C 1
ATOM 2752 O O . LEU B 1 42 ? 23.639 42.560 43.119 1.00 17.98 1360 LEU B O 1
ATOM 2757 N N . PHE B 1 43 ? 24.944 41.100 44.275 1.00 16.46 1361 PHE B N 1
ATOM 2758 C CA . PHE B 1 43 ? 25.258 40.185 43.156 1.00 16.71 1361 PHE B CA 1
ATOM 2759 C C . PHE B 1 43 ? 24.849 38.784 43.590 1.00 16.79 1361 PHE B C 1
ATOM 2760 O O . PHE B 1 43 ? 25.219 38.372 44.689 1.00 15.71 1361 PHE B O 1
ATOM 2768 N N . THR B 1 44 ? 24.127 38.079 42.744 1.00 16.47 1362 THR B N 1
ATOM 2769 C CA . THR B 1 44 ? 23.649 36.704 42.991 1.00 16.59 1362 THR B CA 1
ATOM 2770 C C . THR B 1 44 ? 24.113 35.829 41.839 1.00 18.63 1362 THR B C 1
ATOM 2771 O O . THR B 1 44 ? 24.169 36.329 40.715 1.00 20.34 1362 THR B O 1
ATOM 2775 N N . GLY B 1 45 ? 24.433 34.578 42.126 1.00 16.75 1363 GLY B N 1
ATOM 2776 C CA . GLY B 1 45 ? 24.755 33.567 41.107 1.00 16.65 1363 GLY B CA 1
ATOM 2777 C C . GLY B 1 45 ? 23.896 32.356 41.327 1.00 16.12 1363 GLY B C 1
ATOM 2778 O O . GLY B 1 45 ? 23.719 31.976 42.477 1.00 15.75 1363 GLY B O 1
ATOM 2779 N N . SER B 1 46 ? 23.395 31.755 40.253 1.00 16.73 1364 SER B N 1
ATOM 2780 C CA . SER B 1 46 ? 22.321 30.744 40.306 1.00 16.67 1364 SER B CA 1
ATOM 2781 C C . SER B 1 46 ? 22.646 29.539 39.422 1.00 16.68 1364 SER B C 1
ATOM 2782 O O . SER B 1 46 ? 23.446 29.667 38.456 1.00 16.21 1364 SER B O 1
ATOM 2785 N N . LYS B 1 47 ? 21.980 28.426 39.714 1.00 18.07 1365 LYS B N 1
ATOM 2786 C CA . LYS B 1 47 ? 21.920 27.236 38.841 1.00 17.99 1365 LYS B CA 1
ATOM 2787 C C . LYS B 1 47 ? 21.206 27.591 37.531 1.00 18.90 1365 LYS B C 1
ATOM 2788 O O . LYS B 1 47 ? 21.317 26.791 36.604 1.00 19.89 1365 LYS B O 1
ATOM 2794 N N . ASP B 1 48 ? 20.550 28.756 37.440 1.00 18.84 1366 ASP B N 1
ATOM 2795 C CA . ASP B 1 48 ? 19.910 29.202 36.174 1.00 19.34 1366 ASP B CA 1
ATOM 2796 C C . ASP B 1 48 ? 20.974 29.775 35.228 1.00 19.90 1366 ASP B C 1
ATOM 2797 O O . ASP B 1 48 ? 20.607 30.266 34.142 1.00 20.89 1366 ASP B O 1
ATOM 2802 N N . ARG B 1 49 ? 22.265 29.686 35.586 1.00 19.19 1367 ARG B N 1
ATOM 2803 C CA . ARG B 1 49 ? 23.419 30.030 34.708 1.00 19.15 1367 ARG B CA 1
ATOM 2804 C C . ARG B 1 49 ? 23.531 31.546 34.509 1.00 18.97 1367 ARG B C 1
ATOM 2805 O O . ARG B 1 49 ? 24.252 31.986 33.587 1.00 18.76 1367 ARG B O 1
ATOM 2813 N N . THR B 1 50 ? 22.948 32.327 35.410 1.00 18.27 1368 THR B N 1
ATOM 2814 C CA . THR B 1 50 ? 23.084 33.791 35.398 1.00 19.35 1368 THR B CA 1
ATOM 2815 C C . THR B 1 50 ? 23.611 34.299 36.735 1.00 18.03 1368 THR B C 1
ATOM 2816 O O . THR B 1 50 ? 23.461 33.604 37.780 1.00 18.16 1368 THR B O 1
ATOM 2820 N N . CYS B 1 51 ? 24.213 35.469 36.658 1.00 17.76 1369 CYS B N 1
ATOM 2821 C CA . CYS B 1 51 ? 24.490 36.369 37.790 1.00 18.12 1369 CYS B CA 1
ATOM 2822 C C . CYS B 1 51 ? 23.548 37.549 37.634 1.00 18.34 1369 CYS B C 1
ATOM 2823 O O . CYS B 1 51 ? 23.528 38.141 36.538 1.00 19.15 1369 CYS B O 1
ATOM 2826 N N . LYS B 1 52 ? 22.813 37.888 38.681 1.00 19.13 1370 LYS B N 1
ATOM 2827 C CA . LYS B 1 52 ? 21.982 39.117 38.648 1.00 19.14 1370 LYS B CA 1
ATOM 2828 C C . LYS B 1 52 ? 22.625 40.193 39.510 1.00 19.71 1370 LYS B C 1
ATOM 2829 O O . LYS B 1 52 ? 23.221 39.881 40.572 1.00 19.06 1370 LYS B O 1
ATOM 2835 N N . VAL B 1 53 ? 22.491 41.431 39.057 1.00 18.62 1371 VAL B N 1
ATOM 2836 C CA . VAL B 1 53 ? 22.987 42.648 39.739 1.00 19.80 1371 VAL B CA 1
ATOM 2837 C C . VAL B 1 53 ? 21.740 43.373 40.226 1.00 20.63 1371 VAL B C 1
ATOM 2838 O O . VAL B 1 53 ? 20.833 43.537 39.397 1.00 22.36 1371 VAL B O 1
ATOM 2842 N N . TRP B 1 54 ? 21.695 43.712 41.511 1.00 20.31 1372 TRP B N 1
ATOM 2843 C CA . TRP B 1 54 ? 20.507 44.336 42.150 1.00 20.63 1372 TRP B CA 1
ATOM 2844 C C . TRP B 1 54 ? 20.910 45.674 42.754 1.00 20.90 1372 TRP B C 1
ATOM 2845 O O . TRP B 1 54 ? 21.944 45.759 43.426 1.00 21.12 1372 TRP B O 1
ATOM 2856 N N . ASN B 1 55 ? 20.045 46.673 42.565 1.00 21.13 1373 ASN B N 1
ATOM 2857 C CA . ASN B 1 55 ? 20.207 48.024 43.141 1.00 21.21 1373 ASN B CA 1
ATOM 2858 C C . ASN B 1 55 ? 19.588 47.981 44.532 1.00 20.25 1373 ASN B C 1
ATOM 2859 O O . ASN B 1 55 ? 18.368 47.788 44.610 1.00 22.72 1373 ASN B O 1
ATOM 2864 N N . LEU B 1 56 ? 20.389 48.111 45.589 1.00 21.50 1374 LEU B N 1
ATOM 2865 C CA . LEU B 1 56 ? 19.878 48.014 46.982 1.00 21.48 1374 LEU B CA 1
ATOM 2866 C C . LEU B 1 56 ? 19.095 49.286 47.334 1.00 22.13 1374 LEU B C 1
ATOM 2867 O O . LEU B 1 56 ? 18.329 49.246 48.321 1.00 23.79 1374 LEU B O 1
ATOM 2872 N N . VAL B 1 57 ? 19.219 50.352 46.538 1.00 21.12 1375 VAL B N 1
ATOM 2873 C CA . VAL B 1 57 ? 18.437 51.606 46.768 1.00 23.11 1375 VAL B CA 1
ATOM 2874 C C . VAL B 1 57 ? 17.003 51.381 46.289 1.00 24.68 1375 VAL B C 1
ATOM 2875 O O . VAL B 1 57 ? 16.064 51.697 47.048 1.00 24.80 1375 VAL B O 1
ATOM 2879 N N . THR B 1 58 ? 16.827 50.855 45.081 1.00 25.48 1376 THR B N 1
ATOM 2880 C CA . THR B 1 58 ? 15.501 50.685 44.436 1.00 27.90 1376 THR B CA 1
ATOM 2881 C C . THR B 1 58 ? 14.939 49.292 44.725 1.00 29.50 1376 THR B C 1
ATOM 2882 O O . THR B 1 58 ? 13.736 49.094 44.473 1.00 32.48 1376 THR B O 1
ATOM 2886 N N . GLY B 1 59 ? 15.792 48.365 45.185 1.00 30.03 1377 GLY B N 1
ATOM 2887 C CA . GLY B 1 59 ? 15.443 46.957 45.441 1.00 31.05 1377 GLY B CA 1
ATOM 2888 C C . GLY B 1 59 ? 15.177 46.198 44.154 1.00 31.49 1377 GLY B C 1
ATOM 2889 O O . GLY B 1 59 ? 14.677 45.069 44.252 1.00 38.97 1377 GLY B O 1
ATOM 2890 N N . GLN B 1 60 ? 15.508 46.777 42.995 1.00 31.51 1378 GLN B N 1
ATOM 2891 C CA . GLN B 1 60 ? 15.211 46.210 41.652 1.00 32.25 1378 GLN B CA 1
ATOM 2892 C C . GLN B 1 60 ? 16.454 45.488 41.133 1.00 28.91 1378 GLN B C 1
ATOM 2893 O O . GLN B 1 60 ? 17.559 46.003 41.339 1.00 27.27 1378 GLN B O 1
ATOM 2899 N N . GLU B 1 61 ? 16.249 44.364 40.459 1.00 29.19 1379 GLU B N 1
ATOM 2900 C CA . GLU B 1 61 ? 17.233 43.749 39.531 1.00 28.59 1379 GLU B CA 1
ATOM 2901 C C . GLU B 1 61 ? 17.570 44.755 38.426 1.00 29.21 1379 GLU B C 1
ATOM 2902 O O . GLU B 1 61 ? 16.614 45.254 37.779 1.00 31.99 1379 GLU B O 1
ATOM 2908 N N . ILE B 1 62 ? 18.851 45.069 38.203 1.00 27.50 1380 ILE B N 1
ATOM 2909 C CA . ILE B 1 62 ? 19.246 46.091 37.188 1.00 28.32 1380 ILE B CA 1
ATOM 2910 C C . ILE B 1 62 ? 19.967 45.456 35.988 1.00 29.05 1380 ILE B C 1
ATOM 2911 O O . ILE B 1 62 ? 20.064 46.141 34.952 1.00 29.92 1380 ILE B O 1
ATOM 2916 N N . MET B 1 63 ? 20.429 44.203 36.067 1.00 29.11 1381 MET B N 1
ATOM 2917 C CA . MET B 1 63 ? 20.813 43.449 34.845 1.00 28.34 1381 MET B CA 1
ATOM 2918 C C . MET B 1 63 ? 21.157 42.004 35.191 1.00 26.84 1381 MET B C 1
ATOM 2919 O O . MET B 1 63 ? 21.290 41.686 36.380 1.00 23.45 1381 MET B O 1
ATOM 2924 N N . SER B 1 64 ? 21.275 41.197 34.142 1.00 25.42 1382 SER B N 1
ATOM 2925 C CA . SER B 1 64 ? 21.539 39.744 34.192 1.00 24.81 1382 SER B CA 1
ATOM 2926 C C . SER B 1 64 ? 22.770 39.440 33.338 1.00 24.46 1382 SER B C 1
ATOM 2927 O O . SER B 1 64 ? 22.792 39.833 32.160 1.00 24.49 1382 SER B O 1
ATOM 2930 N N . LEU B 1 65 ? 23.763 38.775 33.930 1.00 21.65 1383 LEU B N 1
ATOM 2931 C CA . LEU B 1 65 ? 25.015 38.357 33.248 1.00 21.55 1383 LEU B CA 1
ATOM 2932 C C . LEU B 1 65 ? 24.882 36.878 32.894 1.00 21.71 1383 LEU B C 1
ATOM 2933 O O . LEU B 1 65 ? 24.767 36.048 33.826 1.00 21.39 1383 LEU B O 1
ATOM 2938 N N . GLY B 1 66 ? 24.832 36.567 31.597 1.00 21.38 1384 GLY B N 1
ATOM 2939 C CA . GLY B 1 66 ? 24.614 35.209 31.073 1.00 21.73 1384 GLY B CA 1
ATOM 2940 C C . GLY B 1 66 ? 25.845 34.662 30.376 1.00 21.54 1384 GLY B C 1
ATOM 2941 O O . GLY B 1 66 ? 26.983 35.021 30.753 1.00 22.73 1384 GLY B O 1
ATOM 2942 N N . GLY B 1 67 ? 25.621 33.793 29.394 1.00 21.88 1385 GLY B N 1
ATOM 2943 C CA . GLY B 1 67 ? 26.688 33.105 28.651 1.00 22.09 1385 GLY B CA 1
ATOM 2944 C C . GLY B 1 67 ? 27.540 32.222 29.552 1.00 21.46 1385 GLY B C 1
ATOM 2945 O O . GLY B 1 67 ? 28.747 32.093 29.267 1.00 23.35 1385 GLY B O 1
ATOM 2946 N N . HIS B 1 68 ? 26.954 31.636 30.596 1.00 20.33 1386 HIS B N 1
ATOM 2947 C CA . HIS B 1 68 ? 27.673 30.687 31.485 1.00 19.11 1386 HIS B CA 1
ATOM 2948 C C . HIS B 1 68 ? 27.359 29.271 31.036 1.00 18.56 1386 HIS B C 1
ATOM 2949 O O . HIS B 1 68 ? 26.201 28.954 30.786 1.00 20.62 1386 HIS B O 1
ATOM 2956 N N . PRO B 1 69 ? 28.364 28.372 30.914 1.00 17.89 1387 PRO B N 1
ATOM 2957 C CA . PRO B 1 69 ? 28.094 26.997 30.508 1.00 18.43 1387 PRO B CA 1
ATOM 2958 C C . PRO B 1 69 ? 27.230 26.207 31.495 1.00 18.44 1387 PRO B C 1
ATOM 2959 O O . PRO B 1 69 ? 26.612 25.254 31.098 1.00 20.00 1387 PRO B O 1
ATOM 2963 N N . ASN B 1 70 ? 27.282 26.560 32.788 1.00 17.57 1388 ASN B N 1
ATOM 2964 C CA . ASN B 1 70 ? 26.579 25.802 33.841 1.00 17.44 1388 ASN B CA 1
ATOM 2965 C C . ASN B 1 70 ? 26.302 26.733 35.026 1.00 16.54 1388 ASN B C 1
ATOM 2966 O O . ASN B 1 70 ? 26.238 27.971 34.831 1.00 17.03 1388 ASN B O 1
ATOM 2971 N N . ASN B 1 71 ? 26.119 26.151 36.212 1.00 17.13 1389 ASN B N 1
ATOM 2972 C CA . ASN B 1 71 ? 25.864 26.890 37.472 1.00 16.62 1389 ASN B CA 1
ATOM 2973 C C . ASN B 1 71 ? 26.843 28.065 37.588 1.00 15.55 1389 ASN B C 1
ATOM 2974 O O . ASN B 1 71 ? 28.050 27.887 37.269 1.00 14.99 1389 ASN B O 1
ATOM 2979 N N . VAL B 1 72 ? 26.377 29.212 38.079 1.00 14.72 1390 VAL B N 1
ATOM 2980 C CA . VAL B 1 72 ? 27.288 30.299 38.548 1.00 14.52 1390 VAL B CA 1
ATOM 2981 C C . VAL B 1 72 ? 27.538 30.060 40.037 1.00 14.63 1390 VAL B C 1
ATOM 2982 O O . VAL B 1 72 ? 26.631 30.250 40.848 1.00 14.49 1390 VAL B O 1
ATOM 2986 N N . VAL B 1 73 ? 28.724 29.538 40.361 1.00 14.12 1391 VAL B N 1
ATOM 2987 C CA . VAL B 1 73 ? 29.031 28.952 41.693 1.00 13.70 1391 VAL B CA 1
ATOM 2988 C C . VAL B 1 73 ? 29.631 29.988 42.636 1.00 12.98 1391 VAL B C 1
ATOM 2989 O O . VAL B 1 73 ? 29.609 29.760 43.825 1.00 13.47 1391 VAL B O 1
ATOM 2993 N N . SER B 1 74 ? 30.173 31.076 42.118 1.00 12.83 1392 SER B N 1
ATOM 2994 C CA . SER B 1 74 ? 30.839 32.117 42.920 1.00 12.67 1392 SER B CA 1
ATOM 2995 C C . SER B 1 74 ? 30.772 33.428 42.135 1.00 13.68 1392 SER B C 1
ATOM 2996 O O . SER B 1 74 ? 30.914 33.407 40.910 1.00 14.11 1392 SER B O 1
ATOM 2999 N N A VAL B 1 75 ? 30.508 34.533 42.826 0.50 13.81 1393 VAL B N 1
ATOM 3000 N N B VAL B 1 75 ? 30.564 34.530 42.842 0.50 14.23 1393 VAL B N 1
ATOM 3001 C CA A VAL B 1 75 ? 30.492 35.909 42.241 0.50 13.57 1393 VAL B CA 1
ATOM 3002 C CA B VAL B 1 75 ? 30.527 35.896 42.249 0.50 14.28 1393 VAL B CA 1
ATOM 3003 C C A VAL B 1 75 ? 31.181 36.864 43.220 0.50 14.21 1393 VAL B C 1
ATOM 3004 C C B VAL B 1 75 ? 31.182 36.871 43.226 0.50 14.63 1393 VAL B C 1
ATOM 3005 O O A VAL B 1 75 ? 30.931 36.785 44.444 0.50 14.54 1393 VAL B O 1
ATOM 3006 O O B VAL B 1 75 ? 30.917 36.806 44.447 0.50 14.87 1393 VAL B O 1
ATOM 3013 N N . LYS B 1 76 ? 32.015 37.758 42.701 1.00 14.94 1394 LYS B N 1
ATOM 3014 C CA . LYS B 1 76 ? 32.694 38.783 43.510 1.00 15.45 1394 LYS B CA 1
ATOM 3015 C C . LYS B 1 76 ? 32.697 40.066 42.698 1.00 16.03 1394 LYS B C 1
ATOM 3016 O O . LYS B 1 76 ? 33.011 40.018 41.500 1.00 15.56 1394 LYS B O 1
ATOM 3022 N N . TYR B 1 77 ? 32.371 41.162 43.350 1.00 17.54 1395 TYR B N 1
ATOM 3023 C CA . TYR B 1 77 ? 32.452 42.516 42.764 1.00 17.82 1395 TYR B CA 1
ATOM 3024 C C . TYR B 1 77 ? 33.654 43.256 43.332 1.00 17.74 1395 TYR B C 1
ATOM 3025 O O . TYR B 1 77 ? 33.858 43.249 44.544 1.00 17.38 1395 TYR B O 1
ATOM 3034 N N . CYS B 1 78 ? 34.428 43.902 42.464 1.00 20.39 1396 CYS B N 1
ATOM 3035 C CA . CYS B 1 78 ? 35.497 44.831 42.897 1.00 22.78 1396 CYS B CA 1
ATOM 3036 C C . CYS B 1 78 ? 34.977 46.267 42.849 1.00 23.49 1396 CYS B C 1
ATOM 3037 O O . CYS B 1 78 ? 34.762 46.773 41.734 1.00 23.24 1396 CYS B O 1
ATOM 3040 N N . ASN B 1 79 ? 34.813 46.881 44.025 1.00 27.99 1397 ASN B N 1
ATOM 3041 C CA . ASN B 1 79 ? 34.329 48.273 44.207 1.00 30.44 1397 ASN B CA 1
ATOM 3042 C C . ASN B 1 79 ? 35.237 49.248 43.443 1.00 32.05 1397 ASN B C 1
ATOM 3043 O O . ASN B 1 79 ? 34.700 50.133 42.763 1.00 35.39 1397 ASN B O 1
ATOM 3045 N N . TYR B 1 80 ? 36.557 49.058 43.538 1.00 32.93 1398 TYR B N 1
ATOM 3046 C CA . TYR B 1 80 ? 37.616 49.954 42.995 1.00 31.49 1398 TYR B CA 1
ATOM 3047 C C . TYR B 1 80 ? 37.490 50.089 41.467 1.00 31.47 1398 TYR B C 1
ATOM 3048 O O . TYR B 1 80 ? 37.587 51.218 40.955 1.00 30.99 1398 TYR B O 1
ATOM 3050 N N . THR B 1 81 ? 37.306 48.970 40.757 1.00 26.87 1399 THR B N 1
ATOM 3051 C CA . THR B 1 81 ? 37.313 48.893 39.272 1.00 25.65 1399 THR B CA 1
ATOM 3052 C C . THR B 1 81 ? 35.902 48.720 38.715 1.00 26.34 1399 THR B C 1
ATOM 3053 O O . THR B 1 81 ? 35.750 48.791 37.484 1.00 26.30 1399 THR B O 1
ATOM 3057 N N . SER B 1 82 ? 34.906 48.468 39.570 1.00 25.24 1400 SER B N 1
ATOM 3058 C CA . SER B 1 82 ? 33.497 48.235 39.162 1.00 28.17 1400 SER B CA 1
ATOM 3059 C C . SER B 1 82 ? 33.411 46.994 38.264 1.00 27.02 1400 SER B C 1
ATOM 3060 O O . SER B 1 82 ? 32.469 46.910 37.447 1.00 33.15 1400 SER B O 1
ATOM 3063 N N . LEU B 1 83 ? 34.320 46.028 38.434 1.00 22.02 1401 LEU B N 1
ATOM 3064 C CA . LEU B 1 83 ? 34.288 44.781 37.626 1.00 21.91 1401 LEU B CA 1
ATOM 3065 C C . LEU B 1 83 ? 33.576 43.680 38.413 1.00 18.69 1401 LEU B C 1
ATOM 3066 O O . LEU B 1 83 ? 33.793 43.585 39.630 1.00 19.02 1401 LEU B O 1
ATOM 3071 N N . VAL B 1 84 ? 32.749 42.898 37.728 1.00 18.30 1402 VAL B N 1
ATOM 3072 C CA . VAL B 1 84 ? 32.124 41.686 38.323 1.00 17.91 1402 VAL B CA 1
ATOM 3073 C C . VAL B 1 84 ? 32.897 40.477 37.815 1.00 18.29 1402 VAL B C 1
ATOM 3074 O O . VAL B 1 84 ? 33.111 40.375 36.587 1.00 18.52 1402 VAL B O 1
ATOM 3078 N N . PHE B 1 85 ? 33.253 39.583 38.727 1.00 16.22 1403 PHE B N 1
ATOM 3079 C CA . PHE B 1 85 ? 33.860 38.274 38.396 1.00 15.75 1403 PHE B CA 1
ATOM 3080 C C . PHE B 1 85 ? 32.826 37.181 38.649 1.00 14.73 1403 PHE B C 1
ATOM 3081 O O . PHE B 1 85 ? 32.360 37.062 39.798 1.00 15.23 1403 PHE B O 1
ATOM 3089 N N . THR B 1 86 ? 32.480 36.407 37.636 1.00 15.14 1404 THR B N 1
ATOM 3090 C CA . THR B 1 86 ? 31.534 35.279 37.760 1.00 14.83 1404 THR B CA 1
ATOM 3091 C C . THR B 1 86 ? 32.264 33.985 37.420 1.00 15.43 1404 THR B C 1
ATOM 3092 O O . THR B 1 86 ? 33.149 34.000 36.545 1.00 15.67 1404 THR B O 1
ATOM 3096 N N . VAL B 1 87 ? 31.896 32.902 38.089 1.00 14.24 1405 VAL B N 1
ATOM 3097 C CA . VAL B 1 87 ? 32.575 31.595 37.948 1.00 14.11 1405 VAL B CA 1
ATOM 3098 C C . VAL B 1 87 ? 31.570 30.568 37.440 1.00 13.49 1405 VAL B C 1
ATOM 3099 O O . VAL B 1 87 ? 30.522 30.396 38.051 1.00 13.17 1405 VAL B O 1
ATOM 3103 N N . SER B 1 88 ? 31.931 29.826 36.396 1.00 13.44 1406 SER B N 1
ATOM 3104 C CA . SER B 1 88 ? 31.103 28.731 35.861 1.00 13.84 1406 SER B CA 1
ATOM 3105 C C . SER B 1 88 ? 32.043 27.737 35.192 1.00 14.17 1406 SER B C 1
ATOM 3106 O O . SER B 1 88 ? 32.975 28.186 34.515 1.00 15.19 1406 SER B O 1
ATOM 3109 N N . THR B 1 89 ? 31.845 26.450 35.452 1.00 14.01 1407 THR B N 1
ATOM 3110 C CA . THR B 1 89 ? 32.738 25.329 35.054 1.00 14.27 1407 THR B CA 1
ATOM 3111 C C . THR B 1 89 ? 34.193 25.768 35.244 1.00 15.16 1407 THR B C 1
ATOM 3112 O O . THR B 1 89 ? 34.550 26.084 36.377 1.00 14.59 1407 THR B O 1
ATOM 3116 N N . SER B 1 90 ? 35.002 25.783 34.183 1.00 14.71 1408 SER B N 1
ATOM 3117 C CA . SER B 1 90 ? 36.458 26.041 34.271 1.00 15.27 1408 SER B CA 1
ATOM 3118 C C . SER B 1 90 ? 36.772 27.504 33.933 1.00 14.32 1408 SER B C 1
ATOM 3119 O O . SER B 1 90 ? 37.908 27.790 33.574 1.00 14.73 1408 SER B O 1
ATOM 3122 N N . TYR B 1 91 ? 35.803 28.403 34.071 1.00 14.62 1409 TYR B N 1
ATOM 3123 C CA . TYR B 1 91 ? 35.934 29.799 33.591 1.00 15.41 1409 TYR B CA 1
ATOM 3124 C C . TYR B 1 91 ? 35.635 30.817 34.684 1.00 14.94 1409 TYR B C 1
ATOM 3125 O O . TYR B 1 91 ? 34.760 30.581 35.548 1.00 14.81 1409 TYR B O 1
ATOM 3134 N N . ILE B 1 92 ? 36.326 31.947 34.589 1.00 14.48 1410 ILE B N 1
ATOM 3135 C CA . ILE B 1 92 ? 35.977 33.212 35.289 1.00 14.49 1410 ILE B CA 1
ATOM 3136 C C . ILE B 1 92 ? 35.716 34.283 34.233 1.00 15.11 1410 ILE B C 1
ATOM 3137 O O . ILE B 1 92 ? 36.632 34.598 33.473 1.00 15.48 1410 ILE B O 1
ATOM 3142 N N . LYS B 1 93 ? 34.506 34.819 34.207 1.00 16.38 1411 LYS B N 1
ATOM 3143 C CA . LYS B 1 93 ? 34.123 35.901 33.278 1.00 16.91 1411 LYS B CA 1
ATOM 3144 C C . LYS B 1 93 ? 34.271 37.229 34.014 1.00 17.62 1411 LYS B C 1
ATOM 3145 O O . LYS B 1 93 ? 33.867 37.318 35.197 1.00 16.05 1411 LYS B O 1
ATOM 3151 N N . VAL B 1 94 ? 34.880 38.209 33.360 1.00 18.19 1412 VAL B N 1
ATOM 3152 C CA . VAL B 1 94 ? 35.170 39.552 33.927 1.00 18.52 1412 VAL B CA 1
ATOM 3153 C C . VAL B 1 94 ? 34.230 40.532 33.224 1.00 19.62 1412 VAL B C 1
ATOM 3154 O O . VAL B 1 94 ? 34.252 40.561 31.979 1.00 20.44 1412 VAL B O 1
ATOM 3158 N N . TRP B 1 95 ? 33.376 41.233 33.975 1.00 19.01 1413 TRP B N 1
ATOM 3159 C CA . TRP B 1 95 ? 32.265 42.043 33.401 1.00 21.39 1413 TRP B CA 1
ATOM 3160 C C . TRP B 1 95 ? 32.404 43.529 33.728 1.00 22.89 1413 TRP B C 1
ATOM 3161 O O . TRP B 1 95 ? 32.613 43.862 34.916 1.00 21.95 1413 TRP B O 1
ATOM 3172 N N . ASP B 1 96 ? 32.214 44.352 32.685 1.00 24.13 1414 ASP B N 1
ATOM 3173 C CA . ASP B 1 96 ? 31.897 45.810 32.710 1.00 24.77 1414 ASP B CA 1
ATOM 3174 C C . ASP B 1 96 ? 30.372 45.971 32.697 1.00 25.53 1414 ASP B C 1
ATOM 3175 O O . ASP B 1 96 ? 29.746 45.686 31.649 1.00 26.77 1414 ASP B O 1
ATOM 3180 N N . ILE B 1 97 ? 29.787 46.408 33.821 1.00 25.97 1415 ILE B N 1
ATOM 3181 C CA . ILE B 1 97 ? 28.309 46.485 34.016 1.00 26.96 1415 ILE B CA 1
ATOM 3182 C C . ILE B 1 97 ? 27.861 47.952 34.095 1.00 29.83 1415 ILE B C 1
ATOM 3183 O O . ILE B 1 97 ? 26.807 48.221 34.693 1.00 29.60 1415 ILE B O 1
ATOM 3188 N N . ARG B 1 98 ? 28.614 48.876 33.504 1.00 31.51 1416 ARG B N 1
ATOM 3189 C CA . ARG B 1 98 ? 28.232 50.315 33.512 1.00 31.42 1416 ARG B CA 1
ATOM 3190 C C . ARG B 1 98 ? 26.818 50.482 32.940 1.00 32.99 1416 ARG B C 1
ATOM 3191 O O . ARG B 1 98 ? 26.008 51.180 33.592 1.00 33.84 1416 ARG B O 1
ATOM 3199 N N . ASP B 1 99 ? 26.529 49.864 31.788 1.00 32.12 1417 ASP B N 1
ATOM 3200 C CA . ASP B 1 99 ? 25.242 50.016 31.059 1.00 32.74 1417 ASP B CA 1
ATOM 3201 C C . ASP B 1 99 ? 24.531 48.668 30.915 1.00 34.35 1417 ASP B C 1
ATOM 3202 O O . ASP B 1 99 ? 23.296 48.601 31.150 1.00 32.01 1417 ASP B O 1
ATOM 3207 N N . SER B 1 100 ? 25.270 47.648 30.478 1.00 32.63 1418 SER B N 1
ATOM 3208 C CA . SER B 1 100 ? 24.738 46.317 30.101 1.00 32.32 1418 SER B CA 1
ATOM 3209 C C . SER B 1 100 ? 25.770 45.244 30.459 1.00 28.46 1418 SER B C 1
ATOM 3210 O O . SER B 1 100 ? 26.870 45.604 30.963 1.00 27.34 1418 SER B O 1
ATOM 3213 N N . ALA B 1 101 ? 25.409 43.986 30.230 1.00 29.59 1419 ALA B N 1
ATOM 3214 C CA . ALA B 1 101 ? 26.235 42.799 30.552 1.00 27.84 1419 ALA B CA 1
ATOM 3215 C C . ALA B 1 101 ? 27.345 42.659 29.504 1.00 27.15 1419 ALA B C 1
ATOM 3216 O O . ALA B 1 101 ? 27.135 41.924 28.534 1.00 30.83 1419 ALA B O 1
ATOM 3218 N N . LYS B 1 102 ? 28.483 43.328 29.709 1.00 25.12 1420 LYS B N 1
ATOM 3219 C CA . LYS B 1 102 ? 29.637 43.306 28.766 1.00 26.82 1420 LYS B CA 1
ATOM 3220 C C . LYS B 1 102 ? 30.798 42.503 29.362 1.00 25.12 1420 LYS B C 1
ATOM 3221 O O . LYS B 1 102 ? 31.459 42.980 30.310 1.00 25.03 1420 LYS B O 1
ATOM 3227 N N . CYS B 1 103 ? 31.065 41.338 28.780 1.00 24.36 1421 CYS B N 1
ATOM 3228 C CA . CYS B 1 103 ? 32.163 40.443 29.215 1.00 24.47 1421 CYS B CA 1
ATOM 3229 C C . CYS B 1 103 ? 33.465 40.886 28.549 1.00 25.48 1421 CYS B C 1
ATOM 3230 O O . CYS B 1 103 ? 33.580 40.720 27.313 1.00 27.63 1421 CYS B O 1
ATOM 3233 N N . ILE B 1 104 ? 34.379 41.483 29.308 1.00 24.32 1422 ILE B N 1
ATOM 3234 C CA . ILE B 1 104 ? 35.594 42.115 28.721 1.00 26.22 1422 ILE B CA 1
ATOM 3235 C C . ILE B 1 104 ? 36.668 41.042 28.524 1.00 26.38 1422 ILE B C 1
ATOM 3236 O O . ILE B 1 104 ? 37.484 41.196 27.592 1.00 26.94 1422 ILE B O 1
ATOM 3241 N N . ARG B 1 105 ? 36.622 39.954 29.294 1.00 25.43 1423 ARG B N 1
ATOM 3242 C CA . ARG B 1 105 ? 37.740 38.989 29.350 1.00 25.17 1423 ARG B CA 1
ATOM 3243 C C . ARG B 1 105 ? 37.280 37.705 30.038 1.00 21.23 1423 ARG B C 1
ATOM 3244 O O . ARG B 1 105 ? 36.343 37.764 30.847 1.00 19.24 1423 ARG B O 1
ATOM 3252 N N . THR B 1 106 ? 37.905 36.584 29.693 1.00 18.49 1424 THR B N 1
ATOM 3253 C CA . THR B 1 106 ? 37.580 35.256 30.250 1.00 17.43 1424 THR B CA 1
ATOM 3254 C C . THR B 1 106 ? 38.888 34.632 30.729 1.00 17.52 1424 THR B C 1
ATOM 3255 O O . THR B 1 106 ? 39.851 34.557 29.924 1.00 17.28 1424 THR B O 1
ATOM 3259 N N . LEU B 1 107 ? 38.920 34.224 31.996 1.00 16.84 1425 LEU B N 1
ATOM 3260 C CA . LEU B 1 107 ? 40.070 33.515 32.599 1.00 17.07 1425 LEU B CA 1
ATOM 3261 C C . LEU B 1 107 ? 39.721 32.036 32.687 1.00 16.49 1425 LEU B C 1
ATOM 3262 O O . LEU B 1 107 ? 38.514 31.709 32.823 1.00 16.95 1425 LEU B O 1
ATOM 3267 N N . THR B 1 108 ? 40.717 31.158 32.632 1.00 15.02 1426 THR B N 1
ATOM 3268 C CA . THR B 1 108 ? 40.477 29.706 32.776 1.00 14.56 1426 THR B CA 1
ATOM 3269 C C . THR B 1 108 ? 41.158 29.142 34.022 1.00 14.40 1426 THR B C 1
ATOM 3270 O O . THR B 1 108 ? 42.068 29.750 34.606 1.00 13.95 1426 THR B O 1
ATOM 3274 N N . SER B 1 109 ? 40.735 27.949 34.409 1.00 14.62 1427 SER B N 1
ATOM 3275 C CA . SER B 1 109 ? 41.275 27.256 35.599 1.00 14.89 1427 SER B CA 1
ATOM 3276 C C . SER B 1 109 ? 42.788 27.041 35.431 1.00 15.57 1427 SER B C 1
ATOM 3277 O O . SER B 1 109 ? 43.498 27.079 36.438 1.00 15.56 1427 SER B O 1
ATOM 3280 N N . SER B 1 110 ? 43.263 26.870 34.193 1.00 16.10 1428 SER B N 1
ATOM 3281 C CA . SER B 1 110 ? 44.692 26.580 33.902 1.00 16.70 1428 SER B CA 1
ATOM 3282 C C . SER B 1 110 ? 45.512 27.867 33.750 1.00 15.55 1428 SER B C 1
ATOM 3283 O O . SER B 1 110 ? 46.736 27.767 33.552 1.00 18.17 1428 SER B O 1
ATOM 3286 N N . GLY B 1 111 ? 44.898 29.039 33.842 1.00 13.81 1429 GLY B N 1
ATOM 3287 C CA . GLY B 1 111 ? 45.642 30.308 33.764 1.00 14.83 1429 GLY B CA 1
ATOM 3288 C C . GLY B 1 111 ? 45.596 30.950 32.389 1.00 14.58 1429 GLY B C 1
ATOM 3289 O O . GLY B 1 111 ? 46.231 32.003 32.230 1.00 15.19 1429 GLY B O 1
ATOM 3290 N N . GLN B 1 112 ? 44.859 30.398 31.431 1.00 14.62 1430 GLN B N 1
ATOM 3291 C CA . GLN B 1 112 ? 44.726 31.054 30.106 1.00 15.34 1430 GLN B CA 1
ATOM 3292 C C . GLN B 1 112 ? 43.803 32.266 30.221 1.00 15.81 1430 GLN B C 1
ATOM 3293 O O . GLN B 1 112 ? 42.921 32.298 31.107 1.00 15.84 1430 GLN B O 1
ATOM 3299 N N . VAL B 1 113 ? 44.001 33.260 29.362 1.00 15.80 1431 VAL B N 1
ATOM 3300 C CA . VAL B 1 113 ? 43.197 34.505 29.371 1.00 17.13 1431 VAL B CA 1
ATOM 3301 C C . VAL B 1 113 ? 42.842 34.827 27.924 1.00 18.19 1431 VAL B C 1
ATOM 3302 O O . VAL B 1 113 ? 43.727 34.731 27.044 1.00 18.94 1431 VAL B O 1
ATOM 3306 N N . THR B 1 114 ? 41.595 35.195 27.667 1.00 18.41 1432 THR B N 1
ATOM 3307 C CA . THR B 1 114 ? 41.154 35.633 26.321 1.00 19.65 1432 THR B CA 1
ATOM 3308 C C . THR B 1 114 ? 40.352 36.927 26.432 1.00 22.95 1432 THR B C 1
ATOM 3309 O O . THR B 1 114 ? 39.696 37.127 27.470 1.00 21.88 1432 THR B O 1
ATOM 3313 N N . LEU B 1 115 ? 40.409 37.777 25.406 1.00 23.64 1433 LEU B N 1
ATOM 3314 C CA . LEU B 1 115 ? 39.515 38.958 25.285 1.00 25.32 1433 LEU B CA 1
ATOM 3315 C C . LEU B 1 115 ? 38.076 38.503 25.042 1.00 25.69 1433 LEU B C 1
ATOM 3316 O O . LEU B 1 115 ? 37.863 37.524 24.310 1.00 24.71 1433 LEU B O 1
ATOM 3321 N N . GLY B 1 116 ? 37.119 39.231 25.618 1.00 26.13 1434 GLY B N 1
ATOM 3322 C CA . GLY B 1 116 ? 35.685 38.964 25.452 1.00 28.68 1434 GLY B CA 1
ATOM 3323 C C . GLY B 1 116 ? 35.261 37.663 26.102 1.00 28.43 1434 GLY B C 1
ATOM 3324 O O . GLY B 1 116 ? 35.866 37.258 27.124 1.00 27.91 1434 GLY B O 1
ATOM 3325 N N . ASP B 1 117 ? 34.257 37.032 25.506 1.00 29.68 1435 ASP B N 1
ATOM 3326 C CA . ASP B 1 117 ? 33.490 35.904 26.074 1.00 29.41 1435 ASP B CA 1
ATOM 3327 C C . ASP B 1 117 ? 33.935 34.604 25.403 1.00 30.82 1435 ASP B C 1
ATOM 3328 O O . ASP B 1 117 ? 33.507 34.355 24.260 1.00 30.41 1435 ASP B O 1
ATOM 3333 N N . ALA B 1 118 ? 34.745 33.797 26.096 1.00 29.52 1436 ALA B N 1
ATOM 3334 C CA . ALA B 1 118 ? 35.273 32.506 25.592 1.00 30.75 1436 ALA B CA 1
ATOM 3335 C C . ALA B 1 118 ? 34.302 31.357 25.892 1.00 33.98 1436 ALA B C 1
ATOM 3336 O O . ALA B 1 118 ? 34.661 30.209 25.568 1.00 37.32 1436 ALA B O 1
ATOM 3338 N N . CYS B 1 119 ? 33.135 31.641 26.488 1.00 34.65 1437 CYS B N 1
ATOM 3339 C CA . CYS B 1 119 ? 32.053 30.657 26.780 1.00 37.15 1437 CYS B CA 1
ATOM 3340 C C . CYS B 1 119 ? 30.924 30.779 25.745 1.00 39.37 1437 CYS B C 1
ATOM 3341 O O . CYS B 1 119 ? 31.249 31.015 24.564 1.00 43.92 1437 CYS B O 1
ATOM 3344 N N . VAL B 1 127 ? 29.035 19.777 27.463 1.00 47.24 1445 VAL B N 1
ATOM 3345 C CA . VAL B 1 127 ? 30.496 19.927 27.184 1.00 44.94 1445 VAL B CA 1
ATOM 3346 C C . VAL B 1 127 ? 31.290 19.490 28.424 1.00 42.88 1445 VAL B C 1
ATOM 3347 O O . VAL B 1 127 ? 31.165 20.145 29.478 1.00 40.26 1445 VAL B O 1
ATOM 3349 N N . ALA B 1 128 ? 32.063 18.408 28.313 1.00 38.43 1446 ALA B N 1
ATOM 3350 C CA . ALA B 1 128 ? 32.980 17.937 29.373 1.00 34.59 1446 ALA B CA 1
ATOM 3351 C C . ALA B 1 128 ? 34.100 18.973 29.504 1.00 32.51 1446 ALA B C 1
ATOM 3352 O O . ALA B 1 128 ? 34.568 19.462 28.461 1.00 33.93 1446 ALA B O 1
ATOM 3354 N N . ILE B 1 129 ? 34.466 19.332 30.733 1.00 27.31 1447 ILE B N 1
ATOM 3355 C CA . ILE B 1 129 ? 35.660 20.183 31.007 1.00 26.42 1447 ILE B CA 1
ATOM 3356 C C . ILE B 1 129 ? 36.864 19.417 30.475 1.00 27.63 1447 ILE B C 1
ATOM 3357 O O . ILE B 1 129 ? 37.107 18.284 30.903 1.00 27.46 1447 ILE 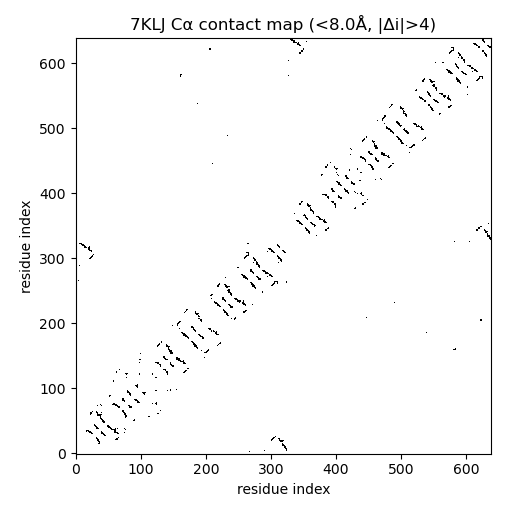B O 1
ATOM 3362 N N . PRO B 1 130 ? 37.641 20.004 29.533 1.00 29.41 1448 PRO B N 1
ATOM 3363 C CA . PRO B 1 130 ? 38.721 19.268 28.877 1.00 30.16 1448 PRO B CA 1
ATOM 3364 C C . PRO B 1 130 ? 39.897 18.980 29.818 1.00 32.52 1448 PRO B C 1
ATOM 3365 O O . PRO B 1 130 ? 40.042 19.664 30.829 1.00 27.61 1448 PRO B O 1
ATOM 3369 N N . SER B 1 131 ? 40.712 17.977 29.472 1.00 32.91 1449 SER B N 1
ATOM 3370 C CA . SER B 1 131 ? 41.969 17.657 30.193 1.00 35.36 1449 SER B CA 1
ATOM 3371 C C . SER B 1 131 ? 42.759 18.961 30.367 1.00 30.97 1449 SER B C 1
ATOM 3372 O O . SER B 1 131 ? 42.690 19.829 29.468 1.00 34.71 1449 SER B O 1
ATOM 3375 N N . GLY B 1 132 ? 43.429 19.112 31.505 1.00 30.27 1450 GLY B N 1
ATOM 3376 C CA . GLY B 1 132 ? 44.212 20.314 31.846 1.00 28.63 1450 GLY B CA 1
ATOM 3377 C C . GLY B 1 132 ? 43.352 21.399 32.470 1.00 27.09 1450 GLY B C 1
ATOM 3378 O O . GLY B 1 132 ? 43.933 22.367 32.980 1.00 29.57 1450 GLY B O 1
ATOM 3379 N N . GLU B 1 133 ? 42.023 21.260 32.438 1.00 24.39 1451 GLU B N 1
ATOM 3380 C CA . GLU B 1 133 ? 41.107 22.203 33.137 1.00 21.88 1451 GLU B CA 1
ATOM 3381 C C . GLU B 1 133 ? 40.375 21.458 34.252 1.00 21.98 1451 GLU B C 1
ATOM 3382 O O . GLU B 1 133 ? 40.266 20.220 34.211 1.00 22.93 1451 GLU B O 1
ATOM 3388 N N . ASN B 1 134 ? 39.877 22.217 35.219 1.00 18.60 1452 ASN B N 1
ATOM 3389 C CA . ASN B 1 134 ? 39.089 21.693 36.353 1.00 18.59 1452 ASN B CA 1
ATOM 3390 C C . ASN B 1 134 ? 37.953 22.676 36.618 1.00 16.04 1452 ASN B C 1
ATOM 3391 O O . ASN B 1 134 ? 38.101 23.877 36.306 1.00 15.65 1452 ASN B O 1
ATOM 3396 N N . GLN B 1 135 ? 36.855 22.191 37.180 1.00 15.43 1453 GLN B N 1
ATOM 3397 C CA . GLN B 1 135 ? 35.804 23.062 37.755 1.00 15.58 1453 GLN B CA 1
ATOM 3398 C C . GLN B 1 135 ? 36.465 24.031 38.733 1.00 14.06 1453 GLN B C 1
ATOM 3399 O O . GLN B 1 135 ? 37.232 23.585 39.600 1.00 14.80 1453 GLN B O 1
ATOM 3405 N N . ILE B 1 136 ? 36.136 25.315 38.635 1.00 13.08 1454 ILE B N 1
ATOM 3406 C CA . ILE B 1 136 ? 36.515 26.334 39.638 1.00 13.46 1454 ILE B CA 1
ATOM 3407 C C . ILE B 1 136 ? 35.393 26.373 40.670 1.00 13.49 1454 ILE B C 1
ATOM 3408 O O . ILE B 1 136 ? 34.226 26.553 40.288 1.00 13.50 1454 ILE B O 1
ATOM 3413 N N . ASN B 1 137 ? 35.718 26.139 41.939 1.00 13.66 1455 ASN B N 1
ATOM 3414 C CA . ASN B 1 137 ? 34.687 25.982 42.985 1.00 13.46 1455 ASN B CA 1
ATOM 3415 C C . ASN B 1 137 ? 34.336 27.323 43.619 1.00 12.18 1455 ASN B C 1
ATOM 3416 O O . ASN B 1 137 ? 33.180 27.498 44.055 1.00 13.34 1455 ASN B O 1
ATOM 3421 N N . GLN B 1 138 ? 35.296 28.222 43.750 1.00 12.50 1456 GLN B N 1
ATOM 3422 C CA . GLN B 1 138 ? 35.070 29.505 44.438 1.00 12.26 1456 GLN B CA 1
ATOM 3423 C C . GLN B 1 138 ? 36.214 30.447 44.109 1.00 12.04 1456 GLN B C 1
ATOM 3424 O O . GLN B 1 138 ? 37.341 29.956 43.873 1.00 12.07 1456 GLN B O 1
ATOM 3430 N N . ILE B 1 139 ? 35.929 31.737 44.105 1.00 12.32 1457 ILE B N 1
ATOM 3431 C CA . ILE B 1 139 ? 36.982 32.778 43.987 1.00 12.54 1457 ILE B CA 1
ATOM 3432 C C . ILE B 1 139 ? 36.918 33.672 45.219 1.00 13.16 1457 ILE B C 1
ATOM 3433 O O . ILE B 1 139 ? 35.875 33.738 45.925 1.00 13.44 1457 ILE B O 1
ATOM 3438 N N . ALA B 1 140 ? 38.002 34.388 45.441 1.00 13.47 1458 ALA B N 1
ATOM 3439 C CA . ALA B 1 140 ? 38.078 35.438 46.465 1.00 14.04 1458 ALA B CA 1
ATOM 3440 C C . ALA B 1 140 ? 38.941 36.567 45.926 1.00 15.00 1458 ALA B C 1
ATOM 3441 O O . ALA B 1 140 ? 39.964 36.276 45.268 1.00 15.14 1458 ALA B O 1
ATOM 3443 N N . LEU B 1 141 ? 38.546 37.806 46.199 1.00 15.48 1459 LEU B N 1
ATOM 3444 C CA . LEU B 1 141 ? 39.401 38.991 45.966 1.00 16.28 1459 LEU B CA 1
ATOM 3445 C C . LEU B 1 141 ? 40.123 39.343 47.257 1.00 16.52 1459 LEU B C 1
ATOM 3446 O O . LEU B 1 141 ? 39.559 39.144 48.360 1.00 17.14 1459 LEU B O 1
ATOM 3451 N N . ASN B 1 142 ? 41.294 39.942 47.137 1.00 16.74 1460 ASN B N 1
ATOM 3452 C CA . ASN B 1 142 ? 41.942 40.595 48.295 1.00 17.15 1460 ASN B CA 1
ATOM 3453 C C . ASN B 1 142 ? 41.213 41.917 48.539 1.00 18.47 1460 ASN B C 1
ATOM 3454 O O . ASN B 1 142 ? 40.435 42.386 47.709 1.00 17.75 1460 ASN B O 1
ATOM 3459 N N . PRO B 1 143 ? 41.362 42.501 49.745 1.00 21.37 1461 PRO B N 1
ATOM 3460 C CA . PRO B 1 143 ? 40.626 43.712 50.103 1.00 22.40 1461 PRO B CA 1
ATOM 3461 C C . PRO B 1 143 ? 40.882 44.907 49.172 1.00 23.60 1461 PRO B C 1
ATOM 3462 O O . PRO B 1 143 ? 39.988 45.722 49.050 1.00 25.53 1461 PRO B O 1
ATOM 3466 N N . THR B 1 144 ? 42.039 44.952 48.494 1.00 23.82 1462 THR B N 1
ATOM 3467 C CA . THR B 1 144 ? 42.451 46.046 47.570 1.00 23.46 1462 THR B CA 1
ATOM 3468 C C . THR B 1 144 ? 41.991 45.789 46.128 1.00 24.59 1462 THR B C 1
ATOM 3469 O O . THR B 1 144 ? 42.155 46.704 45.295 1.00 26.83 1462 THR B O 1
ATOM 3473 N N . GLY B 1 145 ? 41.455 44.604 45.820 1.00 22.31 1463 GLY B N 1
ATOM 3474 C CA . GLY B 1 145 ? 41.021 44.239 44.458 1.00 21.96 1463 GLY B CA 1
ATOM 3475 C C . GLY B 1 145 ? 42.194 44.126 43.491 1.00 21.92 1463 GLY B C 1
ATOM 3476 O O . GLY B 1 145 ? 41.972 44.268 42.276 1.00 24.15 1463 GLY B O 1
ATOM 3477 N N . THR B 1 146 ? 43.402 43.872 43.984 1.00 19.34 1464 THR B N 1
ATOM 3478 C CA . THR B 1 146 ? 44.630 43.768 43.152 1.00 19.24 1464 THR B CA 1
ATOM 3479 C C . THR B 1 146 ? 44.926 42.312 42.793 1.00 18.27 1464 THR B C 1
ATOM 3480 O O . THR B 1 146 ? 45.670 42.084 41.825 1.00 18.56 1464 THR B O 1
ATOM 3484 N N . PHE B 1 147 ? 44.399 41.353 43.561 1.00 16.76 1465 PHE B N 1
ATOM 3485 C CA . PHE B 1 147 ? 44.585 39.907 43.311 1.00 16.85 1465 PHE B CA 1
ATOM 3486 C C . PHE B 1 147 ? 43.254 39.193 43.489 1.00 17.07 1465 PHE B C 1
ATOM 3487 O O . PHE B 1 147 ? 42.472 39.550 44.375 1.00 16.60 1465 PHE B O 1
ATOM 3495 N N . LEU B 1 148 ? 43.064 38.174 42.663 1.00 15.15 1466 LEU B N 1
ATOM 3496 C CA . LEU B 1 148 ? 41.962 37.199 42.709 1.00 14.64 1466 LEU B CA 1
ATOM 3497 C C . LEU B 1 148 ? 42.600 35.830 42.925 1.00 13.79 1466 LEU B C 1
ATOM 3498 O O . LEU B 1 148 ? 43.663 35.526 42.338 1.00 15.22 1466 LEU B O 1
ATOM 3503 N N . TYR B 1 149 ? 41.963 35.019 43.754 1.00 13.57 1467 TYR B N 1
ATOM 3504 C CA . TYR B 1 149 ? 42.406 33.656 44.087 1.00 12.94 1467 TYR B CA 1
ATOM 3505 C C . TYR B 1 149 ? 41.283 32.712 43.681 1.00 13.05 1467 TYR B C 1
ATOM 3506 O O . TYR B 1 149 ? 40.138 32.941 44.105 1.00 13.76 1467 TYR B O 1
ATOM 3515 N N . ALA B 1 150 ? 41.597 31.699 42.877 1.00 12.79 1468 ALA B N 1
ATOM 3516 C CA . ALA B 1 150 ? 40.583 30.806 42.260 1.00 12.30 1468 ALA B CA 1
ATOM 3517 C C . ALA B 1 150 ? 40.842 29.345 42.631 1.00 12.75 1468 ALA B C 1
ATOM 3518 O O . ALA B 1 150 ? 41.815 28.758 42.149 1.00 13.42 1468 ALA B O 1
ATOM 3520 N N . ALA B 1 151 ? 39.964 28.774 43.453 1.00 12.48 1469 ALA B N 1
ATOM 3521 C CA . ALA B 1 151 ? 40.051 27.377 43.916 1.00 13.00 1469 ALA B CA 1
ATOM 3522 C C . ALA B 1 151 ? 39.577 26.463 42.799 1.00 13.17 1469 ALA B C 1
ATOM 3523 O O . ALA B 1 151 ? 38.434 26.580 42.365 1.00 14.04 1469 ALA B O 1
ATOM 3525 N N A SER B 1 152 ? 40.459 25.613 42.280 0.50 12.99 1470 SER B N 1
ATOM 3526 N N B SER B 1 152 ? 40.408 25.498 42.441 0.50 13.57 1470 SER B N 1
ATOM 3527 C CA A SER B 1 152 ? 40.085 24.567 41.294 0.50 13.06 1470 SER B CA 1
ATOM 3528 C CA B SER B 1 152 ? 40.130 24.582 41.320 0.50 14.17 1470 SER B CA 1
ATOM 3529 C C A SER B 1 152 ? 40.998 23.361 41.485 0.50 13.54 1470 SER B C 1
ATOM 3530 C C B SER B 1 152 ? 41.022 23.354 41.464 0.50 14.21 1470 SER B C 1
ATOM 3531 O O A SER B 1 152 ? 42.191 23.562 41.751 0.50 13.60 1470 SER B O 1
ATOM 3532 O O B SER B 1 152 ? 42.229 23.531 41.696 0.50 14.17 1470 SER B O 1
ATOM 3537 N N . GLY B 1 153 ? 40.450 22.159 41.336 1.00 14.46 1471 GLY B N 1
ATOM 3538 C CA . GLY B 1 153 ? 41.199 20.941 41.666 1.00 14.50 1471 GLY B CA 1
ATOM 3539 C C . GLY B 1 153 ? 41.780 21.063 43.062 1.00 15.05 1471 GLY B C 1
ATOM 3540 O O . GLY B 1 153 ? 41.098 21.614 43.931 1.00 15.30 1471 GLY B O 1
ATOM 3541 N N . ASN B 1 154 ? 43.010 20.606 43.275 1.00 15.33 1472 ASN B N 1
ATOM 3542 C CA . ASN B 1 154 ? 43.600 20.567 44.636 1.00 15.63 1472 ASN B CA 1
ATOM 3543 C C . ASN B 1 154 ? 44.457 21.811 44.887 1.00 16.56 1472 ASN B C 1
ATOM 3544 O O . ASN B 1 154 ? 45.349 21.769 45.755 1.00 17.64 1472 ASN B O 1
ATOM 3549 N N . ALA B 1 155 ? 44.190 22.922 44.209 1.00 14.78 1473 ALA B N 1
ATOM 3550 C CA . ALA B 1 155 ? 45.054 24.113 44.294 1.00 14.51 1473 ALA B CA 1
ATOM 3551 C C . ALA B 1 155 ? 44.231 25.384 44.201 1.00 14.17 1473 ALA B C 1
ATOM 3552 O O . ALA B 1 155 ? 43.026 25.323 43.915 1.00 14.15 1473 ALA B O 1
ATOM 3554 N N . VAL B 1 156 ? 44.898 26.513 44.430 1.00 13.86 1474 VAL B N 1
ATOM 3555 C CA . VAL B 1 156 ? 44.288 27.854 44.273 1.00 14.17 1474 VAL B CA 1
ATOM 3556 C C . VAL B 1 156 ? 45.169 28.660 43.337 1.00 14.66 1474 VAL B C 1
ATOM 3557 O O . VAL B 1 156 ? 46.346 28.864 43.642 1.00 15.75 1474 VAL B O 1
ATOM 3561 N N . ARG B 1 157 ? 44.622 29.063 42.196 1.00 13.96 1475 ARG B N 1
ATOM 3562 C CA . ARG B 1 157 ? 45.372 29.878 41.221 1.00 14.29 1475 ARG B CA 1
ATOM 3563 C C . ARG B 1 157 ? 45.370 31.344 41.656 1.00 14.67 1475 ARG B C 1
ATOM 3564 O O . ARG B 1 157 ? 44.305 31.862 42.009 1.00 15.05 1475 ARG B O 1
ATOM 3572 N N . MET B 1 158 ? 46.529 31.993 41.575 1.00 14.03 1476 MET B N 1
ATOM 3573 C CA . MET B 1 158 ? 46.695 33.430 41.883 1.00 14.71 1476 MET B CA 1
ATOM 3574 C C . MET B 1 158 ? 46.616 34.219 40.583 1.00 14.77 1476 MET B C 1
ATOM 3575 O O . MET B 1 158 ? 47.300 33.837 39.618 1.00 14.74 1476 MET B O 1
ATOM 3580 N N . TRP B 1 159 ? 45.850 35.309 40.596 1.00 14.92 1477 TRP B N 1
ATOM 3581 C CA . TRP B 1 159 ? 45.642 36.216 39.447 1.00 15.91 1477 TRP B CA 1
ATOM 3582 C C . TRP B 1 159 ? 45.984 37.646 39.852 1.00 16.67 1477 TRP B C 1
ATOM 3583 O O . TRP B 1 159 ? 45.352 38.166 40.772 1.00 16.94 1477 TRP B O 1
ATOM 3594 N N . ASP B 1 160 ? 46.951 38.247 39.169 1.00 16.22 1478 ASP B N 1
ATOM 3595 C CA . ASP B 1 160 ? 47.238 39.698 39.209 1.00 16.35 1478 ASP B CA 1
ATOM 3596 C C . ASP B 1 160 ? 46.141 40.426 38.422 1.00 17.14 1478 ASP B C 1
ATOM 3597 O O . ASP B 1 160 ? 46.073 40.255 37.201 1.00 17.41 1478 ASP B O 1
ATOM 3602 N N . LEU B 1 161 ? 45.274 41.188 39.092 1.00 16.50 1479 LEU B N 1
ATOM 3603 C CA . LEU B 1 161 ? 44.124 41.863 38.444 1.00 17.62 1479 LEU B CA 1
ATOM 3604 C C . LEU B 1 161 ? 44.536 43.177 37.775 1.00 18.35 1479 LEU B C 1
ATOM 3605 O O . LEU B 1 161 ? 43.722 43.668 36.976 1.00 21.40 1479 LEU B O 1
ATOM 3610 N N . LYS B 1 162 ? 45.733 43.693 38.057 1.00 20.11 1480 LYS B N 1
ATOM 3611 C CA . LYS B 1 162 ? 46.298 44.836 37.287 1.00 21.74 1480 LYS B CA 1
ATOM 3612 C C . LYS B 1 162 ? 46.651 44.326 35.884 1.00 22.39 1480 LYS B C 1
ATOM 3613 O O . LYS B 1 162 ? 46.337 45.021 34.902 1.00 24.17 1480 LYS B O 1
ATOM 3618 N N . ARG B 1 163 ? 47.229 43.127 35.795 1.00 21.26 1481 ARG B N 1
ATOM 3619 C CA . ARG B 1 163 ? 47.767 42.564 34.527 1.00 21.49 1481 ARG B CA 1
ATOM 3620 C C . ARG B 1 163 ? 46.775 41.602 33.866 1.00 19.44 1481 ARG B C 1
ATOM 3621 O O . ARG B 1 163 ? 46.968 41.285 32.689 1.00 18.91 1481 ARG B O 1
ATOM 3629 N N . PHE B 1 164 ? 45.777 41.105 34.602 1.00 18.23 1482 PHE B N 1
ATOM 3630 C CA . PHE B 1 164 ? 44.924 39.959 34.189 1.00 17.31 1482 PHE B CA 1
ATOM 3631 C C . PHE B 1 164 ? 45.809 38.817 33.691 1.00 16.87 1482 PHE B C 1
ATOM 3632 O O . PHE B 1 164 ? 45.597 38.262 32.584 1.00 16.96 1482 PHE B O 1
ATOM 3640 N N . GLN B 1 165 ? 46.771 38.434 34.518 1.00 15.99 1483 GLN B N 1
ATOM 3641 C CA . GLN B 1 165 ? 47.721 37.332 34.275 1.00 15.53 1483 GLN B CA 1
ATOM 3642 C C . GLN B 1 165 ? 47.882 36.559 35.568 1.00 15.50 1483 GLN B C 1
ATOM 3643 O O . GLN B 1 165 ? 47.901 37.200 36.637 1.00 15.43 1483 GLN B O 1
ATOM 3649 N N . SER B 1 166 ? 48.047 35.249 35.460 1.00 15.18 1484 SER B N 1
ATOM 3650 C CA . SER B 1 166 ? 48.249 34.374 36.628 1.00 14.66 1484 SER B CA 1
ATOM 3651 C C . SER B 1 166 ? 49.718 34.433 37.039 1.00 15.61 1484 SER B C 1
ATOM 3652 O O . SER B 1 166 ? 50.607 34.485 36.152 1.00 16.44 1484 SER B O 1
ATOM 3655 N N . THR B 1 167 ? 49.979 34.408 38.336 1.00 15.46 1485 THR B N 1
ATOM 3656 C CA . THR B 1 167 ? 51.348 34.486 38.886 1.00 16.08 1485 THR B CA 1
ATOM 3657 C C . THR B 1 167 ? 51.791 33.137 39.438 1.00 17.21 1485 THR B C 1
ATOM 3658 O O . THR B 1 167 ? 52.988 32.963 39.648 1.00 17.08 1485 THR B O 1
ATOM 3662 N N . GLY B 1 168 ? 50.863 32.232 39.739 1.00 15.46 1486 GLY B N 1
ATOM 3663 C CA . GLY B 1 168 ? 51.236 30.989 40.413 1.00 15.38 1486 GLY B CA 1
ATOM 3664 C C . GLY B 1 168 ? 50.047 30.310 41.038 1.00 15.93 1486 GLY B C 1
ATOM 3665 O O . GLY B 1 168 ? 48.911 30.638 40.684 1.00 15.53 1486 GLY B O 1
ATOM 3666 N N A LYS B 1 169 ? 50.299 29.388 41.959 0.50 15.87 1487 LYS B N 1
ATOM 3667 N N B LYS B 1 169 ? 50.322 29.359 41.928 0.50 16.49 1487 LYS B N 1
ATOM 3668 C CA A LYS B 1 169 ? 49.214 28.614 42.603 0.50 15.90 1487 LYS B CA 1
ATOM 3669 C CA B LYS B 1 169 ? 49.310 28.486 42.571 0.50 16.84 1487 LYS B CA 1
ATOM 3670 C C A LYS B 1 169 ? 49.634 28.147 43.994 0.50 15.90 1487 LYS B C 1
ATOM 3671 C C B LYS B 1 169 ? 49.666 28.289 44.042 0.50 16.50 1487 LYS B C 1
ATOM 3672 O O A LYS B 1 169 ? 50.823 27.824 44.220 0.50 15.82 1487 LYS B O 1
ATOM 3673 O O B LYS B 1 169 ? 50.872 28.329 44.372 0.50 16.81 1487 LYS B O 1
ATOM 3684 N N . LEU B 1 170 ? 48.641 28.084 44.872 1.00 15.45 1488 LEU B N 1
ATOM 3685 C CA . LEU B 1 170 ? 48.771 27.648 46.277 1.00 15.68 1488 LEU B CA 1
ATOM 3686 C C . LEU B 1 170 ? 48.463 26.153 46.310 1.00 16.12 1488 LEU B C 1
ATOM 3687 O O . LEU B 1 170 ? 47.342 25.787 45.923 1.00 15.81 1488 LEU B O 1
ATOM 3692 N N . THR B 1 171 ? 49.410 25.321 46.732 1.00 16.48 1489 THR B N 1
ATOM 3693 C CA . THR B 1 171 ? 49.259 23.848 46.721 1.00 16.84 1489 THR B CA 1
ATOM 3694 C C . THR B 1 171 ? 49.412 23.290 48.132 1.00 16.64 1489 THR B C 1
ATOM 3695 O O . THR B 1 171 ? 49.801 24.024 49.039 1.00 17.43 1489 THR B O 1
ATOM 3699 N N . GLY B 1 172 ? 49.082 22.014 48.293 1.00 17.07 1490 GLY B N 1
ATOM 3700 C CA . GLY B 1 172 ? 49.242 21.305 49.573 1.00 17.52 1490 GLY B CA 1
ATOM 3701 C C . GLY B 1 172 ? 48.054 20.440 49.922 1.00 17.40 1490 GLY B C 1
ATOM 3702 O O . GLY B 1 172 ? 48.213 19.463 50.680 1.00 19.05 1490 GLY B O 1
ATOM 3703 N N A HIS B 1 173 ? 46.839 20.799 49.492 0.50 16.61 1491 HIS B N 1
ATOM 3704 N N B HIS B 1 173 ? 46.916 20.732 49.294 0.50 16.28 1491 HIS B N 1
ATOM 3705 C CA A HIS B 1 173 ? 45.646 19.982 49.835 0.50 15.97 1491 HIS B CA 1
ATOM 3706 C CA B HIS B 1 173 ? 45.615 20.053 49.495 0.50 15.70 1491 HIS B CA 1
ATOM 3707 C C A HIS B 1 173 ? 45.705 18.660 49.060 0.50 15.40 1491 HIS B C 1
ATOM 3708 C C B HIS B 1 173 ? 45.660 18.625 48.935 0.50 15.14 1491 HIS B C 1
ATOM 3709 O O A HIS B 1 173 ? 46.339 18.598 47.986 0.50 16.12 1491 HIS B O 1
ATOM 3710 O O B HIS B 1 173 ? 46.230 18.441 47.834 0.50 15.34 1491 HIS B O 1
ATOM 3723 N N . LEU B 1 174 ? 45.037 17.656 49.618 1.00 15.73 1492 LEU B N 1
ATOM 3724 C CA . LEU B 1 174 ? 44.978 16.258 49.107 1.00 17.12 1492 LEU B CA 1
ATOM 3725 C C . LEU B 1 174 ? 43.648 15.997 48.408 1.00 17.46 1492 LEU B C 1
ATOM 3726 O O . LEU B 1 174 ? 43.455 14.889 47.908 1.00 19.80 1492 LEU B O 1
ATOM 3731 N N . GLY B 1 175 ? 42.754 16.980 48.389 1.00 16.05 1493 GLY B N 1
ATOM 3732 C CA . GLY B 1 175 ? 41.470 16.883 47.701 1.00 15.40 1493 GLY B CA 1
ATOM 3733 C C . GLY B 1 175 ? 41.015 18.258 47.263 1.00 14.73 1493 GLY B C 1
ATOM 3734 O O . GLY B 1 175 ? 41.652 19.251 47.615 1.00 15.04 1493 GLY B O 1
ATOM 3735 N N . PRO B 1 176 ? 39.958 18.325 46.434 1.00 14.96 1494 PRO B N 1
ATOM 3736 C CA . PRO B 1 176 ? 39.528 19.587 45.843 1.00 14.98 1494 PRO B CA 1
ATOM 3737 C C . PRO B 1 176 ? 39.354 20.705 46.874 1.00 14.50 1494 PRO B C 1
ATOM 3738 O O . PRO B 1 176 ? 38.817 20.486 47.958 1.00 14.46 1494 PRO B O 1
ATOM 3742 N N . VAL B 1 177 ? 39.793 21.894 46.489 1.00 14.00 1495 VAL B N 1
ATOM 3743 C CA . VAL B 1 177 ? 39.595 23.118 47.300 1.00 13.68 1495 VAL B CA 1
ATOM 3744 C C . VAL B 1 177 ? 38.200 23.665 47.005 1.00 13.41 1495 VAL B C 1
ATOM 3745 O O . VAL B 1 177 ? 37.956 24.083 45.853 1.00 13.79 1495 VAL B O 1
ATOM 3749 N N . MET B 1 178 ? 37.322 23.643 48.003 1.00 13.27 1496 MET B N 1
ATOM 3750 C CA . MET B 1 178 ? 35.886 23.948 47.792 1.00 14.92 1496 MET B CA 1
ATOM 3751 C C . MET B 1 178 ? 35.584 25.389 48.165 1.00 14.29 1496 MET B C 1
ATOM 3752 O O . MET B 1 178 ? 34.587 25.936 47.667 1.00 14.51 1496 MET B O 1
ATOM 3757 N N . CYS B 1 179 ? 36.385 25.999 49.037 1.00 12.58 1497 CYS B N 1
ATOM 3758 C CA . CYS B 1 179 ? 36.096 27.365 49.501 1.00 13.38 1497 CYS B CA 1
ATOM 3759 C C . CYS B 1 179 ? 37.395 28.026 49.935 1.00 12.67 1497 CYS B C 1
ATOM 3760 O O . CYS B 1 179 ? 38.399 27.348 50.157 1.00 13.04 1497 CYS B O 1
ATOM 3763 N N . LEU B 1 180 ? 37.367 29.337 50.016 1.00 12.46 1498 LEU B N 1
ATOM 3764 C CA . LEU B 1 180 ? 38.554 30.107 50.431 1.00 12.53 1498 LEU B CA 1
ATOM 3765 C C . LEU B 1 180 ? 38.095 31.499 50.823 1.00 13.12 1498 LEU B C 1
ATOM 3766 O O . LEU B 1 180 ? 36.986 31.936 50.422 1.00 13.08 1498 LEU B O 1
ATOM 3771 N N . THR B 1 181 ? 38.935 32.182 51.573 1.00 12.63 1499 THR B N 1
ATOM 3772 C CA . THR B 1 181 ? 38.681 33.595 51.909 1.00 13.86 1499 THR B CA 1
ATOM 3773 C C . THR B 1 181 ? 40.029 34.264 52.127 1.00 14.28 1499 THR B C 1
ATOM 3774 O O . THR B 1 181 ? 40.994 33.542 52.411 1.00 15.35 1499 THR B O 1
ATOM 3778 N N . VAL B 1 182 ? 40.089 35.576 51.942 1.00 14.90 1500 VAL B N 1
ATOM 3779 C CA . VAL B 1 182 ? 41.365 36.330 51.852 1.00 15.96 1500 VAL B CA 1
ATOM 3780 C C . VAL B 1 182 ? 41.288 37.540 52.774 1.00 18.08 1500 VAL B C 1
ATOM 3781 O O . VAL B 1 182 ? 40.233 38.189 52.836 1.00 19.80 1500 VAL B O 1
ATOM 3785 N N . ASP B 1 183 ? 42.390 37.807 53.456 1.00 18.70 1501 ASP B N 1
ATOM 3786 C CA . ASP B 1 183 ? 42.576 39.073 54.197 1.00 19.00 1501 ASP B CA 1
ATOM 3787 C C . ASP B 1 183 ? 43.921 39.639 53.749 1.00 19.31 1501 ASP B C 1
ATOM 3788 O O . ASP B 1 183 ? 44.624 39.000 52.944 1.00 19.12 1501 ASP B O 1
ATOM 3793 N N . GLN B 1 184 ? 44.249 40.829 54.220 1.00 19.79 1502 GLN B N 1
ATOM 3794 C CA . GLN B 1 184 ? 45.548 41.460 53.924 1.00 20.73 1502 GLN B CA 1
ATOM 3795 C C . GLN B 1 184 ? 46.065 41.993 55.252 1.00 21.67 1502 GLN B C 1
ATOM 3796 O O . GLN B 1 184 ? 45.300 42.711 55.914 1.00 21.97 1502 GLN B O 1
ATOM 3802 N N . ILE B 1 185 ? 47.257 41.559 55.655 1.00 23.42 1503 ILE B N 1
ATOM 3803 C CA . ILE B 1 185 ? 47.774 41.800 57.037 1.00 24.80 1503 ILE B CA 1
ATOM 3804 C C . ILE B 1 185 ? 48.772 42.957 57.014 1.00 24.67 1503 ILE B C 1
ATOM 3805 O O . ILE B 1 185 ? 49.015 43.525 58.087 1.00 24.79 1503 ILE B O 1
ATOM 3809 N N . SER B 1 186 ? 49.346 43.276 55.856 1.00 23.52 1504 SER B N 1
ATOM 3810 C CA . SER B 1 186 ? 50.235 44.452 55.667 1.00 24.56 1504 SER B CA 1
ATOM 3811 C C . SER B 1 186 ? 50.282 44.784 54.178 1.00 26.26 1504 SER B C 1
ATOM 3812 O O . SER B 1 186 ? 49.672 44.039 53.395 1.00 23.83 1504 SER B O 1
ATOM 3815 N N . SER B 1 187 ? 50.965 45.861 53.787 1.00 25.81 1505 SER B N 1
ATOM 3816 C CA . SER B 1 187 ? 50.996 46.338 52.380 1.00 25.35 1505 SER B CA 1
ATOM 3817 C C . SER B 1 187 ? 51.526 45.218 51.477 1.00 22.94 1505 SER B C 1
ATOM 3818 O O . SER B 1 187 ? 52.639 44.758 51.728 1.00 25.56 1505 SER B O 1
ATOM 3821 N N . GLY B 1 188 ? 50.721 44.787 50.504 1.00 23.79 1506 GLY B N 1
ATOM 3822 C CA . GLY B 1 188 ? 51.093 43.775 49.498 1.00 24.24 1506 GLY B CA 1
ATOM 3823 C C . GLY B 1 188 ? 51.337 42.409 50.115 1.00 24.04 1506 GLY B C 1
ATOM 3824 O O . GLY B 1 188 ? 52.095 41.623 49.540 1.00 25.49 1506 GLY B O 1
ATOM 3825 N N A GLN B 1 189 ? 50.732 42.128 51.273 0.70 21.91 1507 GLN B N 1
ATOM 3826 N N B GLN B 1 189 ? 50.745 42.143 51.285 0.30 22.00 1507 GLN B N 1
ATOM 3827 C CA A GLN B 1 189 ? 50.881 40.820 51.959 0.70 21.05 1507 GLN B CA 1
ATOM 3828 C CA B GLN B 1 189 ? 50.859 40.839 51.989 0.30 20.82 1507 GLN B CA 1
ATOM 3829 C C A GLN B 1 189 ? 49.484 40.232 52.183 0.70 19.87 1507 GLN B C 1
ATOM 3830 C C B GLN B 1 189 ? 49.462 40.247 52.172 0.30 19.86 1507 GLN B C 1
ATOM 3831 O O A GLN B 1 189 ? 48.756 40.709 53.080 0.70 19.83 1507 GLN B O 1
ATOM 3832 O O B GLN B 1 189 ? 48.728 40.718 53.064 0.30 19.78 1507 GLN B O 1
ATOM 3843 N N . ASP B 1 190 ? 49.125 39.246 51.358 1.00 18.81 1508 ASP B N 1
ATOM 3844 C CA . ASP B 1 190 ? 47.801 38.595 51.380 1.00 18.50 1508 ASP B CA 1
ATOM 3845 C C . ASP B 1 190 ? 47.841 37.341 52.249 1.00 16.92 1508 ASP B C 1
ATOM 3846 O O . ASP B 1 190 ? 48.827 36.601 52.233 1.00 18.88 1508 ASP B O 1
ATOM 3851 N N . LEU B 1 191 ? 46.779 37.144 53.005 1.00 17.02 1509 LEU B N 1
ATOM 3852 C CA . LEU B 1 191 ? 46.555 35.919 53.793 1.00 17.51 1509 LEU B CA 1
ATOM 3853 C C . LEU B 1 191 ? 45.408 35.163 53.128 1.00 15.27 1509 LEU B C 1
ATOM 3854 O O . LEU B 1 191 ? 44.271 35.690 53.096 1.00 14.89 1509 LEU B O 1
ATOM 3859 N N . ILE B 1 192 ? 45.707 34.004 52.558 1.00 14.51 1510 ILE B N 1
ATOM 3860 C CA . ILE B 1 192 ? 44.684 33.176 51.872 1.00 14.04 1510 ILE B CA 1
ATOM 3861 C C . ILE B 1 192 ? 44.390 31.946 52.719 1.00 13.30 1510 ILE B C 1
ATOM 3862 O O . ILE B 1 192 ? 45.319 31.173 53.040 1.00 14.19 1510 ILE B O 1
ATOM 3867 N N . ILE B 1 193 ? 43.126 31.776 53.067 1.00 12.94 1511 ILE B N 1
ATOM 3868 C CA . ILE B 1 193 ? 42.646 30.621 53.861 1.00 12.82 1511 ILE B CA 1
ATOM 3869 C C . ILE B 1 193 ? 41.848 29.724 52.927 1.00 12.54 1511 ILE B C 1
ATOM 3870 O O . ILE B 1 193 ? 40.920 30.225 52.277 1.00 13.06 1511 ILE B O 1
ATOM 3875 N N . THR B 1 194 ? 42.225 28.458 52.849 1.00 12.54 1512 THR B N 1
ATOM 3876 C CA . THR B 1 194 ? 41.577 27.495 51.944 1.00 12.93 1512 THR B CA 1
ATOM 3877 C C . THR B 1 194 ? 40.883 26.393 52.736 1.00 13.16 1512 THR B C 1
ATOM 3878 O O . THR B 1 194 ? 41.364 25.986 53.830 1.00 13.03 1512 THR B O 1
ATOM 3882 N N . GLY B 1 195 ? 39.808 25.865 52.171 1.00 12.52 1513 GLY B N 1
ATOM 3883 C CA . GLY B 1 195 ? 39.048 24.747 52.746 1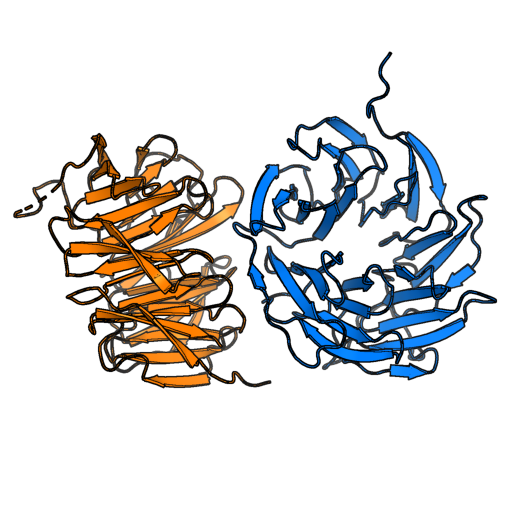.00 12.39 1513 GLY B CA 1
ATOM 3884 C C . GLY B 1 195 ? 38.857 23.659 51.722 1.00 12.27 1513 GLY B C 1
ATOM 3885 O O . GLY B 1 195 ? 38.433 23.964 50.601 1.00 12.82 1513 GLY B O 1
ATOM 3886 N N . SER B 1 196 ? 39.152 22.420 52.086 1.00 12.70 1514 SER B N 1
ATOM 3887 C CA . SER B 1 196 ? 39.239 21.295 51.128 1.00 12.91 1514 SER B CA 1
ATOM 3888 C C . SER B 1 196 ? 38.279 20.157 51.476 1.00 12.59 1514 SER B C 1
ATOM 3889 O O . SER B 1 196 ? 37.891 19.983 52.643 1.00 13.04 1514 SER B O 1
ATOM 3892 N N . LYS B 1 197 ? 37.953 19.383 50.454 1.00 13.91 1515 LYS B N 1
ATOM 3893 C CA . LYS B 1 197 ? 37.298 18.065 50.609 1.00 14.60 1515 LYS B CA 1
ATOM 3894 C C . LYS B 1 197 ? 38.159 17.139 51.474 1.00 14.46 1515 LYS B C 1
ATOM 3895 O O . LYS B 1 197 ? 37.588 16.166 51.980 1.00 14.53 1515 LYS B O 1
ATOM 3901 N N . ASP B 1 198 ? 39.454 17.424 51.644 1.00 14.13 1516 ASP B N 1
ATOM 3902 C CA . ASP B 1 198 ? 40.347 16.587 52.484 1.00 14.35 1516 ASP B CA 1
ATOM 3903 C C . ASP B 1 198 ? 40.148 16.881 53.979 1.00 14.26 1516 ASP B C 1
ATOM 3904 O O . ASP B 1 198 ? 40.855 16.260 54.760 1.00 14.57 1516 ASP B O 1
ATOM 3909 N N . HIS B 1 199 ? 39.210 17.761 54.359 1.00 13.29 1517 HIS B N 1
ATOM 3910 C CA . HIS B 1 199 ? 38.774 18.041 55.757 1.00 13.32 1517 HIS B CA 1
ATOM 3911 C C . HIS B 1 199 ? 39.587 19.165 56.401 1.00 13.36 1517 HIS B C 1
ATOM 3912 O O . HIS B 1 199 ? 39.258 19.520 57.543 1.00 13.34 1517 HIS B O 1
ATOM 3919 N N . TYR B 1 200 ? 40.643 19.637 55.740 1.00 13.29 1518 TYR B N 1
ATOM 3920 C CA . TYR B 1 200 ? 41.587 20.592 56.358 1.00 13.75 1518 TYR B CA 1
ATOM 3921 C C . TYR B 1 200 ? 41.368 22.006 55.854 1.00 13.60 1518 TYR B C 1
ATOM 3922 O O . TYR B 1 200 ? 40.899 22.252 54.717 1.00 13.64 1518 TYR B O 1
ATOM 3931 N N . ILE B 1 201 ? 41.789 22.912 56.725 1.00 12.83 1519 ILE B N 1
ATOM 3932 C CA . ILE B 1 201 ? 41.931 24.362 56.460 1.00 13.18 1519 ILE B CA 1
ATOM 3933 C C . ILE B 1 201 ? 43.418 24.682 56.412 1.00 14.30 1519 ILE B C 1
ATOM 3934 O O . ILE B 1 201 ? 44.149 24.273 57.329 1.00 13.41 1519 ILE B O 1
ATOM 3939 N N . LYS B 1 202 ? 43.856 25.396 55.389 1.00 13.48 1520 LYS B N 1
ATOM 3940 C CA . LYS B 1 202 ? 45.269 25.792 55.267 1.00 14.17 1520 LYS B CA 1
ATOM 3941 C C . LYS B 1 202 ? 45.356 27.302 55.156 1.00 14.47 1520 LYS B C 1
ATOM 3942 O O . LYS B 1 202 ? 44.387 27.962 54.742 1.00 13.94 1520 LYS B O 1
ATOM 3948 N N . MET B 1 203 ? 46.525 27.818 55.510 1.00 14.45 1521 MET B N 1
ATOM 3949 C CA . MET B 1 203 ? 46.818 29.259 55.442 1.00 15.10 1521 MET B CA 1
ATOM 3950 C C . MET B 1 203 ? 48.024 29.450 54.538 1.00 14.87 1521 MET B C 1
ATOM 3951 O O . MET B 1 203 ? 48.998 28.714 54.699 1.00 15.37 1521 MET B O 1
ATOM 3956 N N . PHE B 1 204 ? 47.953 30.437 53.651 1.00 15.17 1522 PHE B N 1
ATOM 3957 C CA . PHE B 1 204 ? 49.061 30.867 52.776 1.00 15.68 1522 PHE B CA 1
ATOM 3958 C C . PHE B 1 204 ? 49.280 32.354 53.026 1.00 16.83 1522 PHE B C 1
ATOM 3959 O O . PHE B 1 204 ? 48.340 33.135 52.964 1.00 17.25 1522 PHE B O 1
ATOM 3967 N N A ASP B 1 205 ? 50.525 32.748 53.285 0.50 17.67 1523 ASP B N 1
ATOM 3968 N N B ASP B 1 205 ? 50.518 32.697 53.375 0.50 19.11 1523 ASP B N 1
ATOM 3969 C CA A ASP B 1 205 ? 50.916 34.152 53.576 0.50 18.44 1523 ASP B CA 1
ATOM 3970 C CA B ASP B 1 205 ? 51.010 34.087 53.529 0.50 20.64 1523 ASP B CA 1
ATOM 3971 C C A ASP B 1 205 ? 51.823 34.599 52.428 0.50 18.94 1523 ASP B C 1
ATOM 3972 C C B ASP B 1 205 ? 51.796 34.418 52.271 0.50 20.40 1523 ASP B C 1
ATOM 3973 O O A ASP B 1 205 ? 53.014 34.258 52.484 0.50 20.40 1523 ASP B O 1
ATOM 3974 O O B ASP B 1 205 ? 52.854 33.785 52.048 0.50 20.38 1523 ASP B O 1
ATOM 3983 N N . VAL B 1 206 ? 51.257 35.293 51.429 1.00 18.65 1524 VAL B N 1
ATOM 39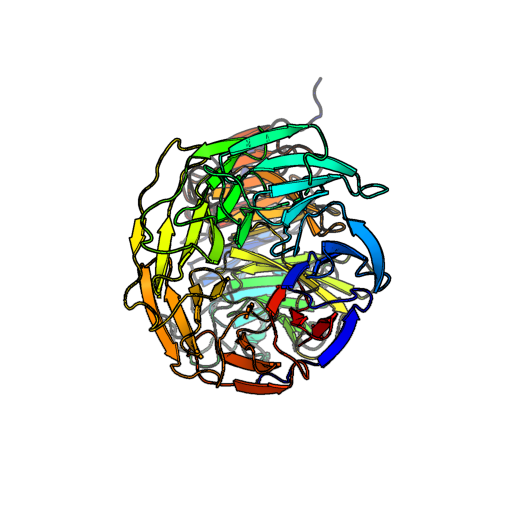84 C CA . VAL B 1 206 ? 51.868 35.542 50.092 1.00 20.12 1524 VAL B CA 1
ATOM 3985 C C . VAL B 1 206 ? 52.130 37.032 49.883 1.00 20.74 1524 VAL B C 1
ATOM 3986 O O . VAL B 1 206 ? 51.186 37.820 49.998 1.00 19.99 1524 VAL B O 1
ATOM 3990 N N . THR B 1 207 ? 53.367 37.382 49.520 1.00 23.17 1525 THR B N 1
ATOM 3991 C CA . THR B 1 207 ? 53.771 38.760 49.148 1.00 27.86 1525 THR B CA 1
ATOM 3992 C C . THR B 1 207 ? 53.323 39.074 47.721 1.00 31.85 1525 THR B C 1
ATOM 3993 O O . THR B 1 207 ? 53.482 38.202 46.845 1.00 32.92 1525 THR B O 1
ATOM 3997 N N . GLU B 1 208 ? 52.805 40.291 47.520 1.00 36.78 1526 GLU B N 1
ATOM 3998 C CA . GLU B 1 208 ? 52.371 40.861 46.216 1.00 41.29 1526 GLU B CA 1
ATOM 3999 C C . GLU B 1 208 ? 53.238 40.287 45.099 1.00 38.60 1526 GLU B C 1
ATOM 4000 O O . GLU B 1 208 ? 54.457 40.557 45.109 1.00 45.48 1526 GLU B O 1
ATOM 4002 N N . GLY B 1 209 ? 52.627 39.488 44.214 1.00 39.09 1527 GLY B N 1
ATOM 4003 C CA . GLY B 1 209 ? 53.196 39.071 42.916 1.00 36.73 1527 GLY B CA 1
ATOM 4004 C C . GLY B 1 209 ? 54.299 38.025 43.022 1.00 36.47 1527 GLY B C 1
ATOM 4005 O O . GLY B 1 209 ? 54.993 37.829 42.000 1.00 38.50 1527 GLY B O 1
ATOM 4006 N N . ALA B 1 210 ? 54.462 37.353 44.174 1.00 33.42 1528 ALA B N 1
ATOM 4007 C CA . ALA B 1 210 ? 55.286 36.121 44.313 1.00 29.83 1528 ALA B CA 1
ATOM 4008 C C . ALA B 1 210 ? 54.914 35.176 43.169 1.00 28.15 1528 ALA B C 1
ATOM 4009 O O . ALA B 1 210 ? 53.730 35.182 42.785 1.00 29.97 1528 ALA B O 1
ATOM 4011 N N . LEU B 1 211 ? 55.857 34.367 42.675 1.00 25.98 1529 LEU B N 1
ATOM 4012 C CA . LEU B 1 211 ? 55.639 33.545 41.453 1.00 23.56 1529 LEU B CA 1
ATOM 4013 C C . LEU B 1 211 ? 55.707 32.044 41.758 1.00 22.68 1529 LEU B C 1
ATOM 4014 O O . LEU B 1 211 ? 56.474 31.618 42.641 1.00 22.80 1529 LEU B O 1
ATOM 4019 N N . GLY B 1 212 ? 54.938 31.263 41.004 1.00 20.54 1530 GLY B N 1
ATOM 4020 C CA . GLY B 1 212 ? 55.068 29.798 40.951 1.00 20.56 1530 GLY B CA 1
ATOM 4021 C C . GLY B 1 212 ? 54.258 29.113 42.026 1.00 20.69 1530 GLY B C 1
ATOM 4022 O O . GLY B 1 212 ? 53.240 29.677 42.472 1.00 20.39 1530 GLY B O 1
ATOM 4023 N N . THR B 1 213 ? 54.717 27.939 42.445 1.00 20.67 1531 THR B N 1
ATOM 4024 C CA . THR B 1 213 ? 54.023 27.104 43.449 1.00 22.45 1531 THR B CA 1
ATOM 4025 C C . THR B 1 213 ? 54.390 27.616 44.835 1.00 21.03 1531 THR B C 1
ATOM 4026 O O . THR B 1 213 ? 55.591 27.699 45.127 1.00 24.04 1531 THR B O 1
ATOM 4030 N N . VAL B 1 214 ? 53.378 27.868 45.662 1.00 19.18 1532 VAL B N 1
ATOM 4031 C CA . VAL B 1 214 ? 53.501 28.322 47.071 1.00 19.30 1532 VAL B CA 1
ATOM 4032 C C . VAL B 1 214 ? 52.922 27.225 47.964 1.00 19.69 1532 VAL B C 1
ATOM 4033 O O . VAL B 1 214 ? 51.761 26.851 47.792 1.00 19.96 1532 VAL B O 1
ATOM 4037 N N A SER B 1 215 ? 53.725 26.728 48.902 0.50 18.44 1533 SER B N 1
ATOM 4038 N N B SER B 1 215 ? 53.738 26.724 48.897 0.50 19.13 1533 SER B N 1
ATOM 4039 C CA A SER B 1 215 ? 53.299 25.717 49.894 0.50 18.47 1533 SER B CA 1
ATOM 4040 C CA B SER B 1 215 ? 53.350 25.716 49.913 0.50 19.56 1533 SER B CA 1
ATOM 4041 C C A SER B 1 215 ? 52.683 26.419 51.099 0.50 17.24 1533 SER B C 1
ATOM 4042 C C B SER B 1 215 ? 52.690 26.418 51.099 0.50 17.85 1533 SER B C 1
ATOM 4043 O O A SER B 1 215 ? 52.884 27.616 51.310 0.50 17.27 1533 SER B O 1
ATOM 4044 O O B SER B 1 215 ? 52.869 27.620 51.300 0.50 17.88 1533 SER B O 1
ATOM 4049 N N . PRO B 1 216 ? 51.894 25.701 51.926 1.00 18.00 1534 PRO B N 1
ATOM 4050 C CA . PRO B 1 216 ? 51.218 26.330 53.049 1.00 17.65 1534 PRO B CA 1
ATOM 4051 C C . PRO B 1 216 ? 52.171 26.916 54.095 1.00 18.17 1534 PRO B C 1
ATOM 4052 O O . PRO B 1 216 ? 53.217 26.334 54.387 1.00 19.48 1534 PRO B O 1
ATOM 4056 N N . THR B 1 217 ? 51.775 28.060 54.631 1.00 19.09 1535 THR B N 1
ATOM 4057 C CA . THR B 1 217 ? 52.359 28.671 55.840 1.00 19.73 1535 THR B CA 1
ATOM 4058 C C . THR B 1 217 ? 51.937 27.840 57.051 1.00 19.03 1535 THR B C 1
ATOM 4059 O O . THR B 1 217 ? 52.753 27.659 57.967 1.00 22.35 1535 THR B O 1
ATOM 4063 N N . HIS B 1 218 ? 50.698 27.334 57.066 1.00 17.69 1536 HIS B N 1
ATOM 4064 C CA . HIS B 1 218 ? 50.140 26.611 58.234 1.00 16.67 1536 HIS B CA 1
ATOM 4065 C C . HIS B 1 218 ? 49.037 25.661 57.787 1.00 16.82 1536 HIS B C 1
ATOM 4066 O O . HIS B 1 218 ? 48.220 26.035 56.930 1.00 16.42 1536 HIS B O 1
ATOM 4073 N N . ASN B 1 219 ? 49.037 24.468 58.359 1.00 17.04 1537 ASN B N 1
ATOM 4074 C CA . ASN B 1 219 ? 47.965 23.460 58.255 1.00 16.89 1537 ASN B CA 1
ATOM 4075 C C . ASN B 1 219 ? 47.234 23.412 59.593 1.00 16.83 1537 ASN B C 1
ATOM 4076 O O . ASN B 1 219 ? 47.848 23.005 60.600 1.00 18.33 1537 ASN B O 1
ATOM 4081 N N . PHE B 1 220 ? 45.975 23.833 59.635 1.00 15.42 1538 PHE B N 1
ATOM 4082 C CA . PHE B 1 220 ? 45.206 23.892 60.894 1.00 16.05 1538 PHE B CA 1
ATOM 4083 C C . PHE B 1 220 ? 44.896 22.469 61.351 1.00 16.30 1538 PHE B C 1
ATOM 4084 O O . PHE B 1 220 ? 44.483 21.629 60.561 1.00 16.51 1538 PHE B O 1
ATOM 4092 N N . GLU B 1 221 ? 45.082 22.231 62.645 1.00 15.94 1539 GLU B N 1
ATOM 4093 C CA . GLU B 1 221 ? 44.732 20.952 63.308 1.00 16.49 1539 GLU B CA 1
ATOM 4094 C C . GLU B 1 221 ? 43.914 21.296 64.544 1.00 16.62 1539 GLU B C 1
ATOM 4095 O O . GLU B 1 221 ? 44.225 22.251 65.258 1.00 16.91 1539 GLU B O 1
ATOM 4101 N N . PRO B 1 222 ? 42.835 20.552 64.837 1.00 17.22 1540 PRO B N 1
ATOM 4102 C CA . PRO B 1 222 ? 42.448 19.361 64.085 1.00 17.60 1540 PRO B CA 1
ATOM 4103 C C . PRO B 1 222 ? 41.646 19.704 62.835 1.00 17.47 1540 PRO B C 1
ATOM 4104 O O . PRO B 1 222 ? 40.998 20.757 62.739 1.00 19.30 1540 PRO B O 1
ATOM 4108 N N . PRO B 1 223 ? 41.618 18.799 61.843 1.00 16.15 1541 PRO B N 1
ATOM 4109 C CA . PRO B 1 223 ? 40.707 18.949 60.716 1.00 15.55 1541 PRO B CA 1
ATOM 4110 C C . PRO B 1 223 ? 39.276 18.779 61.233 1.00 15.35 1541 PRO B C 1
ATOM 4111 O O . PRO B 1 223 ? 39.044 18.209 62.304 1.00 17.03 1541 PRO B O 1
ATOM 4115 N N . HIS B 1 224 ? 38.308 19.248 60.448 1.00 14.99 1542 HIS B N 1
ATOM 4116 C CA . HIS B 1 224 ? 36.912 18.772 60.570 1.00 14.40 1542 HIS B CA 1
ATOM 4117 C C . HIS B 1 224 ? 36.855 17.282 60.221 1.00 14.68 1542 HIS B C 1
ATOM 4118 O O . HIS B 1 224 ? 37.881 16.736 59.732 1.00 15.84 1542 HIS B O 1
ATOM 4125 N N . TYR B 1 225 ? 35.721 16.629 60.454 1.00 15.46 1543 TYR B N 1
ATOM 4126 C CA . TYR B 1 225 ? 35.570 15.175 60.172 1.00 17.28 1543 TYR B CA 1
ATOM 4127 C C . TYR B 1 225 ? 35.112 14.942 58.735 1.00 16.82 1543 TYR B C 1
ATOM 4128 O O . TYR B 1 225 ? 34.997 13.779 58.296 1.00 17.71 1543 TYR B O 1
ATOM 4137 N N . ASP B 1 226 ? 34.824 16.022 57.999 1.00 15.99 1544 ASP B N 1
ATOM 4138 C CA . ASP B 1 226 ? 34.363 15.946 56.597 1.00 15.79 1544 ASP B CA 1
ATOM 4139 C C . ASP B 1 226 ? 34.761 17.273 55.936 1.00 14.73 1544 ASP B C 1
ATOM 4140 O O . ASP B 1 226 ? 35.384 18.120 56.613 1.00 14.60 1544 ASP B O 1
ATOM 4145 N N . GLY B 1 227 ? 34.455 17.404 54.656 1.00 14.37 1545 GLY B N 1
ATOM 4146 C CA . GLY B 1 227 ? 34.897 18.524 53.814 1.00 13.77 1545 GLY B CA 1
ATOM 4147 C C . GLY B 1 227 ? 34.557 19.879 54.410 1.00 13.11 1545 GLY B C 1
ATOM 4148 O O . GLY B 1 227 ? 33.501 20.039 55.076 1.00 13.52 1545 GLY B O 1
ATOM 4149 N N . ILE B 1 228 ? 35.400 20.863 54.126 1.00 12.41 1546 ILE B N 1
ATOM 4150 C CA . ILE B 1 228 ? 35.157 22.269 54.529 1.00 12.86 1546 ILE B CA 1
ATOM 4151 C C . ILE B 1 228 ? 34.219 22.902 53.499 1.00 13.27 1546 ILE B C 1
ATOM 4152 O O . ILE B 1 228 ? 34.494 22.799 52.279 1.00 14.14 1546 ILE B O 1
ATOM 4157 N N . GLU B 1 229 ? 33.178 23.584 53.967 1.00 12.73 1547 GLU B N 1
ATOM 4158 C CA . GLU B 1 229 ? 32.160 24.191 53.074 1.00 13.99 1547 GLU B CA 1
ATOM 4159 C C . GLU B 1 229 ? 32.116 25.713 53.209 1.00 13.22 1547 GLU B C 1
ATOM 4160 O O . GLU B 1 229 ? 31.654 26.347 52.264 1.00 13.58 1547 GLU B O 1
ATOM 4166 N N . ALA B 1 230 ? 32.538 26.291 54.327 1.00 12.63 1548 ALA B N 1
ATOM 4167 C CA . ALA B 1 230 ? 32.409 27.737 54.571 1.00 12.84 1548 ALA B CA 1
ATOM 4168 C C . ALA B 1 230 ? 33.585 28.207 55.415 1.00 12.64 1548 ALA B C 1
ATOM 4169 O O . ALA B 1 230 ? 34.026 27.478 56.340 1.00 12.56 1548 ALA B O 1
ATOM 4171 N N . LEU B 1 231 ? 34.027 29.424 55.138 1.00 12.58 1549 LEU B N 1
ATOM 4172 C CA . LEU B 1 231 ? 35.108 30.130 55.861 1.00 12.67 1549 LEU B CA 1
ATOM 4173 C C . LEU B 1 231 ? 34.753 31.603 55.903 1.00 13.52 1549 LEU B C 1
ATOM 4174 O O . LEU B 1 231 ? 34.340 32.121 54.865 1.00 15.25 1549 LEU B O 1
ATOM 4179 N N . THR B 1 232 ? 34.939 32.256 57.042 1.00 13.52 1550 THR B N 1
ATOM 4180 C CA . THR B 1 232 ? 34.787 33.724 57.125 1.00 13.83 1550 THR B CA 1
ATOM 4181 C C . THR B 1 232 ? 35.753 34.253 58.176 1.00 14.29 1550 THR B C 1
ATOM 4182 O O . THR B 1 232 ? 35.959 33.580 59.191 1.00 14.24 1550 THR B O 1
ATOM 4186 N N . ILE B 1 233 ? 36.309 35.425 57.920 1.00 13.85 1551 ILE B N 1
ATOM 4187 C CA . ILE B 1 233 ? 37.288 36.103 58.816 1.00 14.40 1551 ILE B CA 1
ATOM 4188 C C . ILE B 1 233 ? 36.647 37.340 59.442 1.00 14.64 1551 ILE B C 1
ATOM 4189 O O . ILE B 1 233 ? 35.997 38.128 58.728 1.00 15.72 1551 ILE B O 1
ATOM 4194 N N . GLN B 1 234 ? 36.855 37.514 60.739 1.00 16.41 1552 GLN B N 1
ATOM 4195 C CA . GLN B 1 234 ? 36.586 38.797 61.446 1.00 17.51 1552 GLN B CA 1
ATOM 4196 C C . GLN B 1 234 ? 37.818 39.145 62.283 1.00 18.43 1552 GLN B C 1
ATOM 4197 O O . GLN B 1 234 ? 38.141 38.423 63.227 1.00 17.02 1552 GLN B O 1
ATOM 4203 N N . GLY B 1 235 ? 38.541 40.193 61.900 1.00 19.43 1553 GLY B N 1
ATOM 4204 C CA . GLY B 1 235 ? 39.780 40.555 62.609 1.00 21.07 1553 GLY B CA 1
ATOM 4205 C C . GLY B 1 235 ? 40.782 39.416 62.579 1.00 20.57 1553 GLY B C 1
ATOM 4206 O O . GLY B 1 235 ? 41.096 38.928 61.475 1.00 21.86 1553 GLY B O 1
ATOM 4207 N N . ASP B 1 236 ? 41.243 38.993 63.754 1.00 21.25 1554 ASP B N 1
ATOM 4208 C CA . ASP B 1 236 ? 42.259 37.925 63.914 1.00 22.17 1554 ASP B CA 1
ATOM 4209 C C . ASP B 1 236 ? 41.572 36.562 63.863 1.00 20.27 1554 ASP B C 1
ATOM 4210 O O . ASP B 1 236 ? 42.287 35.565 63.966 1.00 20.69 1554 ASP B O 1
ATOM 4215 N N . ASN B 1 237 ? 40.244 36.507 63.777 1.00 18.09 1555 ASN B N 1
ATOM 4216 C CA . ASN B 1 237 ? 39.508 35.230 63.981 1.00 18.11 1555 ASN B CA 1
ATOM 4217 C C . ASN B 1 237 ? 38.985 34.681 62.659 1.00 16.35 1555 ASN B C 1
ATOM 4218 O O . ASN B 1 237 ? 38.531 35.438 61.796 1.00 16.13 1555 ASN B O 1
ATOM 4223 N N . LEU B 1 238 ? 39.082 33.368 62.531 1.00 14.14 1556 LEU B N 1
ATOM 4224 C CA . LEU B 1 238 ? 38.571 32.618 61.366 1.00 13.54 1556 LEU B CA 1
ATOM 4225 C C . LEU B 1 238 ? 37.498 31.669 61.872 1.00 13.29 1556 LEU B C 1
ATOM 4226 O O . LEU B 1 238 ? 37.733 30.959 62.850 1.00 14.24 1556 LEU B O 1
ATOM 4231 N N . PHE B 1 239 ? 36.355 31.628 61.195 1.00 12.43 1557 PHE B N 1
ATOM 4232 C CA . PHE B 1 239 ? 35.270 30.672 61.491 1.00 13.05 1557 PHE B CA 1
ATOM 4233 C C . PHE B 1 239 ? 35.139 29.710 60.317 1.00 12.74 1557 PHE B C 1
ATOM 4234 O O . PHE B 1 239 ? 35.186 30.135 59.157 1.00 12.90 1557 PHE B O 1
ATOM 4242 N N . SER B 1 240 ? 35.007 28.429 60.628 1.00 12.62 1558 SER B N 1
ATOM 4243 C CA . SER B 1 240 ? 34.913 27.354 59.614 1.00 12.60 1558 SER B CA 1
ATOM 4244 C C . SER B 1 240 ? 33.631 26.559 59.811 1.00 12.47 1558 SER B C 1
ATOM 4245 O O . SER B 1 240 ? 33.212 26.345 60.977 1.00 13.14 1558 SER B O 1
ATOM 4248 N N . GLY B 1 241 ? 33.061 26.106 58.697 1.00 12.06 1559 GLY B N 1
ATOM 4249 C CA . GLY B 1 241 ? 31.870 25.255 58.669 1.00 12.64 1559 GLY B CA 1
ATOM 4250 C C . GLY B 1 241 ? 32.084 24.108 57.724 1.00 12.60 1559 GLY B C 1
ATOM 4251 O O . GLY B 1 241 ? 32.768 24.285 56.701 1.00 12.52 1559 GLY B O 1
ATOM 4252 N N . SER B 1 242 ? 31.517 22.951 58.051 1.00 12.43 1560 SER B N 1
ATOM 4253 C CA . SER B 1 242 ? 31.879 21.678 57.399 1.00 12.90 1560 SER B CA 1
ATOM 4254 C C . SER B 1 242 ? 30.651 20.818 57.089 1.00 13.94 1560 SER B C 1
ATOM 4255 O O . SER B 1 242 ? 29.591 20.954 57.718 1.00 14.32 1560 SER B O 1
ATOM 4258 N N . ARG B 1 243 ? 30.856 19.882 56.175 1.00 14.18 1561 ARG B N 1
ATOM 4259 C CA . ARG B 1 243 ? 29.950 18.734 55.949 1.00 15.52 1561 ARG B CA 1
ATOM 4260 C C . ARG B 1 243 ? 29.843 17.864 57.214 1.00 15.80 1561 ARG B C 1
ATOM 4261 O O . ARG B 1 243 ? 28.957 17.009 57.238 1.00 16.05 1561 ARG B O 1
ATOM 4269 N N . ASP B 1 244 ? 30.706 18.039 58.220 1.00 15.07 1562 ASP B N 1
ATOM 4270 C CA . ASP B 1 244 ? 30.568 17.309 59.508 1.00 14.97 1562 ASP B CA 1
ATOM 4271 C C . ASP B 1 244 ? 29.505 17.964 60.389 1.00 15.41 1562 ASP B C 1
ATOM 4272 O O . ASP B 1 244 ? 29.311 17.458 61.518 1.00 16.48 1562 ASP B O 1
ATOM 4277 N N . ASN B 1 245 ? 28.849 19.023 59.902 1.00 15.00 1563 ASN B N 1
ATOM 4278 C CA . ASN B 1 245 ? 27.728 19.732 60.578 1.00 15.52 1563 ASN B CA 1
ATOM 4279 C C . ASN B 1 245 ? 28.263 20.569 61.743 1.00 15.47 1563 ASN B C 1
ATOM 4280 O O . ASN B 1 245 ? 27.435 21.070 62.540 1.00 16.66 1563 ASN B O 1
ATOM 4285 N N . GLY B 1 246 ? 29.587 20.740 61.834 1.00 14.98 1564 GLY B N 1
ATOM 4286 C CA . GLY B 1 246 ? 30.252 21.470 62.919 1.00 14.44 1564 GLY B CA 1
ATOM 4287 C C . GLY B 1 246 ? 30.826 22.804 62.490 1.00 13.79 1564 GLY B C 1
ATOM 4288 O O . GLY B 1 246 ? 30.962 23.059 61.284 1.00 14.21 1564 GLY B O 1
ATOM 4289 N N . ILE B 1 247 ? 31.085 23.642 63.480 1.00 13.31 1565 ILE B N 1
ATOM 4290 C CA . ILE B 1 247 ? 31.774 24.937 63.280 1.00 13.44 1565 ILE B CA 1
ATOM 4291 C C . ILE B 1 247 ? 32.985 24.989 64.201 1.00 14.14 1565 ILE B C 1
ATOM 4292 O O . ILE B 1 247 ? 33.031 24.298 65.251 1.00 14.00 1565 ILE B O 1
ATOM 4297 N N . LYS B 1 248 ? 33.972 25.777 63.799 1.00 13.06 1566 LYS B N 1
ATOM 4298 C CA . LYS B 1 248 ? 35.154 26.057 64.636 1.00 13.45 1566 LYS B CA 1
ATOM 4299 C C . LYS B 1 248 ? 35.532 27.529 64.540 1.00 14.43 1566 LYS B C 1
ATOM 4300 O O . LYS B 1 248 ? 35.211 28.190 63.524 1.00 13.64 1566 LYS B O 1
ATOM 4306 N N . LYS B 1 249 ? 36.223 27.986 65.575 1.00 14.72 1567 LYS B N 1
ATOM 4307 C CA . LYS B 1 249 ? 36.825 29.322 65.668 1.00 15.31 1567 LYS B CA 1
ATOM 4308 C C . LYS B 1 249 ? 38.335 29.170 65.846 1.00 15.44 1567 LYS B C 1
ATOM 4309 O O . LYS B 1 249 ? 38.772 28.455 66.774 1.00 14.46 1567 LYS B O 1
ATOM 4315 N N . TRP B 1 250 ? 39.091 29.847 64.999 1.00 13.98 1568 TRP B N 1
ATOM 4316 C CA . TRP B 1 250 ? 40.568 29.819 64.955 1.00 15.00 1568 TRP B CA 1
ATOM 4317 C C . TRP B 1 250 ? 41.139 31.219 65.156 1.00 15.19 1568 TRP B C 1
ATOM 4318 O O . TRP B 1 250 ? 40.564 32.192 64.667 1.00 16.21 1568 TRP B O 1
ATOM 4329 N N . ASP B 1 251 ? 42.303 31.291 65.781 1.00 14.91 1569 ASP B N 1
ATOM 4330 C CA . ASP B 1 251 ? 43.096 32.529 65.850 1.00 15.36 1569 ASP B CA 1
ATOM 4331 C C . ASP B 1 251 ? 44.126 32.479 64.723 1.00 16.25 1569 ASP B C 1
ATOM 4332 O O . ASP B 1 251 ? 44.976 31.579 64.712 1.00 15.53 1569 ASP B O 1
ATOM 4337 N N . LEU B 1 252 ? 44.003 33.389 63.757 1.00 16.63 1570 LEU B N 1
ATOM 4338 C CA . LEU B 1 252 ? 44.887 33.434 62.569 1.00 17.00 1570 LEU B CA 1
ATOM 4339 C C . LEU B 1 252 ? 46.301 33.863 62.955 1.00 17.82 1570 LEU B C 1
ATOM 4340 O O . LEU B 1 252 ? 47.244 33.393 62.306 1.00 19.38 1570 LEU B O 1
ATOM 4345 N N . THR B 1 253 ? 46.447 34.752 63.935 1.00 18.56 1571 THR B N 1
ATOM 4346 C CA . THR B 1 253 ? 47.786 35.254 64.338 1.00 18.89 1571 THR B CA 1
ATOM 4347 C C . THR B 1 253 ? 48.556 34.170 65.086 1.00 17.94 1571 THR B C 1
ATOM 4348 O O . THR B 1 253 ? 49.757 33.992 64.825 1.00 18.79 1571 THR B O 1
ATOM 4352 N N . GLN B 1 254 ? 47.883 33.468 65.996 1.00 16.55 1572 GLN B N 1
ATOM 4353 C CA . GLN B 1 254 ? 48.551 32.428 66.814 1.00 16.50 1572 GLN B CA 1
ATOM 4354 C C . GLN B 1 254 ? 48.435 31.052 66.153 1.00 16.58 1572 GLN B C 1
ATOM 4355 O O . GLN B 1 254 ? 49.008 30.097 66.702 1.00 17.71 1572 GLN B O 1
ATOM 4361 N N . LYS B 1 255 ? 47.732 30.945 65.021 1.00 16.38 1573 LYS B N 1
ATOM 4362 C CA . LYS B 1 255 ? 47.585 29.672 64.266 1.00 17.26 1573 LYS B CA 1
ATOM 4363 C C . LYS B 1 255 ? 47.062 28.584 65.215 1.00 16.52 1573 LYS B C 1
ATOM 4364 O O . LYS B 1 255 ? 47.707 27.522 65.351 1.00 18.08 1573 LYS B O 1
ATOM 4369 N N . ASP B 1 256 ? 45.908 28.821 65.832 1.00 16.22 1574 ASP B N 1
ATOM 4370 C CA . ASP B 1 256 ? 45.471 28.035 67.008 1.00 16.00 1574 ASP B CA 1
ATOM 4371 C C . ASP B 1 256 ? 43.951 27.908 67.020 1.00 16.41 1574 ASP B C 1
ATOM 4372 O O . ASP B 1 256 ? 43.265 28.892 66.743 1.00 18.11 1574 ASP B O 1
ATOM 4377 N N . LEU B 1 257 ? 43.460 26.731 67.374 1.00 16.46 1575 LEU B N 1
ATOM 4378 C CA . LEU B 1 257 ? 42.019 26.512 67.609 1.00 15.75 1575 LEU B CA 1
ATOM 4379 C C . LEU B 1 257 ? 41.596 27.214 68.901 1.00 15.90 1575 LEU B C 1
ATOM 4380 O O . LEU B 1 257 ? 42.230 26.951 69.954 1.00 17.22 1575 LEU B O 1
ATOM 4385 N N . LEU B 1 258 ? 40.535 28.020 68.855 1.00 15.78 1576 LEU B N 1
ATOM 4386 C CA . LEU B 1 258 ? 39.973 28.670 70.069 1.00 16.28 1576 LEU B CA 1
ATOM 4387 C C . LEU B 1 258 ? 38.721 27.947 70.556 1.00 17.49 1576 LEU B C 1
ATOM 4388 O O . LEU B 1 258 ? 38.589 27.757 71.779 1.00 19.11 1576 LEU B O 1
ATOM 4393 N N . GLN B 1 259 ? 37.775 27.641 69.678 1.00 16.88 1577 GLN B N 1
ATOM 4394 C CA . GLN B 1 259 ? 36.479 27.067 70.099 1.00 17.65 1577 GLN B CA 1
ATOM 4395 C C . GLN B 1 259 ? 35.980 26.114 69.024 1.00 16.64 1577 GLN B C 1
ATOM 4396 O O . GLN B 1 259 ? 36.344 26.287 67.850 1.00 15.00 1577 GLN B O 1
ATOM 4402 N N . GLN B 1 260 ? 35.130 25.167 69.402 1.00 16.79 1578 GLN B N 1
ATOM 4403 C CA . GLN B 1 260 ? 34.459 24.297 68.416 1.00 18.58 1578 GLN B CA 1
ATOM 4404 C C . GLN B 1 260 ? 33.068 23.929 68.929 1.00 18.08 1578 GLN B C 1
ATOM 4405 O O . GLN B 1 260 ? 32.848 23.870 70.174 1.00 19.22 1578 GLN B O 1
ATOM 4411 N N . VAL B 1 261 ? 32.139 23.800 67.995 1.00 16.90 1579 VAL B N 1
ATOM 4412 C CA . VAL B 1 261 ? 30.798 23.214 68.243 1.00 16.72 1579 VAL B CA 1
ATOM 4413 C C . VAL B 1 261 ? 30.599 22.090 67.244 1.00 17.05 1579 VAL B C 1
ATOM 4414 O O . VAL B 1 261 ? 30.196 22.330 66.114 1.00 16.72 1579 VAL B O 1
ATOM 4418 N N . PRO B 1 262 ? 30.827 20.834 67.666 1.00 18.85 1580 PRO B N 1
ATOM 4419 C CA . PRO B 1 262 ? 30.423 19.684 66.875 1.00 18.99 1580 PRO B CA 1
ATOM 4420 C C . PRO B 1 262 ? 28.890 19.644 66.795 1.00 18.06 1580 PRO B C 1
ATOM 4421 O O . PRO B 1 262 ? 28.209 20.043 67.729 1.00 18.20 1580 PRO B O 1
ATOM 4425 N N . ASN B 1 263 ? 28.362 19.195 65.662 1.00 17.82 1581 ASN B N 1
ATOM 4426 C CA . ASN B 1 263 ? 26.895 19.047 65.471 1.00 18.36 1581 ASN B CA 1
ATOM 4427 C C . ASN B 1 263 ? 26.214 20.375 65.805 1.00 17.35 1581 ASN B C 1
ATOM 4428 O O . ASN B 1 263 ? 25.127 20.389 66.436 1.00 18.94 1581 ASN B O 1
ATOM 4433 N N . ALA B 1 264 ? 26.827 21.477 65.374 1.00 16.09 1582 ALA B N 1
ATOM 4434 C CA . ALA B 1 264 ? 26.259 22.828 65.500 1.00 15.78 1582 ALA B CA 1
ATOM 4435 C C . ALA B 1 264 ? 24.895 22.867 64.803 1.00 15.61 1582 ALA B C 1
ATOM 4436 O O . ALA B 1 264 ? 23.968 23.498 65.328 1.00 16.01 1582 ALA B O 1
ATOM 4438 N N . HIS B 1 265 ? 24.780 22.232 63.646 1.00 15.60 1583 HIS B N 1
ATOM 4439 C CA . HIS B 1 265 ? 23.506 22.042 62.904 1.00 15.99 1583 HIS B CA 1
ATOM 4440 C C . HIS B 1 265 ? 23.264 20.543 62.713 1.00 16.83 1583 HIS B C 1
ATOM 4441 O O . HIS B 1 265 ? 24.164 19.750 62.979 1.00 16.29 1583 HIS B O 1
ATOM 4448 N N . LYS B 1 266 ? 22.089 20.193 62.201 1.00 19.70 1584 LYS B N 1
ATOM 4449 C CA . LYS B 1 266 ? 21.737 18.785 61.886 1.00 20.45 1584 LYS B CA 1
ATOM 4450 C C . LYS B 1 266 ? 22.095 18.484 60.431 1.00 20.77 1584 LYS B C 1
ATOM 4451 O O . LYS B 1 266 ? 21.805 17.375 59.972 1.00 21.22 1584 LYS B O 1
ATOM 4456 N N . ASP B 1 267 ? 22.699 19.447 59.726 1.00 19.38 1585 ASP B N 1
ATOM 4457 C CA . ASP B 1 267 ? 23.006 19.353 58.278 1.00 20.50 1585 ASP B CA 1
ATOM 4458 C C . ASP B 1 267 ? 24.305 20.125 58.013 1.00 17.81 1585 ASP B C 1
ATOM 4459 O O . ASP B 1 267 ? 24.750 20.870 58.904 1.00 18.53 1585 ASP B O 1
ATOM 4464 N N . TRP B 1 268 ? 24.885 19.954 56.835 1.00 18.54 1586 TRP B N 1
ATOM 4465 C CA . TRP B 1 268 ? 26.153 20.615 56.434 1.00 17.77 1586 TRP B CA 1
ATOM 4466 C C . TRP B 1 268 ? 26.070 22.112 56.695 1.00 16.67 1586 TRP B C 1
ATOM 4467 O O . TRP B 1 268 ? 25.089 22.748 56.276 1.00 16.38 1586 TRP B O 1
ATOM 4478 N N . VAL B 1 269 ? 27.111 22.674 57.297 1.00 16.13 1587 VAL B N 1
ATOM 4479 C CA . VAL B 1 269 ? 27.185 24.141 57.513 1.00 15.60 1587 VAL B CA 1
ATOM 4480 C C . VAL B 1 269 ? 27.924 24.739 56.319 1.00 15.54 1587 VAL B C 1
ATOM 4481 O O . VAL B 1 269 ? 29.171 24.632 56.242 1.00 16.13 1587 VAL B O 1
ATOM 4485 N N A CYS B 1 270 ? 27.151 25.359 55.429 0.50 15.59 1588 CYS B N 1
ATOM 4486 N N B CYS B 1 270 ? 27.211 25.329 55.368 0.50 17.03 1588 CYS B N 1
ATOM 4487 C CA A CYS B 1 270 ? 27.598 25.775 54.078 0.50 15.19 1588 CYS B CA 1
ATOM 4488 C CA B CYS B 1 270 ? 27.839 25.788 54.101 0.50 17.41 1588 CYS B CA 1
ATOM 4489 C C A CYS B 1 270 ? 27.725 27.293 53.964 0.50 14.34 1588 CYS B C 1
ATOM 4490 C C B CYS B 1 270 ? 27.777 27.309 53.966 0.50 15.49 1588 CYS B C 1
ATOM 4491 O O A CYS B 1 270 ? 28.129 27.764 52.905 0.50 14.06 1588 CYS B O 1
ATOM 4492 O O B CYS B 1 270 ? 28.101 27.806 52.888 0.50 15.12 1588 CYS B O 1
ATOM 4497 N N . ALA B 1 271 ? 27.438 28.033 55.028 1.00 13.61 1589 ALA B N 1
ATOM 4498 C CA . ALA B 1 271 ? 27.392 29.503 54.991 1.00 13.82 1589 ALA B CA 1
ATOM 4499 C C . ALA B 1 271 ? 27.690 30.042 56.374 1.00 13.45 1589 ALA B C 1
ATOM 4500 O O . ALA B 1 271 ? 27.079 29.572 57.350 1.00 13.35 1589 ALA B O 1
ATOM 4502 N N . LEU B 1 272 ? 28.576 31.026 56.430 1.00 13.10 1590 LEU B N 1
ATOM 4503 C CA . LEU B 1 272 ? 28.940 31.737 57.666 1.00 13.13 1590 LEU B CA 1
ATOM 4504 C C . LEU B 1 272 ? 29.090 33.221 57.378 1.00 13.11 1590 LEU B C 1
ATOM 4505 O O . LEU B 1 272 ? 29.669 33.577 56.338 1.00 13.79 1590 LEU B O 1
ATOM 4510 N N . GLY B 1 273 ? 28.642 34.058 58.297 1.00 13.68 1591 GLY B N 1
ATOM 4511 C CA . GLY B 1 273 ? 28.983 35.491 58.237 1.00 14.17 1591 GLY B CA 1
ATOM 4512 C C . GLY B 1 273 ? 28.783 36.133 59.584 1.00 15.85 1591 GLY B C 1
ATOM 4513 O O . GLY B 1 273 ? 28.016 35.611 60.395 1.00 15.55 1591 GLY B O 1
ATOM 4514 N N . VAL B 1 274 ? 29.507 37.212 59.842 1.00 16.54 1592 VAL B N 1
ATOM 4515 C CA . VAL B 1 274 ? 29.380 37.945 61.125 1.00 17.07 1592 VAL B CA 1
ATOM 4516 C C . VAL B 1 274 ? 28.283 38.987 60.955 1.00 16.38 1592 VAL B C 1
ATOM 4517 O O . VAL B 1 274 ? 28.305 39.754 59.993 1.00 16.37 1592 VAL B O 1
ATOM 4521 N N . VAL B 1 275 ? 27.348 39.029 61.898 1.00 16.55 1593 VAL B N 1
ATOM 4522 C CA . VAL B 1 275 ? 26.273 40.049 61.857 1.00 17.36 1593 VAL B CA 1
ATOM 4523 C C . VAL B 1 275 ? 26.944 41.416 61.976 1.00 18.52 1593 VAL B C 1
ATOM 4524 O O . VAL B 1 275 ? 27.787 41.615 62.856 1.00 19.50 1593 VAL B O 1
ATOM 4528 N N A PRO B 1 276 ? 26.702 42.389 61.070 0.50 19.26 1594 PRO B N 1
ATOM 4529 N N B PRO B 1 276 ? 26.644 42.347 61.044 0.50 19.72 1594 PRO B N 1
ATOM 4530 C CA A PRO B 1 276 ? 27.550 43.588 61.017 0.50 19.47 1594 PRO B CA 1
ATOM 4531 C CA B PRO B 1 276 ? 27.100 43.728 61.168 0.50 20.57 1594 PRO B CA 1
ATOM 4532 C C A PRO B 1 276 ? 27.703 44.405 62.311 0.50 19.40 1594 PRO B C 1
ATOM 4533 C C B PRO B 1 276 ? 26.730 44.317 62.532 0.50 20.90 1594 PRO B C 1
ATOM 4534 O O A PRO B 1 276 ? 28.799 44.894 62.559 0.50 19.30 1594 PRO B O 1
ATOM 4535 O O B PRO B 1 276 ? 25.556 44.350 62.841 0.50 21.39 1594 PRO B O 1
ATOM 4542 N N A ASP B 1 277 ? 26.626 44.557 63.088 0.50 18.30 1595 ASP B N 1
ATOM 4543 N N B ASP B 1 277 ? 27.757 44.651 63.317 0.50 22.81 1595 ASP B N 1
ATOM 4544 C CA A ASP B 1 277 ? 26.581 45.541 64.206 0.50 19.27 1595 ASP B CA 1
ATOM 4545 C CA B ASP B 1 277 ? 27.671 45.507 64.529 0.50 22.20 1595 ASP B CA 1
ATOM 4546 C C A ASP B 1 277 ? 26.612 44.830 65.575 0.50 20.64 1595 ASP B C 1
ATOM 4547 C C B ASP B 1 277 ? 26.798 44.837 65.602 0.50 22.53 1595 ASP B C 1
ATOM 4548 O O A ASP B 1 277 ? 26.553 45.534 66.606 0.50 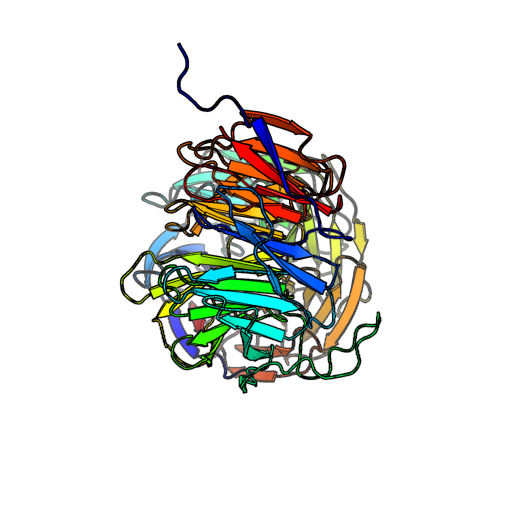19.73 1595 ASP B O 1
ATOM 4549 O O B ASP B 1 277 ? 26.171 45.561 66.411 0.50 22.44 1595 ASP B O 1
ATOM 4558 N N . HIS B 1 278 ? 26.765 43.499 65.608 1.00 20.08 1596 HIS B N 1
ATOM 4559 C CA . HIS B 1 278 ? 26.572 42.681 66.832 1.00 20.20 1596 HIS B CA 1
ATOM 4560 C C . HIS B 1 278 ? 27.665 41.627 66.854 1.00 19.84 1596 HIS B C 1
ATOM 4561 O O . HIS B 1 278 ? 28.050 41.116 65.798 1.00 21.13 1596 HIS B O 1
ATOM 4568 N N . PRO B 1 279 ? 28.247 41.305 68.025 1.00 18.13 1597 PRO B N 1
ATOM 4569 C CA . PRO B 1 279 ? 29.408 40.423 68.075 1.00 17.49 1597 PRO B CA 1
ATOM 4570 C C . PRO B 1 279 ? 28.972 38.956 68.053 1.00 17.60 1597 PRO B C 1
ATOM 4571 O O . PRO B 1 279 ? 29.314 38.176 68.953 1.00 18.88 1597 PRO B O 1
ATOM 4575 N N . VAL B 1 280 ? 28.270 38.607 66.983 1.00 17.51 1598 VAL B N 1
ATOM 4576 C CA . VAL B 1 280 ? 27.711 37.240 66.822 1.00 17.32 1598 VAL B CA 1
ATOM 4577 C C . VAL B 1 280 ? 27.990 36.726 65.413 1.00 16.54 1598 VAL B C 1
ATOM 4578 O O . VAL B 1 280 ? 27.946 37.517 64.434 1.00 17.18 1598 VAL B O 1
ATOM 4582 N N . LEU B 1 281 ? 28.216 35.419 65.355 1.00 16.71 1599 LEU B N 1
ATOM 4583 C CA . LEU B 1 281 ? 28.366 34.661 64.092 1.00 15.96 1599 LEU B CA 1
ATOM 4584 C C . LEU B 1 281 ? 27.009 34.102 63.672 1.00 15.60 1599 LEU B C 1
ATOM 4585 O O . LEU B 1 281 ? 26.309 33.518 64.521 1.00 16.91 1599 LEU B O 1
ATOM 4590 N N . LEU B 1 282 ? 26.660 34.275 62.399 1.00 14.07 1600 LEU B N 1
ATOM 4591 C CA . LEU B 1 282 ? 25.509 33.605 61.764 1.00 14.11 1600 LEU B CA 1
ATOM 4592 C C . LEU B 1 282 ? 25.996 32.391 60.973 1.00 14.12 1600 LEU B C 1
ATOM 4593 O O . LEU B 1 282 ? 26.888 32.542 60.128 1.00 14.13 1600 LEU B O 1
ATOM 4598 N N . SER B 1 283 ? 25.389 31.230 61.210 1.00 14.34 1601 SER B N 1
ATOM 4599 C CA . SER B 1 283 ? 25.652 30.002 60.427 1.00 13.81 1601 SER B CA 1
ATOM 4600 C C . SER B 1 283 ? 24.353 29.553 59.764 1.00 14.41 1601 SER B C 1
ATOM 4601 O O . SER B 1 283 ? 23.272 29.721 60.371 1.00 14.67 1601 SER B O 1
ATOM 4604 N N . GLY B 1 284 ? 24.467 29.018 58.560 1.00 14.80 1602 GLY B N 1
ATOM 4605 C CA . GLY B 1 284 ? 23.327 28.506 57.781 1.00 14.97 1602 GLY B CA 1
ATOM 4606 C C . GLY B 1 284 ? 23.645 27.130 57.251 1.00 15.99 1602 GLY B C 1
ATOM 4607 O O . GLY B 1 284 ? 24.802 26.886 56.834 1.00 15.48 1602 GLY B O 1
ATOM 4608 N N . CYS B 1 285 ? 22.669 26.236 57.278 1.00 15.51 1603 CYS B N 1
ATOM 4609 C CA . CYS B 1 285 ? 22.875 24.817 56.899 1.00 15.84 1603 CYS B CA 1
ATOM 4610 C C . CYS B 1 285 ? 21.959 24.388 55.746 1.00 17.43 1603 CYS B C 1
ATOM 4611 O O . CYS B 1 285 ? 21.057 25.136 55.333 1.00 16.46 1603 CYS B O 1
ATOM 4614 N N . ARG B 1 286 ? 22.207 23.184 55.245 1.00 18.85 1604 ARG B N 1
ATOM 4615 C CA . ARG B 1 286 ? 21.419 22.586 54.140 1.00 20.45 1604 ARG B CA 1
ATOM 4616 C C . ARG B 1 286 ? 20.011 22.226 54.647 1.00 20.97 1604 ARG B C 1
ATOM 4617 O O . ARG B 1 286 ? 19.161 21.895 53.807 1.00 21.31 1604 ARG B O 1
ATOM 4625 N N . GLY B 1 287 ? 19.736 22.360 55.949 1.00 21.36 1605 GLY B N 1
ATOM 4626 C CA . GLY B 1 287 ? 18.373 22.278 56.521 1.00 20.62 1605 GLY B CA 1
ATOM 4627 C C . GLY B 1 287 ? 17.615 23.605 56.507 1.00 20.42 1605 GLY B C 1
ATOM 4628 O O . GLY B 1 287 ? 16.422 23.616 56.899 1.00 21.84 1605 GLY B O 1
ATOM 4629 N N . GLY B 1 288 ? 18.236 24.699 56.058 1.00 18.90 1606 GLY B N 1
ATOM 4630 C CA . GLY B 1 288 ? 17.579 26.013 55.983 1.00 18.22 1606 GLY B CA 1
ATOM 4631 C C . GLY B 1 288 ? 17.509 26.705 57.335 1.00 17.65 1606 GLY B C 1
ATOM 4632 O O . GLY B 1 288 ? 16.803 27.730 57.452 1.00 19.06 1606 GLY B O 1
ATOM 4633 N N . ILE B 1 289 ? 18.281 26.221 58.310 1.00 17.81 1607 ILE B N 1
ATOM 4634 C CA . ILE B 1 289 ? 18.274 26.767 59.693 1.00 17.78 1607 ILE B CA 1
ATOM 4635 C C . ILE B 1 289 ? 19.398 27.785 59.791 1.00 17.12 1607 ILE B C 1
ATOM 4636 O O . ILE B 1 289 ? 20.518 27.500 59.294 1.00 16.75 1607 ILE B O 1
ATOM 4641 N N . LEU B 1 290 ? 19.096 28.920 60.404 1.00 16.83 1608 LEU B N 1
ATOM 4642 C CA . LEU B 1 290 ? 20.094 29.928 60.807 1.00 16.03 1608 LEU B CA 1
ATOM 4643 C C . LEU B 1 290 ? 20.345 29.786 62.295 1.00 16.57 1608 LEU B C 1
ATOM 4644 O O . LEU B 1 290 ? 19.363 29.693 63.059 1.00 17.44 1608 LEU B O 1
ATOM 4649 N N . LYS B 1 291 ? 21.606 29.810 62.685 1.00 15.67 1609 LYS B N 1
ATOM 4650 C CA . LYS B 1 291 ? 21.981 29.813 64.108 1.00 15.32 1609 LYS B CA 1
ATOM 4651 C C . LYS B 1 291 ? 22.908 30.982 64.379 1.00 16.02 1609 LYS B C 1
ATOM 4652 O O . LYS B 1 291 ? 23.687 31.369 63.493 1.00 15.99 1609 LYS B O 1
ATOM 4658 N N . VAL B 1 292 ? 22.794 31.530 65.577 1.00 15.16 1610 VAL B N 1
ATOM 4659 C CA . VAL B 1 292 ? 23.584 32.694 66.024 1.00 16.05 1610 VAL B CA 1
ATOM 4660 C C . VAL B 1 292 ? 24.422 32.255 67.220 1.00 16.52 1610 VAL B C 1
ATOM 4661 O O . VAL B 1 292 ? 23.891 31.556 68.120 1.00 16.59 1610 VAL B O 1
ATOM 4665 N N . TRP B 1 293 ? 25.698 32.619 67.204 1.00 15.93 1611 TRP B N 1
ATOM 4666 C CA . TRP B 1 293 ? 26.695 32.196 68.214 1.00 16.82 1611 TRP B CA 1
ATOM 4667 C C . TRP B 1 293 ? 27.423 33.434 68.717 1.00 16.83 1611 TRP B C 1
ATOM 4668 O O . TRP B 1 293 ? 27.766 34.318 67.903 1.00 17.36 1611 TRP B O 1
ATOM 4679 N N . ASN B 1 294 ? 27.664 33.503 70.022 1.00 19.42 1612 ASN B N 1
ATOM 4680 C CA . ASN B 1 294 ? 28.555 34.546 70.563 1.00 20.99 1612 ASN B CA 1
ATOM 4681 C C . ASN B 1 294 ? 29.940 34.321 69.957 1.00 19.93 1612 ASN B C 1
ATOM 4682 O O . ASN B 1 294 ? 30.447 33.202 70.059 1.00 18.45 1612 ASN B O 1
ATOM 4687 N N . MET B 1 295 ? 30.507 35.331 69.304 1.00 19.77 1613 MET B N 1
ATOM 4688 C CA . MET B 1 295 ? 31.807 35.180 68.613 1.00 20.94 1613 MET B CA 1
ATOM 4689 C C . MET B 1 295 ? 32.923 34.915 69.628 1.00 22.32 1613 MET B C 1
ATOM 4690 O O . MET B 1 295 ? 33.869 34.226 69.242 1.00 23.50 1613 MET B O 1
ATOM 4695 N N . ASP B 1 296 ? 32.804 35.439 70.852 1.00 25.33 1614 ASP B N 1
ATOM 4696 C CA . ASP B 1 296 ? 33.867 35.387 71.893 1.00 27.97 1614 ASP B CA 1
ATOM 4697 C C . ASP B 1 296 ? 33.905 33.981 72.510 1.00 30.49 1614 ASP B C 1
ATOM 4698 O O . ASP B 1 296 ? 35.012 33.434 72.630 1.00 34.84 1614 ASP B O 1
ATOM 4701 N N . THR B 1 297 ? 32.752 33.406 72.872 1.00 28.62 1615 THR B N 1
ATOM 4702 C CA . THR B 1 297 ? 32.657 32.148 73.662 1.00 27.62 1615 THR B CA 1
ATOM 4703 C C . THR B 1 297 ? 32.135 30.974 72.834 1.00 25.40 1615 THR B C 1
ATOM 4704 O O . THR B 1 297 ? 32.268 29.841 73.303 1.00 25.50 1615 THR B O 1
ATOM 4708 N N . PHE B 1 298 ? 31.519 31.228 71.673 1.00 22.97 1616 PHE B N 1
ATOM 4709 C CA . PHE B 1 298 ? 30.807 30.215 70.849 1.00 23.03 1616 PHE B CA 1
ATOM 4710 C C . PHE B 1 298 ? 29.607 29.630 71.596 1.00 23.50 1616 PHE B C 1
ATOM 4711 O O . PHE B 1 298 ? 29.050 28.612 71.166 1.00 24.88 1616 PHE B O 1
ATOM 4719 N N . MET B 1 299 ? 29.160 30.286 72.664 1.00 23.78 1617 MET B N 1
ATOM 4720 C CA . MET B 1 299 ? 27.899 29.895 73.326 1.00 25.49 1617 MET B CA 1
ATOM 4721 C C . MET B 1 299 ? 26.756 30.175 72.357 1.00 22.31 1617 MET B C 1
ATOM 4722 O O . MET B 1 299 ? 26.746 31.187 71.659 1.00 21.21 1617 MET B O 1
ATOM 4727 N N . PRO B 1 300 ? 25.768 29.262 72.252 1.00 21.35 1618 PRO B N 1
ATOM 4728 C CA . PRO B 1 300 ? 24.620 29.484 71.375 1.00 20.53 1618 PRO B CA 1
ATOM 4729 C C . PRO B 1 300 ? 23.770 30.667 71.862 1.00 19.85 1618 PRO B C 1
ATOM 4730 O O . PRO B 1 300 ? 23.589 30.839 73.073 1.00 21.12 1618 PRO B O 1
ATOM 4734 N N . VAL B 1 301 ? 23.316 31.493 70.931 1.00 17.51 1619 VAL B N 1
ATOM 4735 C CA . VAL B 1 301 ? 22.306 32.556 71.180 1.00 17.05 1619 VAL B CA 1
ATOM 4736 C C . VAL B 1 301 ? 20.926 31.967 70.856 1.00 17.87 1619 VAL B C 1
ATOM 4737 O O . VAL B 1 301 ? 20.014 32.072 71.696 1.00 19.40 1619 VAL B O 1
ATOM 4741 N N . GLY B 1 302 ? 20.772 31.310 69.715 1.00 16.61 1620 GLY B N 1
ATOM 4742 C CA . GLY B 1 302 ? 19.519 30.639 69.350 1.00 17.14 1620 GLY B CA 1
ATOM 4743 C C . GLY B 1 302 ? 19.448 30.352 67.873 1.00 17.67 1620 GLY B C 1
ATOM 4744 O O . GLY B 1 302 ? 20.414 30.678 67.135 1.00 17.61 1620 GLY B O 1
ATOM 4745 N N . GLU B 1 303 ? 18.352 29.745 67.461 1.00 17.10 1621 GLU B N 1
ATOM 4746 C CA . GLU B 1 303 ? 18.161 29.311 66.057 1.00 17.31 1621 GLU B CA 1
ATOM 4747 C C . GLU B 1 303 ? 16.902 29.934 65.491 1.00 16.62 1621 GLU B C 1
ATOM 4748 O O . GLU B 1 303 ? 16.046 30.366 66.260 1.00 17.10 1621 GLU B O 1
ATOM 4754 N N . MET B 1 304 ? 16.809 29.992 64.177 1.00 17.59 1622 MET B N 1
ATOM 4755 C CA . MET B 1 304 ? 15.532 30.347 63.531 1.00 19.51 1622 MET B CA 1
ATOM 4756 C C . MET B 1 304 ? 15.476 29.713 62.146 1.00 20.64 1622 MET B C 1
ATOM 4757 O O . MET B 1 304 ? 16.523 29.376 61.589 1.00 19.48 1622 MET B O 1
ATOM 4762 N N . LYS B 1 305 ? 14.277 29.529 61.609 1.00 21.66 1623 LYS B N 1
ATOM 4763 C CA . LYS B 1 305 ? 14.140 29.146 60.185 1.00 23.76 1623 LYS B CA 1
ATOM 4764 C C . LYS B 1 305 ? 14.565 30.355 59.342 1.00 22.97 1623 LYS B C 1
ATOM 4765 O O . LYS B 1 305 ? 13.988 31.430 59.506 1.00 24.68 1623 LYS B O 1
ATOM 4770 N N . GLY B 1 306 ? 15.577 30.201 58.493 1.00 21.62 1624 GLY B N 1
ATOM 4771 C CA . GLY B 1 306 ? 15.939 31.239 57.512 1.00 21.27 1624 GLY B CA 1
ATOM 4772 C C . GLY B 1 306 ? 15.111 31.108 56.250 1.00 20.28 1624 GLY B C 1
ATOM 4773 O O . GLY B 1 306 ? 14.538 32.095 55.801 1.00 21.20 1624 GLY B O 1
ATOM 4774 N N . HIS B 1 307 ? 15.084 29.910 55.691 1.00 19.97 1625 HIS B N 1
ATOM 4775 C CA . HIS B 1 307 ? 14.357 29.578 54.449 1.00 20.23 1625 HIS B CA 1
ATOM 4776 C C . HIS B 1 307 ? 13.682 28.222 54.660 1.00 21.26 1625 HIS B C 1
ATOM 4777 O O . HIS B 1 307 ? 14.177 27.429 55.488 1.00 21.51 1625 HIS B O 1
ATOM 4784 N N . ASP B 1 308 ? 12.646 27.925 53.873 1.00 22.65 1626 ASP B N 1
ATOM 4785 C CA . ASP B 1 308 ? 12.031 26.571 53.830 1.00 24.74 1626 ASP B CA 1
ATOM 4786 C C . ASP B 1 308 ? 12.772 25.736 52.791 1.00 23.79 1626 ASP B C 1
ATOM 4787 O O . ASP B 1 308 ? 12.129 25.048 51.980 1.00 26.49 1626 ASP B O 1
ATOM 4792 N N A SER B 1 309 ? 14.099 25.858 52.757 0.50 22.89 1627 SER B N 1
ATOM 4793 N N B SER B 1 309 ? 14.105 25.747 52.856 0.50 22.35 1627 SER B N 1
ATOM 4794 C CA A SER B 1 309 ? 14.964 25.204 51.750 0.50 21.72 1627 SER B CA 1
ATOM 4795 C CA B SER B 1 309 ? 14.986 25.390 51.722 0.50 20.81 1627 SER B CA 1
ATOM 4796 C C A SER B 1 309 ? 16.414 25.355 52.182 0.50 20.27 1627 SER B C 1
ATOM 4797 C C B SER B 1 309 ? 16.434 25.374 52.196 0.50 19.79 1627 SER B C 1
ATOM 4798 O O A SER B 1 309 ? 16.745 26.230 52.982 0.50 19.94 1627 SER B O 1
ATOM 4799 O O B SER B 1 309 ? 16.792 26.154 53.074 0.50 19.49 1627 SER B O 1
ATOM 4804 N N . PRO B 1 310 ? 17.305 24.503 51.643 1.00 19.83 1628 PRO B N 1
ATOM 4805 C CA . PRO B 1 310 ? 18.727 24.568 51.947 1.00 18.64 1628 PRO B CA 1
ATOM 4806 C C . PRO B 1 310 ? 19.306 25.962 51.697 1.00 16.69 1628 PRO B C 1
ATOM 4807 O O . PRO B 1 310 ? 18.965 26.609 50.720 1.00 16.58 1628 PRO B O 1
ATOM 4811 N N . ILE B 1 311 ? 20.156 26.397 52.615 1.00 15.80 1629 ILE B N 1
ATOM 4812 C CA . ILE B 1 311 ? 20.918 27.662 52.471 1.00 15.91 1629 ILE B CA 1
ATOM 4813 C C . ILE B 1 311 ? 22.271 27.316 51.858 1.00 15.99 1629 ILE B C 1
ATOM 4814 O O . ILE B 1 311 ? 22.922 26.350 52.302 1.00 17.34 1629 ILE B O 1
ATOM 4819 N N . ASN B 1 312 ? 22.668 28.120 50.883 1.00 15.37 1630 ASN B N 1
ATOM 4820 C CA . ASN B 1 312 ? 23.929 27.920 50.134 1.00 14.85 1630 ASN B CA 1
ATOM 4821 C C . ASN B 1 312 ? 24.997 28.941 50.522 1.00 14.60 1630 ASN B C 1
ATOM 4822 O O . ASN B 1 312 ? 26.168 28.628 50.338 1.00 14.64 1630 ASN B O 1
ATOM 4827 N N . ALA B 1 313 ? 24.637 30.149 50.956 1.00 13.77 1631 ALA B N 1
ATOM 4828 C CA . ALA B 1 313 ? 25.624 31.235 51.073 1.00 13.22 1631 ALA B CA 1
ATOM 4829 C C . ALA B 1 313 ? 25.107 32.345 51.975 1.00 13.20 1631 ALA B C 1
ATOM 4830 O O . ALA B 1 313 ? 23.876 32.550 52.048 1.00 13.31 1631 ALA B O 1
ATOM 4832 N N . ILE B 1 314 ? 26.046 33.055 52.593 1.00 13.20 1632 ILE B N 1
ATOM 4833 C CA . ILE B 1 314 ? 25.811 34.298 53.376 1.00 13.36 1632 ILE B CA 1
ATOM 4834 C C . ILE B 1 314 ? 26.832 35.337 52.927 1.00 13.68 1632 ILE B C 1
ATOM 4835 O O . ILE B 1 314 ? 27.998 34.985 52.724 1.00 14.27 1632 ILE B O 1
ATOM 4840 N N . CYS B 1 315 ? 26.407 36.588 52.818 1.00 13.62 1633 CYS B N 1
ATOM 4841 C CA . CYS B 1 315 ? 27.361 37.708 52.706 1.00 14.22 1633 CYS B CA 1
ATOM 4842 C C . CYS B 1 315 ? 26.837 38.884 53.525 1.00 14.98 1633 CYS B C 1
ATOM 4843 O O . CYS B 1 315 ? 25.709 38.817 54.051 1.00 14.63 1633 CYS B O 1
ATOM 4846 N N . VAL B 1 316 ? 27.657 39.919 53.669 1.00 15.89 1634 VAL B N 1
ATOM 4847 C CA . VAL B 1 316 ? 27.330 41.093 54.521 1.00 16.91 1634 VAL B CA 1
ATOM 4848 C C . VAL B 1 316 ? 27.728 42.363 53.787 1.00 17.94 1634 VAL B C 1
ATOM 4849 O O . VAL B 1 316 ? 28.636 42.333 52.931 1.00 18.46 1634 VAL B O 1
ATOM 4853 N N . ASN B 1 317 ? 27.106 43.454 54.205 1.00 17.32 1635 ASN B N 1
ATOM 4854 C CA . ASN B 1 317 ? 27.591 44.826 53.914 1.00 17.57 1635 ASN B CA 1
ATOM 4855 C C . ASN B 1 317 ? 27.644 45.558 55.259 1.00 18.08 1635 ASN B C 1
ATOM 4856 O O . ASN B 1 317 ? 27.720 44.877 56.310 1.00 17.94 1635 ASN B O 1
ATOM 4861 N N . SER B 1 318 ? 27.645 46.891 55.259 1.00 18.09 1636 SER B N 1
ATOM 4862 C CA . SER B 1 318 ? 27.831 47.682 56.504 1.00 20.30 1636 SER B CA 1
ATOM 4863 C C . SER B 1 318 ? 26.693 47.445 57.498 1.00 19.98 1636 SER B C 1
ATOM 4864 O O . SER B 1 318 ? 26.925 47.624 58.703 1.00 22.25 1636 SER B O 1
ATOM 4867 N N . THR B 1 319 ? 25.507 47.088 57.015 1.00 20.17 1637 THR B N 1
ATOM 4868 C CA . THR B 1 319 ? 24.261 47.186 57.810 1.00 21.07 1637 THR B CA 1
ATOM 4869 C C . THR B 1 319 ? 23.426 45.907 57.759 1.00 20.96 1637 THR B C 1
ATOM 4870 O O . THR B 1 319 ? 22.668 45.707 58.723 1.00 22.79 1637 THR B O 1
ATOM 4874 N N . HIS B 1 320 ? 23.514 45.094 56.699 1.00 19.26 1638 HIS B N 1
ATOM 4875 C CA . HIS B 1 320 ? 22.622 43.919 56.525 1.00 18.60 1638 HIS B CA 1
ATOM 4876 C C . HIS B 1 320 ? 23.419 42.642 56.274 1.00 17.69 1638 HIS B C 1
ATOM 4877 O O . HIS B 1 320 ? 24.596 42.692 55.898 1.00 16.83 1638 HIS B O 1
ATOM 4884 N N . ILE B 1 321 ? 22.753 41.519 56.499 1.00 16.91 1639 ILE B N 1
ATOM 4885 C CA . ILE B 1 321 ? 23.321 40.179 56.219 1.00 16.37 1639 ILE B CA 1
ATOM 4886 C C . ILE B 1 321 ? 22.330 39.487 55.281 1.00 16.23 1639 ILE B C 1
ATOM 4887 O O . ILE B 1 321 ? 21.109 39.680 55.406 1.00 18.14 1639 ILE B O 1
ATOM 4892 N N . PHE B 1 322 ? 22.855 38.738 54.316 1.00 15.59 1640 PHE B N 1
ATOM 4893 C CA . PHE B 1 322 ? 22.118 38.205 53.158 1.00 15.26 1640 PHE B CA 1
ATOM 4894 C C . PHE B 1 322 ? 22.238 36.687 53.170 1.00 15.76 1640 PHE B C 1
ATOM 4895 O O . PHE B 1 322 ? 23.363 36.199 53.376 1.00 16.67 1640 PHE B O 1
ATOM 4903 N N . THR B 1 323 ? 21.143 35.971 52.908 1.00 14.80 1641 THR B N 1
ATOM 4904 C CA . THR B 1 323 ? 21.140 34.494 52.768 1.00 15.25 1641 THR B CA 1
ATOM 4905 C C . THR B 1 323 ? 20.647 34.103 51.382 1.00 15.39 1641 THR B C 1
ATOM 4906 O O . THR B 1 323 ? 19.609 34.626 50.936 1.00 16.10 1641 THR B O 1
ATOM 4910 N N . ALA B 1 324 ? 21.355 33.185 50.734 1.00 15.02 1642 ALA B N 1
ATOM 4911 C CA . ALA B 1 324 ? 20.992 32.631 49.413 1.00 15.47 1642 ALA B CA 1
ATOM 4912 C C . ALA B 1 324 ? 20.535 31.191 49.606 1.00 16.17 1642 ALA B C 1
ATOM 4913 O O . ALA B 1 324 ? 21.216 30.435 50.325 1.00 15.30 1642 ALA B O 1
ATOM 4915 N N . ALA B 1 325 ? 19.446 30.794 48.956 1.00 16.64 1643 ALA B N 1
ATOM 4916 C CA . ALA B 1 325 ? 18.847 29.473 49.185 1.00 16.77 1643 ALA B CA 1
ATOM 4917 C C . ALA B 1 325 ? 18.408 28.778 47.895 1.00 16.51 1643 ALA B C 1
ATOM 4918 O O . ALA B 1 325 ? 18.291 29.414 46.841 1.00 15.97 1643 ALA B O 1
ATOM 4920 N N . ASP B 1 326 ? 18.131 27.481 48.007 1.00 17.49 1644 ASP B N 1
ATOM 4921 C CA . ASP B 1 326 ? 17.621 26.649 46.885 1.00 17.66 1644 ASP B CA 1
ATOM 4922 C C . ASP B 1 326 ? 16.226 27.123 46.446 1.00 17.86 1644 ASP B C 1
ATOM 4923 O O . ASP B 1 326 ? 15.822 26.795 45.328 1.00 19.56 1644 ASP B O 1
ATOM 4928 N N . ASP B 1 327 ? 15.541 27.908 47.272 1.00 18.31 1645 ASP B N 1
ATOM 4929 C CA . ASP B 1 327 ? 14.187 28.427 46.959 1.00 19.01 1645 ASP B CA 1
ATOM 4930 C C . ASP B 1 327 ? 14.249 29.577 45.948 1.00 19.56 1645 ASP B C 1
ATOM 4931 O O . ASP B 1 327 ? 13.196 30.205 45.715 1.00 19.45 1645 ASP B O 1
ATOM 4936 N N . ARG B 1 328 ? 15.411 29.845 45.340 1.00 19.18 1646 ARG B N 1
ATOM 4937 C CA . ARG B 1 328 ? 15.585 30.791 44.207 1.00 18.96 1646 ARG B CA 1
ATOM 4938 C C . ARG B 1 328 ? 15.616 32.238 44.709 1.00 17.24 1646 ARG B C 1
ATOM 4939 O O . ARG B 1 328 ? 15.570 33.151 43.858 1.00 18.83 1646 ARG B O 1
ATOM 4945 N N . THR B 1 329 ? 15.717 32.460 46.025 1.00 17.84 1647 THR B N 1
ATOM 4946 C CA . THR B 1 329 ? 15.718 33.830 46.595 1.00 17.72 1647 THR B CA 1
ATOM 4947 C C . THR B 1 329 ? 16.989 34.139 47.379 1.00 16.97 1647 THR B C 1
ATOM 4948 O O . THR B 1 329 ? 17.714 33.224 47.825 1.00 17.12 1647 THR B O 1
ATOM 4952 N N . VAL B 1 330 ? 17.193 35.428 47.590 1.00 17.16 1648 VAL B N 1
ATOM 4953 C CA . VAL B 1 330 ? 18.072 35.959 48.656 1.00 16.93 1648 VAL B CA 1
ATOM 4954 C C . VAL B 1 330 ? 17.195 36.721 49.639 1.00 16.68 1648 VAL B C 1
ATOM 4955 O O . VAL B 1 330 ? 16.443 37.610 49.203 1.00 18.93 1648 VAL B O 1
ATOM 4959 N N . ARG B 1 331 ? 17.316 36.400 50.920 1.00 16.66 1649 ARG B N 1
ATOM 4960 C CA . ARG B 1 331 ? 16.658 37.176 51.998 1.00 16.64 1649 ARG B CA 1
ATOM 4961 C C . ARG B 1 331 ? 17.654 38.184 52.557 1.00 16.93 1649 ARG B C 1
ATOM 4962 O O . ARG B 1 331 ? 18.837 37.836 52.771 1.00 16.41 1649 ARG B O 1
ATOM 4970 N N . ILE B 1 332 ? 17.200 39.423 52.740 1.00 16.40 1650 ILE B N 1
ATOM 4971 C CA . ILE B 1 332 ? 18.011 40.535 53.298 1.00 17.13 1650 ILE B CA 1
ATOM 4972 C C . ILE B 1 332 ? 17.542 40.739 54.737 1.00 17.27 1650 ILE B C 1
ATOM 4973 O O . ILE B 1 332 ? 16.346 40.972 54.943 1.00 18.63 1650 ILE B O 1
ATOM 4978 N N . TRP B 1 333 ? 18.458 40.600 55.685 1.00 17.28 1651 TRP B N 1
ATOM 4979 C CA . TRP B 1 333 ? 18.140 40.623 57.133 1.00 17.42 1651 TRP B CA 1
ATOM 4980 C C . TRP B 1 333 ? 18.805 41.813 57.820 1.00 18.69 1651 TRP B C 1
ATOM 4981 O O . TRP B 1 333 ? 19.939 42.148 57.477 1.00 18.01 1651 TRP B O 1
ATOM 4992 N N . LYS B 1 334 ? 18.118 42.365 58.822 1.00 19.08 1652 LYS B N 1
ATOM 4993 C CA . LYS B 1 334 ? 18.630 43.438 59.707 1.00 20.66 1652 LYS B CA 1
ATOM 4994 C C . LYS B 1 334 ? 18.561 42.933 61.148 1.00 20.01 1652 LYS B C 1
ATOM 4995 O O . LYS B 1 334 ? 17.527 42.341 61.517 1.00 20.46 1652 LYS B O 1
ATOM 4999 N N . ALA B 1 335 ? 19.606 43.177 61.935 1.00 20.43 1653 ALA B N 1
ATOM 5000 C CA . ALA B 1 335 ? 19.618 42.896 63.386 1.00 22.37 1653 ALA B CA 1
ATOM 5001 C C . ALA B 1 335 ? 18.972 44.065 64.132 1.00 25.00 1653 ALA B C 1
ATOM 5002 O O . ALA B 1 335 ? 18.828 45.161 63.612 1.00 25.52 1653 ALA B O 1
#

Nearest PDB structures (foldseek):
  7klj-assembly1_A  TM=1.003E+00  e=8.213E-66  Homo sapiens
  7klj-assembly2_B  TM=9.954E-01  e=4.201E-61  Homo sapiens
  6u42-assembly1_5M  TM=8.709E-01  e=6.413E-13  Chlamydomonas reinhardtii
  8snb-assembly1_4A  TM=8.333E-01  e=7.982E-12  Strongylocentrotus purpuratus
  5n1a-assembly1_A  TM=5.898E-01  e=4.434E-11  Thermochaetoides thermophila DSM 1495

Sequence (639 aa):
ENLYFQGLQCIHIAEGHTKAVLCVVDSTDDLLFTGSKDRTCKVWNLVTGQEIIMSLGGHPNNVVSVVKYCNYTSLVFTVSTSYIKVWDIRDSAKCIRTLTSSGQQVTLGDACSASTSRTVAIPSGENQINQIALNPTGTFLYAASSGNAVRMWDLKRFQSTGKLTGHLGPVMCLTVDQISSGQDLIITGSKDHYIKMFDVTEGALGTTVSPTHNFEPPHYDGIEALTIQGDNLFSGSRDNGIKKKWDLTQKDLLQQVPNAHKDWVCALGVVPDHPVLLSGCRGGILKVWNMMDTFMPVGEMKGHDDSSPINAICVNSTHIIFTAADDRTVRIWKALYFQGLQCIHIAEGHTKKAVLCVDSTDDLLFTGSKDRTCKVWNLVTGQEIMSLGGHPNNVVSVVKYCNYTSLVFTVSTSYIKVWDIRDSAKCIRTLTSSGQVTLGDACVAIPSGENQINQIALNPTGTFLYAASSGNAVRMWDLKRFQSTGKKLTGHHLGPVMCLTVDQISSGQQDLIITGSKDHYIKMFDDVTEGALGTVSSPTHNFEPPHYDGIEALTIQGDNLFSGSRDNGIKKWDLTQKDLLQQVPNAHKDWVCCALGVVPPDDHPVLLSGCRGGILKVWNMDTFMPVGEMKGHDSSPINAICVNSTHIFTAADDRTVRIWKA

Foldseek 3Di:
DDPADQDKDFPDKQFDFPFFFQEWEDAPAWIWTWGQSQWIWIAGPVVSHTPAIQHLALGTFNEWDADPVQCWIWTFHWQWTFIANPPPYRWGQWIAGVQFDIDGGDPSPDDHDPDDDADPSGFGFQYWEAEPNNQWIWTFGFQWTWIAGPVVRTTFEIEHDGPGGFNDKYWYDPDPQWIWIWTWGQSQWIFIWIDRHNHHYYGYTPDIEPDGQPGTWQEWDDDDQWIWTWFQQCKIWIAGNVVRYTDDIDGNVDVGGFREWDQAAPHQWIWTFGQCQKIWIARNNHRHTSDIDRRDNFGWNYWYDYNFWIWTTGRVNIITIIGD/DADPDKDFPDKQFDFPFFFQEWEDAPAWIWTWGQSQWIWIAGPVVRDTPAIAHLAPGTFNEWDADPVVRWIWTFHWQKTFIADPPPYGWGQWIAGVQFDIDGGRPGPDQDPSTFGFQYKEAEPNNQWIWTFGWQWIWIAGPVVRTTFEIEHDGPGGFRDKYWYAPDVQWIWIWTWGQSQWIFIFTDGHRHHYYGYTPDIQPPGHPGTWQDWDDDVQWIWTWAQQCKIWIAGNVVSGTDDIDGNVDVGGFREWDQAQPDQWIWTFGQCQKIWIARNNHRHTSDIDRRDNFGWNYWYDYNFWIWTTGRVNMITIIGD

Secondary structure (DSSP, 8-state):
---S----EEEEEEE--SS-EEEEEE-SSEEEEEETTS-EEEEETTT--EEEEE---SS---EEEEETTTTEEEEEETTEEEEEE-SSS-EEEEEEETTS-EEES----SPP-SS----TT---EEEEEE-TTSSEEEEEETTEEEEEETTTTEEEEEE---SS-EEEEEEEEEETTEEEEEEEETTS-EEEEEEETT--EEE--SEE-SSPPSS-EEEEEEETTEEEEEETTS-EEEEETTTTEEEEEETTSSSS-EEEEEEPTTSSEEEEEETTSEEEEEETTT--EEEEEE--SS-EEEEEE-SS-EEEEETTSEEEEEE-/------EEEEEE---SS-EEEEEE-SSEEEEEETTS-EEEEETTT--EEEEE---SS---EEEEETTTTEEEEEETTEEEEEE-SSS-EEEEEEETTS-EEES----PPPTT---EEEEEE-TTSSEEEEEETTEEEEEETTTTEEEEEE---SS-EEEEEEEEEETTEEEEEEEETTS-EEEEEEETT--EEE--SEE-SSPPSS-EEEEEEETTEEEEEETTS-EEEEETTTTEEEEEETTSSSS-EEEEEE-TTSSEEEEEETT-EEEEEETTT--EEEEEE--SS-EEEEEE-SS-EEEEETTS-EEEEE-

Solvent-accessible surface area: 25784 Å² total; per-residue (Å²): 164,74,170,184,28,125,31,10,105,44,102,84,62,7,121,45,10,100,82,9,1,31,10,8,24,15,25,80,85,31,2,0,0,0,0,85,27,51,27,0,25,0,12,47,37,128,83,27,121,74,79,31,50,0,23,49,7,30,40,44,0,39,3,1,61,25,5,92,175,61,26,18,0,0,0,0,1,18,4,55,0,1,0,10,19,17,169,141,62,44,82,19,43,58,0,0,12,14,53,18,71,40,44,140,19,67,31,24,93,81,116,89,63,192,98,118,90,51,79,122,67,36,79,56,0,26,49,0,7,27,3,70,70,8,34,11,0,1,2,0,14,16,68,18,1,44,2,1,26,16,150,81,18,96,35,24,11,45,2,36,9,10,65,8,58,1,49,1,8,29,20,39,51,95,62,103,45,57,1,19,0,0,0,0,0,50,25,51,41,3,11,2,1,66,4,80,62,33,40,146,35,98,30,42,9,53,19,18,1,94,28,30,3,54,55,0,0,39,9,20,22,35,93,54,92,31,0,0,0,0,0,70,28,29,4,1,15,10,0,23,13,89,130,69,66,51,79,59,77,31,54,102,2,2,182,36,65,0,21,3,11,5,18,2,17,123,43,66,6,0,1,0,0,2,95,45,0,50,1,34,10,14,37,13,88,81,9,119,86,60,36,120,62,107,3,5,145,17,42,1,39,16,20,17,58,21,68,61,39,2,1,0,0,0,53,36,121,17,2,68,15,6,66,60,158,189,34,164,24,13,79,47,98,70,63,4,123,38,11,93,118,10,1,35,11,10,26,14,32,56,90,31,1,0,0,0,0,97,29,119,28,0,22,0,10,36,44,130,80,27,113,67,84,29,45,0,25,51,12,50,62,41,0,34,2,1,59,34,6,76,87,75,48,23,0,2,0,0,2,18,4,54,0,1,0,6,19,19,198,123,52,43,99,22,58,42,0,0,16,11,52,19,110,51,52,153,23,71,46,63,153,99,60,82,117,69,36,79,61,0,28,51,1,6,29,6,53,49,10,38,15,0,4,2,0,14,16,70,19,1,47,2,0,17,16,143,162,31,87,35,21,11,83,3,33,38,13,156,8,53,0,45,3,8,27,19,38,18,69,51,60,27,35,7,13,0,0,0,0,0,80,27,64,62,3,16,6,1,62,8,79,65,33,40,141,36,88,32,75,47,74,44,50,2,123,57,39,2,172,55,2,0,36,9,19,25,33,42,37,79,35,0,0,0,0,0,60,26,30,4,1,14,14,2,24,12,88,120,80,72,44,76,62,82,31,80,115,3,2,175,58,100,0,17,4,11,4,13,1,28,15,52,63,6,0,0,0,0,2,87,35,0,50,0,39,9,10,42,12,80,72,8,124,89,70,37,116,58,113,4,6,126,20,33,0,24,15,21,18,61,21,12,39,41,1,1,0,0,0,42,45,89,17,1,66,11,9,50,37

GO terms:
  GO:0005515 protein binding (F, IPI)
  GO:0044295 axonal growth cone (C, IDA)
  GO:0008574 plus-end-directed microtubule motor activity (F, IDA)
  GO:0043622 cortical microtubule organization (P, IMP)
  GO:0031113 regulation of microtubule polymerization (P, IMP)
  GO:0031114 regulation of microtubule depolymerization (P, IMP)
  GO:1902667 regulation of axon guidance (P, IMP)
  GO:0071532 ankyrin repeat binding (F, IPI)